Protein AF-0000000072578303 (afdb_homodimer)

Nearest PDB structures (foldseek):
  6okh-assembly1_B  TM=7.520E-01  e=2.527E-08  Leptospira borgpetersenii serovar Hardjo-bovis str. JB197
  3ot2-assembly1_B  TM=7.099E-01  e=1.008E-07  Trichormus variabilis ATCC 29413
  1wdj-assembly1_C  TM=6.802E-01  e=1.381E-07  Thermus thermophilus
  1wdj-assembly1_B  TM=6.979E-01  e=1.100E-06  Thermus thermophilus
  3ijm-assembly1_B  TM=6.338E-01  e=1.958E-03  Spirosoma linguale DSM 74

Organism: Streptomyces coelicolor (strain ATCC BAA-471 / A3(2) / M145) (NCBI:txid100226)

Solvent-accessible surface area (backbone atoms only — not comparable to full-atom values): 20144 Å² total; per-residue (Å²): 129,77,82,68,86,65,69,79,66,57,47,55,68,59,44,52,53,48,49,55,46,18,22,65,26,86,48,5,15,54,65,30,30,53,92,54,34,81,38,39,41,71,74,52,30,22,48,55,51,43,53,53,49,54,51,36,53,53,45,38,71,75,38,66,65,37,37,59,40,59,66,55,26,28,45,24,24,60,92,60,56,18,34,43,66,44,56,21,37,30,22,49,63,65,68,41,56,87,32,52,47,62,24,82,47,79,63,34,43,33,40,30,43,65,61,65,97,48,67,78,55,45,56,44,64,68,49,53,44,48,27,31,39,11,34,51,54,36,42,28,40,37,38,41,33,29,86,80,43,30,36,35,43,32,27,58,43,53,58,63,31,49,77,37,73,47,78,42,54,52,54,42,76,42,76,43,59,76,90,65,60,46,75,40,78,29,49,75,50,61,80,56,54,113,130,77,81,66,85,64,68,81,68,55,47,56,69,58,44,52,53,47,48,55,46,18,23,65,26,84,50,5,15,57,65,28,30,53,90,54,36,81,39,41,41,72,74,52,31,22,48,54,50,43,53,54,49,54,52,36,53,53,45,39,72,76,39,66,66,37,37,58,41,56,66,56,25,28,45,23,25,61,93,60,56,18,36,41,64,44,57,21,37,29,23,49,64,66,68,41,56,88,31,52,47,62,22,83,46,80,65,36,43,32,39,30,44,65,62,65,97,48,68,77,56,45,56,43,65,68,49,54,45,48,26,31,40,10,33,51,54,36,42,28,41,38,38,41,32,28,84,80,43,29,36,35,42,31,27,60,43,54,58,64,32,47,77,37,76,49,77,42,53,50,53,43,75,42,75,42,58,77,88,66,60,46,75,40,78,30,49,74,51,61,80,54,54,115

pLDDT: mean 85.41, std 16.75, range [23.83, 98.81]

Sequence (388 aa):
MSVTADGPQMLVTEFEERARHADRSTEGARLEFINGHLGGKAVPDGDHGRVIQWLTRICMQHRPDLWLDPTQGLVVEAYRGGRARPDGSLAPSEAFVGQGEWADPAPVLLVVEVTSYDSDTDRRERVDKPRAYAETGIPVYLLIDRDTCEVKVHSRPDGGRYETVQTLPFGKEVALPEPVGTALDTEPLTNRVRMSVTADGPQMLVTEFEERARHADRSTEGARLEFINGHLGGKAVPDGDHGRVIQWLTRICMQHRPDLWLDPTQGLVVEAYRGGRARPDGSLAPSEAFVGQGEWADPAPVLLVVEVTSYDSDTDRRERVDKPRAYAETGIPVYLLIDRDTCEVKVHSRPDGGRYETVQTLPFGKEVALPEPVGTALDTEPLTNRVR

Secondary structure (DSSP, 8-state):
------S----HHHHHHHHHHHHHSTTTSEEEEETTEEEEEPPP-HHHHHHHHHHHHHHHHH-TTEEEESS-EEEESGGG-EEE--SEEEEETTTTTT--SEE--TT--EEEEE--S-THHHHIIIIIHHHHHHHHT-SEEEEEETTTTEEEEEEEEETTEEEEEEEEETTSEEEEPTTT-EEEE-GGGGGS--/------S----HHHHHHHHHHHHHSTTTSEEEEETTEEEEEPPP-HHHHHHHHHHHHHHHHH-TTEEEESS-EEEESGGG-EEE--SEEEEETTTTTT--SEE--TT--EEEEE--S-THHHHIIIIIHHHHHHHHT-SEEEEEETTTTEEEEEEEEETTEEEEEEEEETTSEEEEPTTT-EEEE-GGGGGS--

Radius of gyration: 20.41 Å; Cα contacts (8 Å, |Δi|>4): 879; chains: 2; bounding box: 50×56×42 Å

Structure (mmCIF, N/CA/C/O backbone):
data_AF-0000000072578303-model_v1
#
loop_
_entity.id
_entity.type
_entity.pdbx_description
1 polymer 'Putative restriction endonuclease domain-containing protein'
#
loop_
_atom_site.group_PDB
_atom_site.id
_atom_site.type_symbol
_atom_site.label_atom_id
_atom_site.label_alt_id
_atom_site.label_comp_id
_atom_site.label_asym_id
_atom_site.label_entity_id
_atom_site.label_seq_id
_atom_site.pdbx_PDB_ins_code
_atom_site.Cartn_x
_atom_site.Cartn_y
_atom_site.Cartn_z
_atom_site.occupancy
_atom_site.B_iso_or_equiv
_atom_site.auth_seq_id
_atom_site.auth_comp_id
_atom_site.auth_asym_id
_atom_site.auth_atom_id
_atom_site.pdbx_PDB_model_num
ATOM 1 N N . MET A 1 1 ? -28.031 29.469 3.541 1 24.03 1 MET A N 1
ATOM 2 C CA . MET A 1 1 ? -28.344 28.531 4.609 1 24.03 1 MET A CA 1
ATOM 3 C C . MET A 1 1 ? -27.109 27.75 5.023 1 24.03 1 MET A C 1
ATOM 5 O O . MET A 1 1 ? -26.25 27.438 4.191 1 24.03 1 MET A O 1
ATOM 9 N N . SER A 1 2 ? -26.562 27.859 6.305 1 23.83 2 SER A N 1
ATOM 10 C CA . SER A 1 2 ? -25.344 27.312 6.879 1 23.83 2 SER A CA 1
ATOM 11 C C . SER A 1 2 ? -25.281 25.797 6.715 1 23.83 2 SER A C 1
ATOM 13 O O . SER A 1 2 ? -26.234 25.094 7.082 1 23.83 2 SER A O 1
ATOM 15 N N . VAL A 1 3 ? -24.875 25.297 5.609 1 34.72 3 VAL A N 1
ATOM 16 C CA . VAL A 1 3 ? -24.797 23.828 5.551 1 34.72 3 VAL A CA 1
ATOM 17 C C . VAL A 1 3 ? -24.328 23.281 6.891 1 34.72 3 VAL A C 1
ATOM 19 O O . VAL A 1 3 ? -23.188 23.531 7.301 1 34.72 3 VAL A O 1
ATOM 22 N N . THR A 1 4 ? -25.156 23.266 7.934 1 32.84 4 THR A N 1
ATOM 23 C CA . THR A 1 4 ? -24.922 22.797 9.297 1 32.84 4 THR A CA 1
ATOM 24 C C . THR A 1 4 ? -24.344 21.391 9.289 1 32.84 4 THR A C 1
ATOM 26 O O . THR A 1 4 ? -24.922 20.469 8.711 1 32.84 4 THR A O 1
ATOM 29 N N . ALA A 1 5 ? -23.078 21.25 9.039 1 39.19 5 ALA A N 1
ATOM 30 C CA . ALA A 1 5 ? -22.297 20.078 9.383 1 39.19 5 ALA A CA 1
ATOM 31 C C . ALA A 1 5 ? -22.859 19.375 10.609 1 39.19 5 ALA A C 1
ATOM 33 O O . ALA A 1 5 ? -22.188 19.25 11.633 1 39.19 5 ALA A O 1
ATOM 34 N N . ASP A 1 6 ? -24.125 19.438 10.938 1 38.34 6 ASP A N 1
ATOM 35 C CA . ASP A 1 6 ? -24.906 19.156 12.133 1 38.34 6 ASP A CA 1
ATOM 36 C C . ASP A 1 6 ? -24.953 17.656 12.422 1 38.34 6 ASP A C 1
ATOM 38 O O . ASP A 1 6 ? -25.719 17.219 13.289 1 38.34 6 ASP A O 1
ATOM 42 N N . GLY A 1 7 ? -24.625 16.781 11.422 1 43.03 7 GLY A N 1
ATOM 43 C CA . GLY A 1 7 ? -24.969 15.461 11.914 1 43.03 7 GLY A CA 1
ATOM 44 C C . GLY A 1 7 ? -24.109 15.023 13.086 1 43.03 7 GLY A C 1
ATOM 45 O O . GLY A 1 7 ? -23.078 15.648 13.383 1 43.03 7 GLY A O 1
ATOM 46 N N . PRO A 1 8 ? -24.594 14.195 14.055 1 45.28 8 PRO A N 1
ATOM 47 C CA . PRO A 1 8 ? -23.906 13.789 15.281 1 45.28 8 PRO A CA 1
ATOM 48 C C . PRO A 1 8 ? -22.469 13.312 15.023 1 45.28 8 PRO A C 1
ATOM 50 O O . PRO A 1 8 ? -22.172 12.797 13.945 1 45.28 8 PRO A O 1
ATOM 53 N N . GLN A 1 9 ? -21.484 14.133 15.508 1 57.03 9 GLN A N 1
ATOM 54 C CA . GLN A 1 9 ? -20.062 13.812 15.539 1 57.03 9 GLN A CA 1
ATOM 55 C C . GLN A 1 9 ? -19.844 12.344 15.898 1 57.03 9 GLN A C 1
ATOM 57 O O . GLN A 1 9 ? -20.312 11.875 16.938 1 57.03 9 GLN A O 1
ATOM 62 N N . MET A 1 10 ? -19.719 11.531 14.953 1 63.22 10 MET A N 1
ATOM 63 C CA . MET A 1 10 ? -19.422 10.117 15.195 1 63.22 10 MET A CA 1
ATOM 64 C C . MET A 1 10 ? -18.203 9.969 16.094 1 63.22 10 MET A C 1
ATOM 66 O O . MET A 1 10 ? -17.219 10.703 15.945 1 63.22 10 MET A O 1
ATOM 70 N N . LEU A 1 11 ? -18.422 9.258 17.203 1 70.06 11 LEU A N 1
ATOM 71 C CA . LEU A 1 11 ? -17.297 8.938 18.062 1 70.06 11 LEU A CA 1
ATOM 72 C C . LEU A 1 11 ? -16.281 8.062 17.344 1 70.06 11 LEU A C 1
ATOM 74 O O . LEU A 1 11 ? -16.641 7.281 16.469 1 70.06 11 LEU A O 1
ATOM 78 N N . VAL A 1 12 ? -15.109 8.227 17.641 1 69.88 12 VAL A N 1
ATOM 79 C CA . VAL A 1 12 ? -14.016 7.477 17.031 1 69.88 12 VAL A CA 1
ATOM 80 C C . VAL A 1 12 ? -14.258 5.98 17.188 1 69.88 12 VAL A C 1
ATOM 82 O O . VAL A 1 12 ? -13.93 5.191 16.297 1 69.88 12 VAL A O 1
ATOM 85 N N . THR A 1 13 ? -14.828 5.664 18.344 1 69.31 13 THR A N 1
ATOM 86 C CA . THR A 1 13 ? -15.102 4.254 18.578 1 69.31 13 THR A CA 1
ATOM 87 C C . THR A 1 13 ? -16.156 3.732 17.609 1 69.31 13 THR A C 1
ATOM 89 O O . THR A 1 13 ? -16.062 2.6 17.125 1 69.31 13 THR A O 1
ATOM 92 N N . GLU A 1 14 ? -17.125 4.582 17.391 1 68.5 14 GLU A N 1
ATOM 93 C CA . GLU A 1 14 ? -18.141 4.227 16.406 1 68.5 14 GLU A CA 1
ATOM 94 C C . GLU A 1 14 ? -17.531 4.109 15 1 68.5 14 GLU A C 1
ATOM 96 O O . GLU A 1 14 ? -17.875 3.201 14.242 1 68.5 14 GLU A O 1
ATOM 101 N N . PHE A 1 15 ? -16.578 4.891 14.82 1 71.62 15 PHE A N 1
ATOM 102 C CA . PHE A 1 15 ? -15.906 4.848 13.531 1 71.62 15 PHE A CA 1
ATOM 103 C C . PHE A 1 15 ? -15.141 3.543 13.359 1 71.62 15 PHE A C 1
ATOM 105 O O . PHE A 1 15 ? -15.242 2.887 12.32 1 71.62 15 PHE A O 1
ATOM 112 N N . GLU A 1 16 ? -14.43 3.252 14.32 1 69.88 16 GLU A N 1
ATOM 113 C CA . GLU A 1 16 ? -13.617 2.043 14.211 1 69.88 16 GLU A CA 1
ATOM 114 C C . GLU A 1 16 ? -14.492 0.816 13.961 1 69.88 16 GLU A C 1
ATOM 116 O O . GLU A 1 16 ? -14.102 -0.085 13.211 1 69.88 16 GLU A O 1
ATOM 121 N N . GLU A 1 17 ? -15.586 0.812 14.594 1 66.81 17 GLU A N 1
ATOM 122 C CA . GLU A 1 17 ? -16.516 -0.298 14.383 1 66.81 17 GLU A CA 1
ATOM 123 C C . GLU A 1 17 ? -17.031 -0.323 12.945 1 66.81 17 GLU A C 1
ATOM 125 O O . GLU A 1 17 ? -17.125 -1.388 12.336 1 66.81 17 GLU A O 1
ATOM 130 N N . ARG A 1 18 ? -17.281 0.824 12.477 1 66.31 18 ARG A N 1
ATOM 131 C CA . ARG A 1 18 ? -17.75 0.924 11.102 1 66.31 18 ARG A CA 1
ATOM 132 C C . ARG A 1 18 ? -16.656 0.531 10.117 1 66.31 18 ARG A C 1
ATOM 134 O O . ARG A 1 18 ? -16.938 -0.161 9.133 1 66.31 18 ARG A O 1
ATOM 141 N N . ALA A 1 19 ? -15.531 1.022 10.406 1 63.31 19 ALA A N 1
ATOM 142 C CA . ALA A 1 19 ? -14.406 0.707 9.531 1 63.31 19 ALA A CA 1
ATOM 143 C C . ALA A 1 19 ? -14.148 -0.797 9.492 1 63.31 19 ALA A C 1
ATOM 145 O O . ALA A 1 19 ? -13.898 -1.361 8.422 1 63.31 19 ALA A O 1
ATOM 146 N N . ARG A 1 20 ? -14.227 -1.388 10.578 1 64.56 20 ARG A N 1
ATOM 147 C CA . ARG A 1 20 ? -14.031 -2.832 10.656 1 64.56 20 ARG A CA 1
ATOM 148 C C . ARG A 1 20 ? -15.109 -3.574 9.875 1 64.56 20 ARG A C 1
ATOM 150 O O . ARG A 1 20 ? -14.82 -4.551 9.18 1 64.56 20 ARG A O 1
ATOM 157 N N . HIS A 1 21 ? -16.312 -3.07 10.016 1 62.09 21 HIS A N 1
ATOM 158 C CA . HIS A 1 21 ? -17.422 -3.703 9.32 1 62.09 21 HIS A CA 1
ATOM 159 C C . HIS A 1 21 ? -17.328 -3.482 7.809 1 62.09 21 HIS A C 1
ATOM 161 O O . HIS A 1 21 ? -17.609 -4.395 7.027 1 62.09 21 HIS A O 1
ATOM 167 N N . ALA A 1 22 ? -16.953 -2.293 7.496 1 60.91 22 ALA A N 1
ATOM 168 C CA . ALA A 1 22 ? -16.812 -1.946 6.082 1 60.91 22 ALA A CA 1
ATOM 169 C C . ALA A 1 22 ? -15.734 -2.783 5.414 1 60.91 22 ALA A C 1
ATOM 171 O O . ALA A 1 22 ? -15.891 -3.213 4.266 1 60.91 22 ALA A O 1
ATOM 172 N N . ASP A 1 23 ? -14.688 -2.951 6.172 1 57.38 23 ASP A N 1
ATOM 173 C CA . ASP A 1 23 ? -13.57 -3.734 5.652 1 57.38 23 ASP A CA 1
ATOM 174 C C . ASP A 1 23 ? -13.992 -5.168 5.352 1 57.38 23 ASP A C 1
ATOM 176 O O . ASP A 1 23 ? -13.43 -5.82 4.473 1 57.38 23 ASP A O 1
ATOM 180 N N . ARG A 1 24 ? -15.031 -5.465 6.152 1 52.84 24 ARG A N 1
ATOM 181 C CA . ARG A 1 24 ? -15.477 -6.848 6.031 1 52.84 24 ARG A CA 1
ATOM 182 C C . ARG A 1 24 ? -16.688 -6.953 5.109 1 52.84 24 ARG A C 1
ATOM 184 O O . ARG A 1 24 ? -17.062 -8.055 4.699 1 52.84 24 ARG A O 1
ATOM 191 N N . SER A 1 25 ? -17.188 -5.766 4.977 1 52.03 25 SER A N 1
ATOM 192 C CA . SER A 1 25 ? -18.453 -5.82 4.238 1 52.03 25 SER A CA 1
ATOM 193 C C . SER A 1 25 ? -18.25 -5.422 2.781 1 52.03 25 SER A C 1
ATOM 195 O O . SER A 1 25 ? -17.266 -4.758 2.441 1 52.03 25 SER A O 1
ATOM 197 N N . THR A 1 26 ? -19.047 -6.105 1.812 1 50.34 26 THR A N 1
ATOM 198 C CA . THR A 1 26 ? -19.156 -5.754 0.401 1 50.34 26 THR A CA 1
ATOM 199 C C . THR A 1 26 ? -19.375 -4.254 0.232 1 50.34 26 THR A C 1
ATOM 201 O O . THR A 1 26 ? -19.25 -3.723 -0.874 1 50.34 26 THR A O 1
ATOM 204 N N . GLU A 1 27 ? -19.703 -3.629 1.131 1 46.97 27 GLU A N 1
ATOM 205 C CA . GLU A 1 27 ? -20 -2.209 0.975 1 46.97 27 GLU A CA 1
ATOM 206 C C . GLU A 1 27 ? -18.75 -1.351 1.14 1 46.97 27 GLU A C 1
ATOM 208 O O . GLU A 1 27 ? -18.656 -0.263 0.566 1 46.97 27 GLU A O 1
ATOM 213 N N . GLY A 1 28 ? -18.016 -1.461 2.037 1 47.53 28 GLY A N 1
ATOM 214 C CA . GLY A 1 28 ? -17.078 -0.431 2.473 1 47.53 28 GLY A CA 1
ATOM 215 C C . GLY A 1 28 ? -15.648 -0.691 2.033 1 47.53 28 GLY A C 1
ATOM 216 O O . GLY A 1 28 ? -14.805 0.2 2.104 1 47.53 28 GLY A O 1
ATOM 217 N N . ALA A 1 29 ? -15.281 -2.068 1.506 1 54.09 29 ALA A N 1
ATOM 218 C CA . ALA A 1 29 ? -13.938 -2.625 1.622 1 54.09 29 ALA A CA 1
ATOM 219 C C . ALA A 1 29 ? -13.188 -2.533 0.296 1 54.09 29 ALA A C 1
ATOM 221 O O . ALA A 1 29 ? -13.789 -2.24 -0.743 1 54.09 29 ALA A O 1
ATOM 222 N N . ARG A 1 30 ? -11.906 -2.367 0.318 1 67.38 30 ARG A N 1
ATOM 223 C CA . ARG A 1 30 ? -11.102 -2.777 -0.828 1 67.38 30 ARG A CA 1
ATOM 224 C C . ARG A 1 30 ? -11.703 -3.996 -1.516 1 67.38 30 ARG A C 1
ATOM 226 O O . ARG A 1 30 ? -11.453 -5.133 -1.112 1 67.38 30 ARG A O 1
ATOM 233 N N . LEU A 1 31 ? -12.633 -3.711 -2.57 1 74 31 LEU A N 1
ATOM 234 C CA . LEU A 1 31 ? -13.445 -4.762 -3.166 1 74 31 LEU A CA 1
ATOM 235 C C . LEU A 1 31 ? -12.656 -5.539 -4.207 1 74 31 LEU A C 1
ATOM 237 O O . LEU A 1 31 ? -11.805 -4.973 -4.902 1 74 31 LEU A O 1
ATOM 241 N N . GLU A 1 32 ? -12.922 -6.836 -4.293 1 80.69 32 GLU A N 1
ATOM 242 C CA . GLU A 1 32 ? -12.453 -7.742 -5.336 1 80.69 32 GLU A CA 1
ATOM 243 C C . GLU A 1 32 ? -13.617 -8.484 -5.992 1 80.69 32 GLU A C 1
ATOM 245 O O . GLU A 1 32 ? -14.703 -8.586 -5.414 1 80.69 32 GLU A O 1
ATOM 250 N N . PHE A 1 33 ? -13.461 -8.812 -7.16 1 81.88 33 PHE A N 1
ATOM 251 C CA . PHE A 1 33 ? -14.438 -9.555 -7.941 1 81.88 33 PHE A CA 1
ATOM 252 C C . PHE A 1 33 ? -13.797 -10.789 -8.57 1 81.88 33 PHE A C 1
ATOM 254 O O . PHE A 1 33 ? -13.055 -10.68 -9.547 1 81.88 33 PHE A O 1
ATOM 261 N N . ILE A 1 34 ? -14.039 -11.906 -7.934 1 83.81 34 ILE A N 1
ATOM 262 C CA . ILE A 1 34 ? -13.445 -13.156 -8.398 1 83.81 34 ILE A CA 1
ATOM 263 C C . ILE A 1 34 ? -14.531 -14.211 -8.586 1 83.81 34 ILE A C 1
ATOM 265 O O . ILE A 1 34 ? -15.359 -14.422 -7.699 1 83.81 34 ILE A O 1
ATOM 269 N N . ASN A 1 35 ? -14.539 -14.844 -9.742 1 81.5 35 ASN A N 1
ATOM 270 C CA . ASN A 1 35 ? -15.508 -15.883 -10.086 1 81.5 35 ASN A CA 1
ATOM 271 C C . ASN A 1 35 ? -16.938 -15.398 -9.922 1 81.5 35 ASN A C 1
ATOM 273 O O . ASN A 1 35 ? -17.781 -16.109 -9.375 1 81.5 35 ASN A O 1
ATOM 277 N N . GLY A 1 36 ? -17.141 -14.18 -10.234 1 78.75 36 GLY A N 1
ATOM 278 C CA . GLY A 1 36 ? -18.484 -13.625 -10.211 1 78.75 36 GLY A CA 1
ATOM 279 C C . GLY A 1 36 ? -18.953 -13.242 -8.82 1 78.75 36 GLY A C 1
ATOM 280 O O . GLY A 1 36 ? -20.109 -12.898 -8.625 1 78.75 36 GLY A O 1
ATOM 281 N N . HIS A 1 37 ? -18 -13.352 -7.906 1 76.25 37 HIS A N 1
ATOM 282 C CA . HIS A 1 37 ? -18.375 -13.055 -6.527 1 76.25 37 HIS A CA 1
ATOM 283 C C . HIS A 1 37 ? -17.609 -11.844 -6 1 76.25 37 HIS A C 1
ATOM 285 O O . HIS A 1 37 ? -16.422 -11.688 -6.27 1 76.25 37 HIS A O 1
ATOM 291 N N . LEU A 1 38 ? -18.438 -11.047 -5.285 1 76.25 38 LEU A N 1
ATOM 292 C CA . LEU A 1 38 ? -17.859 -9.883 -4.605 1 76.25 38 LEU A CA 1
ATOM 293 C C . LEU A 1 38 ? -17.188 -10.297 -3.299 1 76.25 38 LEU A C 1
ATOM 295 O O . LEU A 1 38 ? -17.734 -11.117 -2.555 1 76.25 38 LEU A O 1
ATOM 299 N N . GLY A 1 39 ? -16.031 -9.836 -3.146 1 72.88 39 GLY A N 1
ATOM 300 C CA . GLY A 1 39 ? -15.344 -10 -1.872 1 72.88 39 GLY A CA 1
ATOM 301 C C . GLY A 1 39 ? -14.625 -8.75 -1.409 1 72.88 39 GLY A C 1
ATOM 302 O O . GLY A 1 39 ? -14.32 -7.867 -2.215 1 72.88 39 GLY A O 1
ATOM 303 N N . GLY A 1 40 ? -14.523 -8.633 -0.052 1 72.31 40 GLY A N 1
ATOM 304 C CA . GLY A 1 40 ? -13.742 -7.551 0.531 1 72.31 40 GLY A CA 1
ATOM 305 C C . GLY A 1 40 ? -12.383 -8 1.032 1 72.31 40 GLY A C 1
ATOM 306 O O . GLY A 1 40 ? -12.242 -9.117 1.53 1 72.31 40 GLY A O 1
ATOM 307 N N . LYS A 1 41 ? -11.445 -7.164 0.747 1 73.25 41 LYS A N 1
ATOM 308 C CA . LYS A 1 41 ? -10.109 -7.438 1.271 1 73.25 41 LYS A CA 1
ATOM 309 C C . LYS A 1 41 ? -9.867 -6.676 2.572 1 73.25 41 LYS A C 1
ATOM 311 O O . LYS A 1 41 ? -10.141 -5.477 2.656 1 73.25 41 LYS A O 1
ATOM 316 N N . ALA A 1 42 ? -9.391 -7.418 3.555 1 70 42 ALA A N 1
ATOM 317 C CA . ALA A 1 42 ? -9.086 -6.824 4.852 1 70 42 ALA A CA 1
ATOM 318 C C . ALA A 1 42 ? -7.977 -5.785 4.734 1 70 42 ALA A C 1
ATOM 320 O O . ALA A 1 42 ? -7.098 -5.898 3.875 1 70 42 ALA A O 1
ATOM 321 N N . VAL A 1 43 ? -8.164 -4.793 5.645 1 69.81 43 VAL A N 1
ATOM 322 C CA . VAL A 1 43 ? -7.102 -3.789 5.719 1 69.81 43 VAL A CA 1
ATOM 323 C C . VAL A 1 43 ? -5.895 -4.367 6.453 1 69.81 43 VAL A C 1
ATOM 325 O O . VAL A 1 43 ? -6.047 -5.043 7.473 1 69.81 43 VAL A O 1
ATOM 328 N N . PRO A 1 44 ? -4.781 -4.094 5.957 1 78.62 44 PRO A N 1
ATOM 329 C CA . PRO A 1 44 ? -3.562 -4.66 6.543 1 78.62 44 PRO A CA 1
ATOM 330 C C . PRO A 1 44 ? -3.248 -4.082 7.918 1 78.62 44 PRO A C 1
ATOM 332 O O . PRO A 1 44 ? -3.51 -2.902 8.172 1 78.62 44 PRO A O 1
ATOM 335 N N . ASP A 1 45 ? -2.738 -4.977 8.812 1 86.19 45 ASP A N 1
ATOM 336 C CA . ASP A 1 45 ? -2.17 -4.547 10.086 1 86.19 45 ASP A CA 1
ATOM 337 C C . ASP A 1 45 ? -0.663 -4.328 9.969 1 86.19 45 ASP A C 1
ATOM 339 O O . ASP A 1 45 ? -0.092 -4.473 8.883 1 86.19 45 ASP A O 1
ATOM 343 N N . GLY A 1 46 ? -0.109 -3.932 11.078 1 90.38 46 GLY A N 1
ATOM 344 C CA . GLY A 1 46 ? 1.312 -3.619 11.062 1 90.38 46 GLY A CA 1
ATOM 345 C C . GLY A 1 46 ? 2.18 -4.809 10.695 1 90.38 46 GLY A C 1
ATOM 346 O O . GLY A 1 46 ? 3.201 -4.652 10.023 1 90.38 46 GLY A O 1
ATOM 347 N N . ASP A 1 47 ? 1.812 -5.996 11.141 1 91.69 47 ASP A N 1
ATOM 348 C CA . ASP A 1 47 ? 2.586 -7.191 10.812 1 91.69 47 ASP A CA 1
ATOM 349 C C . ASP A 1 47 ? 2.498 -7.52 9.328 1 91.69 47 ASP A C 1
ATOM 351 O O . ASP A 1 47 ? 3.488 -7.93 8.719 1 91.69 47 ASP A O 1
ATOM 355 N N . HIS A 1 48 ? 1.33 -7.355 8.82 1 90.69 48 HIS A N 1
ATOM 356 C CA . HIS A 1 48 ? 1.146 -7.531 7.383 1 90.69 48 HIS A CA 1
ATOM 357 C C . HIS A 1 48 ? 2.057 -6.594 6.594 1 90.69 48 HIS A C 1
ATOM 359 O O . HIS A 1 48 ? 2.756 -7.031 5.676 1 90.69 48 HIS A O 1
ATOM 365 N N . GLY A 1 49 ? 2.061 -5.348 6.996 1 92.94 49 GLY A N 1
ATOM 366 C CA . GLY A 1 49 ? 2.936 -4.379 6.352 1 92.94 49 GLY A CA 1
ATOM 367 C C . GLY A 1 49 ? 4.402 -4.75 6.441 1 92.94 49 GLY A C 1
ATOM 368 O O . GLY A 1 49 ? 5.156 -4.551 5.488 1 92.94 49 GLY A O 1
ATOM 369 N N . ARG A 1 50 ? 4.77 -5.312 7.555 1 94.5 50 ARG A N 1
ATOM 370 C CA . ARG A 1 50 ? 6.16 -5.711 7.754 1 94.5 50 ARG A CA 1
ATOM 371 C C . ARG A 1 50 ? 6.547 -6.84 6.809 1 94.5 50 ARG A C 1
ATOM 373 O O . ARG A 1 50 ? 7.664 -6.863 6.285 1 94.5 50 ARG A O 1
ATOM 380 N N . VAL A 1 51 ? 5.688 -7.758 6.625 1 95.31 51 VAL A N 1
ATOM 381 C CA . VAL A 1 51 ? 5.941 -8.867 5.719 1 95.31 51 VAL A CA 1
ATOM 382 C C . VAL A 1 51 ? 6.133 -8.344 4.297 1 95.31 51 VAL A C 1
ATOM 384 O O . VAL A 1 51 ? 7.07 -8.742 3.602 1 95.31 51 VAL A O 1
ATOM 387 N N . ILE A 1 52 ? 5.309 -7.445 3.867 1 96.12 52 ILE A N 1
ATOM 388 C CA . ILE A 1 52 ? 5.391 -6.883 2.523 1 96.12 52 ILE A CA 1
ATOM 389 C C . ILE A 1 52 ? 6.68 -6.074 2.383 1 96.12 52 ILE A C 1
ATOM 391 O O . ILE A 1 52 ? 7.359 -6.152 1.356 1 96.12 52 ILE A O 1
ATOM 395 N N . GLN A 1 53 ? 6.996 -5.309 3.4 1 97.19 53 GLN A N 1
ATOM 396 C CA . GLN A 1 53 ? 8.266 -4.582 3.416 1 97.19 53 GLN A CA 1
ATOM 397 C C . GLN A 1 53 ? 9.445 -5.531 3.236 1 97.19 53 GLN A C 1
ATOM 399 O O . GLN A 1 53 ? 10.328 -5.281 2.416 1 97.19 53 GLN A O 1
ATOM 404 N N . TRP A 1 54 ? 9.445 -6.547 4.043 1 96.25 54 TRP A N 1
ATOM 405 C CA . TRP A 1 54 ? 10.5 -7.555 4 1 96.25 54 TRP A CA 1
ATOM 406 C C . TRP A 1 54 ? 10.656 -8.117 2.592 1 96.25 54 TRP A C 1
ATOM 408 O O . TRP A 1 54 ? 11.758 -8.133 2.041 1 96.25 54 TRP A O 1
ATOM 418 N N . LEU A 1 55 ? 9.633 -8.5 2.037 1 97.19 55 LEU A N 1
ATOM 419 C CA . LEU A 1 55 ? 9.664 -9.094 0.706 1 97.19 55 LEU A CA 1
ATOM 420 C C . LEU A 1 55 ? 10.086 -8.07 -0.34 1 97.19 55 LEU A C 1
ATOM 422 O O . LEU A 1 55 ? 10.859 -8.383 -1.25 1 97.19 55 LEU A O 1
ATOM 426 N N . THR A 1 56 ? 9.602 -6.859 -0.253 1 97.38 56 THR A N 1
ATOM 427 C CA . THR A 1 56 ? 9.953 -5.801 -1.193 1 97.38 56 THR A CA 1
ATOM 428 C C . THR A 1 56 ? 11.453 -5.543 -1.182 1 97.38 56 THR A C 1
ATOM 430 O O . THR A 1 56 ? 12.078 -5.41 -2.238 1 97.38 56 THR A O 1
ATOM 433 N N . ARG A 1 57 ? 12.008 -5.48 -0.03 1 96.69 57 ARG A N 1
ATOM 434 C CA . ARG A 1 57 ? 13.438 -5.25 0.102 1 96.69 57 ARG A CA 1
ATOM 435 C C . ARG A 1 57 ? 14.234 -6.371 -0.553 1 96.69 57 ARG A C 1
ATOM 437 O O . ARG A 1 57 ? 15.227 -6.113 -1.24 1 96.69 57 ARG A O 1
ATOM 444 N N . ILE A 1 58 ? 13.836 -7.598 -0.393 1 96.25 58 ILE A N 1
ATOM 445 C CA . ILE A 1 58 ? 14.523 -8.734 -0.994 1 96.25 58 ILE A CA 1
ATOM 446 C C . ILE A 1 58 ? 14.438 -8.641 -2.516 1 96.25 58 ILE A C 1
ATOM 448 O O . ILE A 1 58 ? 15.453 -8.789 -3.207 1 96.25 58 ILE A O 1
ATOM 452 N N . CYS A 1 59 ? 13.242 -8.359 -3.025 1 95 59 CYS A N 1
ATOM 453 C CA . CYS A 1 59 ? 13.055 -8.25 -4.469 1 95 59 CYS A CA 1
ATOM 454 C C . CYS A 1 59 ? 13.906 -7.133 -5.051 1 95 59 CYS A C 1
ATOM 456 O O . CYS A 1 59 ? 14.523 -7.301 -6.105 1 95 59 CYS A O 1
ATOM 458 N N . MET A 1 60 ? 13.93 -6.059 -4.379 1 94.62 60 MET A N 1
ATOM 459 C CA . MET A 1 60 ? 14.695 -4.91 -4.855 1 94.62 60 MET A CA 1
ATOM 460 C C . MET A 1 60 ? 16.188 -5.219 -4.879 1 94.62 60 MET A C 1
ATOM 462 O O . MET A 1 60 ? 16.906 -4.773 -5.777 1 94.62 60 MET A O 1
ATOM 466 N N . GLN A 1 61 ? 16.641 -5.906 -3.912 1 93.94 61 GLN A N 1
ATOM 467 C CA . GLN A 1 61 ? 18.047 -6.27 -3.83 1 93.94 61 GLN A CA 1
ATOM 468 C C . GLN A 1 61 ? 18.453 -7.215 -4.961 1 93.94 61 GLN A C 1
ATOM 470 O O . GLN A 1 61 ? 19.531 -7.094 -5.535 1 93.94 61 GLN A O 1
ATOM 475 N N . HIS A 1 62 ? 17.609 -8.086 -5.344 1 94.62 62 HIS A N 1
ATOM 476 C CA . HIS A 1 62 ? 17.938 -9.133 -6.309 1 94.62 62 HIS A CA 1
ATOM 477 C C . HIS A 1 62 ? 17.625 -8.68 -7.734 1 94.62 62 HIS A C 1
ATOM 479 O O . HIS A 1 62 ? 18.375 -9.008 -8.664 1 94.62 62 HIS A O 1
ATOM 485 N N . ARG A 1 63 ? 16.531 -8 -7.875 1 96.06 63 ARG A N 1
ATOM 486 C CA . ARG A 1 63 ? 16.078 -7.496 -9.172 1 96.06 63 ARG A CA 1
ATOM 487 C C . ARG A 1 63 ? 15.641 -6.039 -9.062 1 96.06 63 ARG A C 1
ATOM 489 O O . ARG A 1 63 ? 14.445 -5.742 -9.047 1 96.06 63 ARG A O 1
ATOM 496 N N . PRO A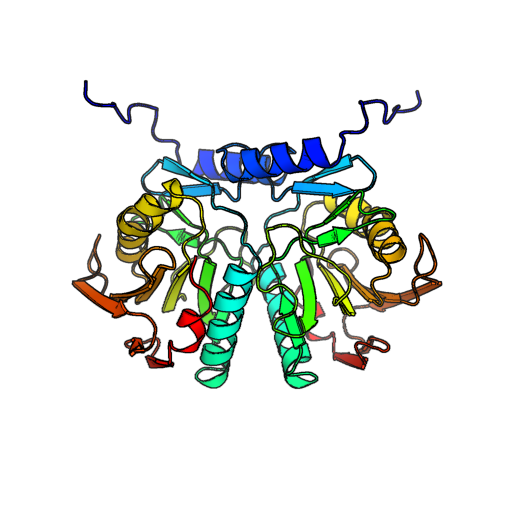 1 64 ? 16.562 -5.137 -9.141 1 95.5 64 PRO A N 1
ATOM 497 C CA . PRO A 1 64 ? 16.25 -3.727 -8.922 1 95.5 64 PRO A CA 1
ATOM 498 C C . PRO A 1 64 ? 15.391 -3.135 -10.039 1 95.5 64 PRO A C 1
ATOM 500 O O . PRO A 1 64 ? 14.852 -2.035 -9.898 1 95.5 64 PRO A O 1
ATOM 503 N N . ASP A 1 65 ? 15.281 -3.859 -11.148 1 97.12 65 ASP A N 1
ATOM 504 C CA . ASP A 1 65 ? 14.445 -3.398 -12.258 1 97.12 65 ASP A CA 1
ATOM 505 C C . ASP A 1 65 ? 12.969 -3.646 -11.977 1 97.12 65 ASP A C 1
ATOM 507 O O . ASP A 1 65 ? 12.102 -3.088 -12.656 1 97.12 65 ASP A O 1
ATOM 511 N N . LEU A 1 66 ? 12.703 -4.43 -10.938 1 97.94 66 LEU A N 1
ATOM 512 C CA . LEU A 1 66 ? 11.336 -4.789 -10.594 1 97.94 66 LEU A CA 1
ATOM 513 C C . LEU A 1 66 ? 10.875 -4.047 -9.344 1 97.94 66 LEU A C 1
ATOM 515 O O . LEU A 1 66 ? 11.688 -3.434 -8.648 1 97.94 66 LEU A O 1
ATOM 519 N N . TRP A 1 67 ? 9.609 -4.023 -9.133 1 98.12 67 TRP A N 1
ATOM 520 C CA . TRP A 1 67 ? 8.977 -3.441 -7.957 1 98.12 67 TRP A CA 1
ATOM 521 C C . TRP A 1 67 ? 7.789 -4.289 -7.5 1 98.12 67 TRP A C 1
ATOM 523 O O . TRP A 1 67 ? 6.973 -4.715 -8.32 1 98.12 67 TRP A O 1
ATOM 533 N N . LEU A 1 68 ? 7.82 -4.562 -6.215 1 98.12 68 LEU A N 1
ATOM 534 C CA . LEU A 1 68 ? 6.648 -5.195 -5.621 1 98.12 68 LEU A CA 1
ATOM 535 C C . LEU A 1 68 ? 5.594 -4.152 -5.262 1 98.12 68 LEU A C 1
ATOM 537 O O . LEU A 1 68 ? 5.637 -3.572 -4.176 1 98.12 68 LEU A O 1
ATOM 541 N N . ASP A 1 69 ? 4.621 -3.979 -6.09 1 97.25 69 ASP A N 1
ATOM 542 C CA . ASP A 1 69 ? 3.586 -2.969 -5.895 1 97.25 69 ASP A CA 1
ATOM 543 C C . ASP A 1 69 ? 2.516 -3.459 -4.926 1 97.25 69 ASP A C 1
ATOM 545 O O . ASP A 1 69 ? 1.846 -4.461 -5.184 1 97.25 69 ASP A O 1
ATOM 549 N N . PRO A 1 70 ? 2.291 -2.756 -3.877 1 94.5 70 PRO A N 1
ATOM 550 C CA . PRO A 1 70 ? 1.354 -3.248 -2.863 1 94.5 70 PRO A CA 1
ATOM 551 C C . PRO A 1 70 ? -0.05 -2.67 -3.027 1 94.5 70 PRO A C 1
ATOM 553 O O . PRO A 1 70 ? -0.903 -2.854 -2.156 1 94.5 70 PRO A O 1
ATOM 556 N N . THR A 1 71 ? -0.392 -2.02 -4.117 1 89.69 71 THR A N 1
ATOM 557 C CA . THR A 1 71 ? -1.642 -1.267 -4.113 1 89.69 71 THR A CA 1
ATOM 558 C C . THR A 1 71 ? -2.422 -1.501 -5.402 1 89.69 71 THR A C 1
ATOM 560 O O . THR A 1 71 ? -3.637 -1.297 -5.445 1 89.69 71 THR A O 1
ATOM 563 N N . GLN A 1 72 ? -1.789 -1.893 -6.438 1 92.62 72 GLN A N 1
ATOM 564 C CA . GLN A 1 72 ? -2.408 -1.927 -7.758 1 92.62 72 GLN A CA 1
ATOM 565 C C . GLN A 1 72 ? -3.418 -3.066 -7.863 1 92.62 72 GLN A C 1
ATOM 567 O O . GLN A 1 72 ? -3.107 -4.211 -7.523 1 92.62 72 GLN A O 1
ATOM 572 N N . GLY A 1 73 ? -4.605 -2.713 -8.352 1 91.56 73 GLY A N 1
ATOM 573 C CA . GLY A 1 73 ? -5.543 -3.746 -8.758 1 91.56 73 GLY A CA 1
ATOM 574 C C . GLY A 1 73 ? -5.199 -4.359 -10.109 1 91.56 73 GLY A C 1
ATOM 575 O O . GLY A 1 73 ? -4.59 -3.705 -10.953 1 91.56 73 GLY A O 1
ATOM 576 N N . LEU A 1 74 ? -5.664 -5.605 -10.297 1 95.31 74 LEU A N 1
ATOM 577 C CA . LEU A 1 74 ? -5.355 -6.328 -11.523 1 95.31 74 LEU A CA 1
ATOM 578 C C . LEU A 1 74 ? -6.625 -6.863 -12.18 1 95.31 74 LEU A C 1
ATOM 580 O O . LEU A 1 74 ? -7.531 -7.34 -11.492 1 95.31 74 LEU A O 1
ATOM 584 N N . VAL A 1 75 ? -6.672 -6.762 -13.477 1 93 75 VAL A N 1
ATOM 585 C CA . VAL A 1 75 ? -7.637 -7.52 -14.266 1 93 75 VAL A CA 1
ATOM 586 C C . VAL A 1 75 ? -7.223 -8.992 -14.328 1 93 75 VAL A C 1
ATOM 588 O O . VAL A 1 75 ? -6.148 -9.312 -14.836 1 93 75 VAL A O 1
ATOM 591 N N . VAL A 1 76 ? -8.117 -9.906 -13.844 1 94.62 76 VAL A N 1
ATOM 592 C CA . VAL A 1 76 ? -7.695 -11.297 -13.742 1 94.62 76 VAL A CA 1
ATOM 593 C C . VAL A 1 76 ? -8.758 -12.211 -14.352 1 94.62 76 VAL A C 1
ATOM 595 O O . VAL A 1 76 ? -9.75 -11.727 -14.914 1 94.62 76 VAL A O 1
ATOM 598 N N . GLU A 1 77 ? -8.469 -13.531 -14.25 1 91 77 GLU A N 1
ATOM 599 C CA . GLU A 1 77 ? -9.297 -14.625 -14.75 1 91 77 GLU A CA 1
ATOM 600 C C . GLU A 1 77 ? -9.258 -14.688 -16.266 1 91 77 GLU A C 1
ATOM 602 O O . GLU A 1 77 ? -8.727 -13.789 -16.922 1 91 77 GLU A O 1
ATOM 607 N N . ALA A 1 78 ? -9.828 -15.742 -16.688 1 84.62 78 ALA A N 1
ATOM 608 C CA . ALA A 1 78 ? -9.992 -15.906 -18.141 1 84.62 78 ALA A CA 1
ATOM 609 C C . ALA A 1 78 ? -10.93 -14.844 -18.703 1 84.62 78 ALA A C 1
ATOM 611 O O . ALA A 1 78 ? -11.914 -14.461 -18.062 1 84.62 78 ALA A O 1
ATOM 612 N N . TYR A 1 79 ? -10.648 -14.352 -19.812 1 80.75 79 TYR A N 1
ATOM 613 C CA . TYR A 1 79 ? -11.469 -13.398 -20.547 1 80.75 79 TYR A CA 1
ATOM 614 C C . TYR A 1 79 ? -11.633 -12.102 -19.781 1 80.75 79 TYR A C 1
ATOM 616 O O . TYR A 1 79 ? -12.625 -11.391 -19.938 1 80.75 79 TYR A O 1
ATOM 624 N N . ARG A 1 80 ? -10.867 -11.914 -18.734 1 84.38 80 ARG A N 1
ATOM 625 C CA . ARG A 1 80 ? -10.781 -10.633 -18.031 1 84.38 80 ARG A CA 1
ATOM 626 C C . ARG A 1 80 ? -12.023 -10.391 -17.188 1 84.38 80 ARG A C 1
ATOM 628 O O . ARG A 1 80 ? -12.492 -9.258 -17.062 1 84.38 80 ARG A O 1
ATOM 635 N N . GLY A 1 81 ? -12.523 -11.5 -16.609 1 84.38 81 GLY A N 1
ATOM 636 C CA . GLY A 1 81 ? -13.789 -11.414 -15.906 1 84.38 81 GLY A CA 1
ATOM 637 C C . GLY A 1 81 ? -13.633 -11.109 -14.43 1 84.38 81 GLY A C 1
ATOM 638 O O . GLY A 1 81 ? -14.617 -10.922 -13.711 1 84.38 81 GLY A O 1
ATOM 639 N N . GLY A 1 82 ? -12.406 -11.016 -13.992 1 88.81 82 GLY A N 1
ATOM 640 C CA . GLY A 1 82 ? -12.18 -10.812 -12.57 1 88.81 82 GLY A CA 1
ATOM 641 C C . GLY A 1 82 ? -11.359 -9.57 -12.266 1 88.81 82 GLY A C 1
ATOM 642 O O . GLY A 1 82 ? -10.727 -9.008 -13.156 1 88.81 82 GLY A O 1
ATOM 643 N N . ARG A 1 83 ? -11.438 -9.078 -11.039 1 90.19 83 ARG A N 1
ATOM 644 C CA . ARG A 1 83 ? -10.656 -7.996 -10.461 1 90.19 83 ARG A CA 1
ATOM 645 C C . ARG A 1 83 ? -10.102 -8.383 -9.094 1 90.19 83 ARG A C 1
ATOM 647 O O . ARG A 1 83 ? -10.867 -8.711 -8.18 1 90.19 83 ARG A O 1
ATOM 654 N N . ALA A 1 84 ? -8.836 -8.383 -9.023 1 91.81 84 ALA A N 1
ATOM 655 C CA . ALA A 1 84 ? -8.18 -8.773 -7.777 1 91.81 84 ALA A CA 1
ATOM 656 C C . ALA A 1 84 ? -7.285 -7.652 -7.25 1 91.81 84 ALA A C 1
ATOM 658 O O . ALA A 1 84 ? -6.727 -6.879 -8.031 1 91.81 84 ALA A O 1
ATOM 659 N N . ARG A 1 85 ? -7.156 -7.594 -5.934 1 90.44 85 ARG A N 1
ATOM 660 C CA . ARG A 1 85 ? -6.23 -6.688 -5.262 1 90.44 85 ARG A CA 1
ATOM 661 C C . ARG A 1 85 ? -5.203 -7.465 -4.445 1 90.44 85 ARG A C 1
ATOM 663 O O . ARG A 1 85 ? -5.367 -7.637 -3.234 1 90.44 85 ARG A O 1
ATOM 670 N N . PRO A 1 86 ? -4.129 -7.867 -5.148 1 94.25 86 PRO A N 1
ATOM 671 C CA . PRO A 1 86 ? -3.094 -8.578 -4.395 1 94.25 86 PRO A CA 1
ATOM 672 C C . PRO A 1 86 ? -2.42 -7.699 -3.346 1 94.25 86 PRO A C 1
ATOM 674 O O . PRO A 1 86 ? -2.398 -6.473 -3.482 1 94.25 86 PRO A O 1
ATOM 677 N N . ASP A 1 87 ? -1.839 -8.344 -2.338 1 93.62 87 ASP A N 1
ATOM 678 C CA . ASP A 1 87 ? -1.04 -7.613 -1.359 1 93.62 87 ASP A CA 1
ATOM 679 C C . ASP A 1 87 ? 0.263 -7.113 -1.979 1 93.62 87 ASP A C 1
ATOM 681 O O . ASP A 1 87 ? 0.862 -6.156 -1.487 1 93.62 87 ASP A O 1
ATOM 685 N N . GLY A 1 88 ? 0.679 -7.754 -3.004 1 96.88 88 GLY A N 1
ATOM 686 C CA . GLY A 1 88 ? 1.849 -7.348 -3.768 1 96.88 88 GLY A CA 1
ATOM 687 C C . GLY A 1 88 ? 1.877 -7.926 -5.168 1 96.88 88 GLY A C 1
ATOM 688 O O . GLY A 1 88 ? 1.521 -9.086 -5.375 1 96.88 88 GLY A O 1
ATOM 689 N N . SER A 1 89 ? 2.24 -7.141 -6.129 1 98.31 89 SER A N 1
ATOM 690 C CA . SER A 1 89 ? 2.48 -7.566 -7.504 1 98.31 89 SER A CA 1
ATOM 691 C C . SER A 1 89 ? 3.889 -7.195 -7.961 1 98.31 89 SER A C 1
ATOM 693 O O . SER A 1 89 ? 4.23 -6.012 -8.039 1 98.31 89 SER A O 1
ATOM 695 N N . LEU A 1 90 ? 4.68 -8.211 -8.203 1 98.75 90 LEU A N 1
ATOM 696 C CA . LEU A 1 90 ? 6.031 -7.969 -8.703 1 98.75 90 LEU A CA 1
ATOM 697 C C . LEU A 1 90 ? 6.035 -7.801 -10.219 1 98.75 90 LEU A C 1
ATOM 699 O O . LEU A 1 90 ? 5.59 -8.688 -10.945 1 98.75 90 LEU A O 1
ATOM 703 N N . ALA A 1 91 ? 6.5 -6.676 -10.703 1 98.69 91 ALA A N 1
ATOM 704 C CA . ALA A 1 91 ? 6.523 -6.324 -12.125 1 98.69 91 ALA A CA 1
ATOM 705 C C . ALA A 1 91 ? 7.605 -5.293 -12.414 1 98.69 91 ALA A C 1
ATOM 707 O O . ALA A 1 91 ? 8.172 -4.699 -11.492 1 98.69 91 ALA A O 1
ATOM 708 N N . PRO A 1 92 ? 7.953 -5.176 -13.703 1 98.5 92 PRO A N 1
ATOM 709 C CA . PRO A 1 92 ? 8.836 -4.047 -14.023 1 98.5 92 PRO A CA 1
ATOM 710 C C . PRO A 1 92 ? 8.336 -2.73 -13.43 1 98.5 92 PRO A C 1
ATOM 712 O O . PRO A 1 92 ? 7.129 -2.48 -13.398 1 98.5 92 PRO A O 1
ATOM 715 N N . SER A 1 93 ? 9.203 -1.888 -13.016 1 96.5 93 SER A N 1
ATOM 716 C CA . SER A 1 93 ? 8.93 -0.71 -12.203 1 96.5 93 SER A CA 1
ATOM 717 C C . SER A 1 93 ? 7.883 0.187 -12.859 1 96.5 93 SER A C 1
ATOM 719 O O . SER A 1 93 ? 7.105 0.85 -12.18 1 96.5 93 SER A O 1
ATOM 721 N N . GLU A 1 94 ? 7.758 0.231 -14.164 1 96.31 94 GLU A N 1
ATOM 722 C CA . GLU A 1 94 ? 6.855 1.15 -14.844 1 96.31 94 GLU A CA 1
ATOM 723 C C . GLU A 1 94 ? 5.656 0.411 -15.438 1 96.31 94 GLU A C 1
ATOM 725 O O . GLU A 1 94 ? 4.93 0.959 -16.266 1 96.31 94 GLU A O 1
ATOM 730 N N . ALA A 1 95 ? 5.438 -0.768 -15.008 1 97.56 95 ALA A N 1
ATOM 731 C CA . ALA A 1 95 ? 4.48 -1.662 -15.648 1 97.56 95 ALA A CA 1
ATOM 732 C C . ALA A 1 95 ? 3.072 -1.075 -15.617 1 97.56 95 ALA A C 1
ATOM 734 O O . ALA A 1 95 ? 2.27 -1.311 -16.516 1 97.56 95 ALA A O 1
ATOM 735 N N . PHE A 1 96 ? 2.777 -0.311 -14.594 1 96.44 96 PHE A N 1
ATOM 736 C CA . PHE A 1 96 ? 1.383 0.076 -14.406 1 96.44 96 PHE A CA 1
ATOM 737 C C . PHE A 1 96 ? 1.185 1.554 -14.727 1 96.44 96 PHE A C 1
ATOM 739 O O . PHE A 1 96 ? 0.075 2.076 -14.609 1 96.44 96 PHE A O 1
ATOM 746 N N . VAL A 1 97 ? 2.219 2.238 -15.094 1 94.62 97 VAL A N 1
ATOM 747 C CA . VAL A 1 97 ? 2.145 3.66 -15.414 1 94.62 97 VAL A CA 1
ATOM 748 C C . VAL A 1 97 ? 1.1 3.895 -16.5 1 94.62 97 VAL A C 1
ATOM 750 O O . VAL A 1 97 ? 1.048 3.158 -17.484 1 94.62 97 VAL A O 1
ATOM 753 N N . GLY A 1 98 ? 0.237 4.891 -16.266 1 91.94 98 GLY A N 1
ATOM 754 C CA . GLY A 1 98 ? -0.769 5.277 -17.234 1 91.94 98 GLY A CA 1
ATOM 755 C C . GLY A 1 98 ? -2.041 4.453 -17.141 1 91.94 98 GLY A C 1
ATOM 756 O O . GLY A 1 98 ? -3.023 4.738 -17.828 1 91.94 98 GLY A O 1
ATOM 757 N N . GLN A 1 99 ? -2.021 3.486 -16.266 1 92 99 GLN A N 1
ATOM 758 C CA . GLN A 1 99 ? -3.195 2.627 -16.156 1 92 99 GLN A CA 1
ATOM 759 C C . GLN A 1 99 ? -4.059 3.035 -14.961 1 92 99 GLN A C 1
ATOM 761 O O . GLN A 1 99 ? -3.576 3.678 -14.031 1 92 99 GLN A O 1
ATOM 766 N N . GLY A 1 100 ? -5.297 2.723 -15.016 1 88.25 100 GLY A N 1
ATOM 767 C CA . GLY A 1 100 ? -6.234 3.029 -13.945 1 88.25 100 GLY A CA 1
ATOM 768 C C . GLY A 1 100 ? -6.137 2.072 -12.773 1 88.25 100 GLY A C 1
ATOM 769 O O . GLY A 1 100 ? -5.07 1.518 -12.5 1 88.25 100 GLY A O 1
ATOM 770 N N . GLU A 1 101 ? -7.148 1.979 -12.039 1 84.12 101 GLU A N 1
ATOM 771 C CA . GLU A 1 101 ? -7.23 1.156 -10.836 1 84.12 101 GLU A CA 1
ATOM 772 C C . GLU A 1 101 ? -6.984 -0.315 -11.156 1 84.12 101 GLU A C 1
ATOM 774 O O . GLU A 1 101 ? -6.375 -1.034 -10.359 1 84.12 101 GLU A O 1
ATOM 779 N N . TRP A 1 102 ? -7.539 -0.709 -12.312 1 90.5 102 TRP A N 1
ATOM 780 C CA . TRP A 1 102 ? -7.41 -2.094 -12.75 1 90.5 102 TRP A CA 1
ATOM 781 C C . TRP A 1 102 ? -6.449 -2.203 -13.93 1 90.5 102 TRP A C 1
ATOM 783 O O . TRP A 1 102 ? -6.754 -1.736 -15.031 1 90.5 102 TRP A O 1
ATOM 793 N N . ALA A 1 103 ? -5.348 -2.85 -13.664 1 95.31 103 ALA A N 1
ATOM 794 C CA . ALA A 1 103 ? -4.27 -2.844 -14.648 1 95.31 103 ALA A CA 1
ATOM 795 C C . ALA A 1 103 ? -4.184 -4.184 -15.375 1 95.31 103 ALA A C 1
ATOM 797 O O . ALA A 1 103 ? -4.668 -5.199 -14.883 1 95.31 103 ALA A O 1
ATOM 798 N N . ASP A 1 104 ? -3.582 -4.117 -16.547 1 96.75 104 ASP A N 1
ATOM 799 C CA . ASP A 1 104 ? -3.219 -5.312 -17.312 1 96.75 104 ASP A CA 1
ATOM 800 C C . ASP A 1 104 ? -2.234 -6.176 -16.531 1 96.75 104 ASP A C 1
ATOM 802 O O . ASP A 1 104 ? -1.169 -5.707 -16.125 1 96.75 104 ASP A O 1
ATOM 806 N N . PRO A 1 105 ? -2.541 -7.453 -16.312 1 97.12 105 PRO A N 1
ATOM 807 C CA . PRO A 1 105 ? -1.706 -8.32 -15.484 1 97.12 105 PRO A CA 1
ATOM 808 C C . PRO A 1 105 ? -0.515 -8.898 -16.25 1 97.12 105 PRO A C 1
ATOM 810 O O . PRO A 1 105 ? 0.361 -9.531 -15.648 1 97.12 105 PRO A O 1
ATOM 813 N N . ALA A 1 106 ? -0.372 -8.641 -17.469 1 97.81 106 ALA A N 1
ATOM 814 C CA . ALA A 1 106 ? 0.579 -9.328 -18.344 1 97.81 106 ALA A CA 1
ATOM 815 C C . ALA A 1 106 ? 2.01 -9.148 -17.844 1 97.81 106 ALA A C 1
ATOM 817 O O . ALA A 1 106 ? 2.797 -10.094 -17.844 1 97.81 106 ALA A O 1
ATOM 818 N N . PRO A 1 107 ? 2.363 -8.008 -17.359 1 98.38 107 PRO A N 1
ATOM 819 C CA . PRO A 1 107 ? 3.762 -7.84 -16.953 1 98.38 107 PRO A CA 1
ATOM 820 C C . PRO A 1 107 ? 4.059 -8.445 -15.586 1 98.38 107 PRO A C 1
ATOM 822 O O . PRO A 1 107 ? 5.211 -8.461 -15.148 1 98.38 107 PRO A O 1
ATOM 825 N N . VAL A 1 108 ? 3.104 -8.906 -14.891 1 98.62 108 VAL A N 1
ATOM 826 C CA . VAL A 1 108 ? 3.264 -9.359 -13.508 1 98.62 108 VAL A CA 1
ATOM 827 C C . VAL A 1 108 ? 3.951 -10.719 -13.492 1 98.62 108 VAL A C 1
ATOM 829 O O . VAL A 1 108 ? 3.512 -11.656 -14.156 1 98.62 108 VAL A O 1
ATOM 832 N N . LEU A 1 109 ? 5 -10.812 -12.68 1 98.81 109 LEU A N 1
ATOM 833 C CA . LEU A 1 109 ? 5.781 -12.047 -12.586 1 98.81 109 LEU A CA 1
ATOM 834 C C . LEU A 1 109 ? 5.387 -12.852 -11.359 1 98.81 109 LEU A C 1
ATOM 836 O O . LEU A 1 109 ? 5.531 -14.078 -11.336 1 98.81 109 LEU A O 1
ATOM 840 N N . LEU A 1 110 ? 4.926 -12.164 -10.336 1 98.62 110 LEU A N 1
ATOM 841 C CA . LEU A 1 110 ? 4.586 -12.734 -9.039 1 98.62 110 LEU A CA 1
ATOM 842 C C . LEU A 1 110 ? 3.467 -11.938 -8.367 1 98.62 110 LEU A C 1
ATOM 844 O O . LEU A 1 110 ? 3.479 -10.711 -8.383 1 98.62 110 LEU A O 1
ATOM 848 N N . VAL A 1 111 ? 2.441 -12.641 -7.887 1 98.56 111 VAL A N 1
ATOM 849 C CA . VAL A 1 111 ? 1.492 -12.047 -6.957 1 98.56 111 VAL A CA 1
ATOM 850 C C . VAL A 1 111 ? 1.659 -12.672 -5.574 1 98.56 111 VAL A C 1
ATOM 852 O O . VAL A 1 111 ? 1.943 -13.867 -5.457 1 98.56 111 VAL A O 1
ATOM 855 N N . VAL A 1 112 ? 1.478 -11.805 -4.555 1 97.88 112 VAL A N 1
ATOM 856 C CA . VAL A 1 112 ? 1.66 -12.219 -3.168 1 97.88 112 VAL A CA 1
ATOM 857 C C . VAL A 1 112 ? 0.388 -11.938 -2.371 1 97.88 112 VAL A C 1
ATOM 859 O O . VAL A 1 112 ? -0.223 -10.875 -2.523 1 97.88 112 VAL A O 1
ATOM 862 N N . GLU A 1 113 ? -0.015 -12.891 -1.609 1 95.19 113 GLU A N 1
ATOM 863 C CA . GLU A 1 113 ? -1.032 -12.703 -0.58 1 95.19 113 GLU A CA 1
ATOM 864 C C . GLU A 1 113 ? -0.49 -13.055 0.802 1 95.19 113 GLU A C 1
ATOM 866 O O . GLU A 1 113 ? 0.256 -14.023 0.953 1 95.19 113 GLU A O 1
ATOM 871 N N . VAL A 1 114 ? -0.842 -12.266 1.735 1 93.38 114 VAL A N 1
ATOM 872 C CA . VAL A 1 114 ? -0.54 -12.508 3.143 1 93.38 114 VAL A CA 1
ATOM 873 C C . VAL A 1 114 ? -1.838 -12.633 3.936 1 93.38 114 VAL A C 1
ATOM 875 O O . VAL A 1 114 ? -2.682 -11.734 3.906 1 93.38 114 VAL A O 1
ATOM 878 N N . THR A 1 115 ? -2.016 -13.742 4.543 1 87.56 115 THR A N 1
ATOM 879 C CA . THR A 1 115 ? -3.273 -13.961 5.25 1 87.56 115 THR A CA 1
ATOM 880 C C . THR A 1 115 ? -3.402 -12.992 6.426 1 87.56 115 THR A C 1
ATOM 882 O O . THR A 1 115 ? -2.41 -12.672 7.078 1 87.56 115 THR A O 1
ATOM 885 N N . SER A 1 116 ? -4.715 -12.508 6.508 1 76.19 116 SER A N 1
ATOM 886 C CA . SER A 1 116 ? -5.055 -11.633 7.625 1 76.19 116 SER A CA 1
ATOM 887 C C . SER A 1 116 ? -5.844 -12.383 8.695 1 76.19 116 SER A C 1
ATOM 889 O O . SER A 1 116 ? -6.121 -13.578 8.547 1 76.19 116 SER A O 1
ATOM 891 N N . TYR A 1 117 ? -6.074 -11.844 9.82 1 64.25 117 TYR A N 1
ATOM 892 C CA . TYR A 1 117 ? -6.781 -12.477 10.93 1 64.25 117 TYR A CA 1
ATOM 893 C C . TYR A 1 117 ? -8.234 -12.75 10.562 1 64.25 117 TYR A C 1
ATOM 895 O O . TYR A 1 117 ? -8.992 -13.305 11.367 1 64.25 117 TYR A O 1
ATOM 903 N N . ASP A 1 118 ? -8.562 -12.492 9.344 1 58.81 118 ASP A N 1
ATOM 904 C CA . ASP A 1 118 ? -9.961 -12.734 9 1 58.81 118 ASP A CA 1
ATOM 905 C C . ASP A 1 118 ? -10.117 -14.055 8.25 1 58.81 118 ASP A C 1
ATOM 907 O O . ASP A 1 118 ? -9.508 -14.25 7.191 1 58.81 118 ASP A O 1
ATOM 911 N N . SER A 1 119 ? -10.82 -14.992 8.789 1 55.94 119 SER A N 1
ATOM 912 C CA . SER A 1 119 ? -11.031 -16.359 8.328 1 55.94 119 SER A CA 1
ATOM 913 C C . SER A 1 119 ? -11.602 -16.391 6.918 1 55.94 119 SER A C 1
ATOM 915 O O . SER A 1 119 ? -11.289 -17.281 6.133 1 55.94 119 SER A O 1
ATOM 917 N N . ASP A 1 120 ? -12.641 -15.555 6.629 1 56.66 120 ASP A N 1
ATOM 918 C CA . ASP A 1 120 ? -13.258 -15.586 5.305 1 56.66 120 ASP A CA 1
ATOM 919 C C . ASP A 1 120 ? -12.219 -15.336 4.211 1 56.66 120 ASP A C 1
ATOM 921 O O . ASP A 1 120 ? -12.344 -15.859 3.104 1 56.66 120 ASP A O 1
ATOM 925 N N . THR A 1 121 ? -11.25 -14.68 4.566 1 59.81 121 THR A N 1
ATOM 926 C CA . THR A 1 121 ? -10.148 -14.375 3.66 1 59.81 121 THR A CA 1
ATOM 927 C C . THR A 1 121 ? -9.352 -15.633 3.336 1 59.81 121 THR A C 1
ATOM 929 O O . THR A 1 121 ? -8.773 -15.75 2.252 1 59.81 121 THR A O 1
ATOM 932 N N . ASP A 1 122 ? -9.727 -16.672 4.074 1 65.81 122 ASP A N 1
ATOM 933 C CA . ASP A 1 122 ? -8.914 -17.875 3.945 1 65.81 122 ASP A CA 1
ATOM 934 C C . ASP A 1 122 ? -9.297 -18.656 2.695 1 65.81 122 ASP A C 1
ATOM 936 O O . ASP A 1 122 ? -8.422 -19.062 1.917 1 65.81 122 ASP A O 1
ATOM 940 N N . ARG A 1 123 ? -10.562 -18.828 2.498 1 73.06 123 ARG A N 1
ATOM 941 C CA . ARG A 1 123 ? -10.953 -19.609 1.323 1 73.06 123 ARG A CA 1
ATOM 942 C C . ARG A 1 123 ? -10.578 -18.875 0.039 1 73.06 123 ARG A C 1
ATOM 944 O O . ARG A 1 123 ? -10.109 -19.484 -0.921 1 73.06 123 ARG A O 1
ATOM 951 N N . ARG A 1 124 ? -10.719 -17.688 -0.009 1 79.88 124 ARG A N 1
ATOM 952 C CA . ARG A 1 124 ? -10.43 -16.891 -1.191 1 79.88 124 ARG A CA 1
ATOM 953 C C . ARG A 1 124 ? -8.953 -16.953 -1.559 1 79.88 124 ARG A C 1
ATOM 955 O O . ARG A 1 124 ? -8.602 -17.188 -2.719 1 79.88 124 ARG A O 1
ATOM 962 N N . GLU A 1 125 ? -8.117 -16.875 -0.571 1 82.81 125 GLU A N 1
ATOM 963 C CA . GLU A 1 125 ? -6.68 -16.844 -0.825 1 82.81 125 GLU A CA 1
ATOM 964 C C . GLU A 1 125 ? -6.148 -18.234 -1.139 1 82.81 125 GLU A C 1
ATOM 966 O O . GLU A 1 125 ? -5.176 -18.375 -1.881 1 82.81 125 GLU A O 1
ATOM 971 N N . ARG A 1 126 ? -6.949 -19.234 -0.65 1 83.81 126 ARG A N 1
ATOM 972 C CA . ARG A 1 126 ? -6.406 -20.578 -0.75 1 83.81 126 ARG A CA 1
ATOM 973 C C . ARG A 1 126 ? -6.973 -21.312 -1.965 1 83.81 126 ARG A C 1
ATOM 975 O O . ARG A 1 126 ? -6.336 -22.219 -2.498 1 83.81 126 ARG A O 1
ATOM 982 N N . VAL A 1 127 ? -8.102 -20.875 -2.385 1 84.62 127 VAL A N 1
ATOM 983 C CA . VAL A 1 127 ? -8.742 -21.656 -3.438 1 84.62 127 VAL A CA 1
ATOM 984 C C . VAL A 1 127 ? -9.102 -20.75 -4.609 1 84.62 127 VAL A C 1
ATOM 986 O O . VAL A 1 127 ? -8.609 -20.938 -5.727 1 84.62 127 VAL A O 1
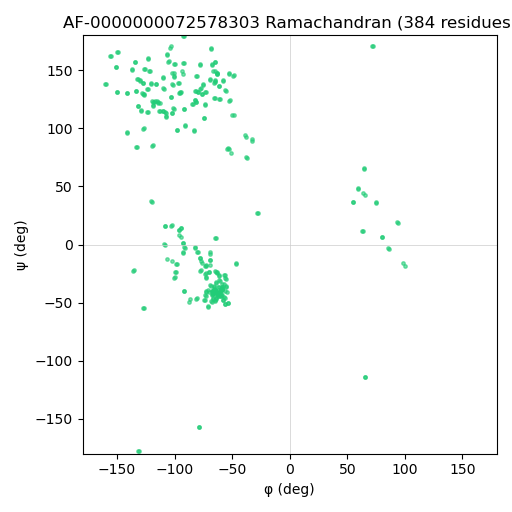ATOM 989 N N . ASP A 1 128 ? -9.789 -19.734 -4.418 1 88.12 128 ASP A N 1
ATOM 990 C CA . ASP A 1 128 ? -10.344 -18.938 -5.508 1 88.12 128 ASP A CA 1
ATOM 991 C C . ASP A 1 128 ? -9.258 -18.125 -6.203 1 88.12 128 ASP A C 1
ATOM 993 O O . ASP A 1 128 ? -9.195 -18.078 -7.434 1 88.12 128 ASP A O 1
ATOM 997 N N . LYS A 1 129 ? -8.391 -17.531 -5.434 1 92.31 129 LYS A N 1
ATOM 998 C CA . LYS A 1 129 ? -7.402 -16.625 -6.016 1 92.31 129 LYS A CA 1
ATOM 999 C C . LYS A 1 129 ? -6.328 -17.391 -6.777 1 92.31 129 LYS A C 1
ATOM 1001 O O . LYS A 1 129 ? -5.945 -17 -7.883 1 92.31 129 LYS A O 1
ATOM 1006 N N . PRO A 1 130 ? -5.902 -18.531 -6.203 1 94.81 130 PRO A N 1
ATOM 1007 C CA . PRO A 1 130 ? -4.945 -19.281 -7.02 1 94.81 130 PRO A CA 1
ATOM 1008 C C . PRO A 1 130 ? -5.512 -19.688 -8.383 1 94.81 130 PRO A C 1
ATOM 1010 O O . PRO A 1 130 ? -4.801 -19.641 -9.383 1 94.81 130 PRO A O 1
ATOM 1013 N N . ARG A 1 131 ? -6.719 -20.031 -8.383 1 93.81 131 ARG A N 1
ATOM 1014 C CA . ARG A 1 131 ? -7.352 -20.391 -9.648 1 93.81 131 ARG A CA 1
ATOM 1015 C C . ARG A 1 131 ? -7.418 -19.188 -10.586 1 93.81 131 ARG A C 1
ATOM 1017 O O . ARG A 1 131 ? -7.059 -19.281 -11.758 1 93.81 131 ARG A O 1
ATOM 1024 N N . ALA A 1 132 ? -7.863 -18.078 -10.125 1 94.25 132 ALA A N 1
ATOM 1025 C CA . ALA A 1 132 ? -7.984 -16.859 -10.914 1 94.25 132 ALA A CA 1
ATOM 1026 C C . ALA A 1 132 ? -6.629 -16.422 -11.461 1 94.25 132 ALA A C 1
ATOM 1028 O O . ALA A 1 132 ? -6.523 -16.031 -12.625 1 94.25 132 ALA A O 1
ATOM 1029 N N . TYR A 1 133 ? -5.57 -16.484 -10.641 1 97.75 133 TYR A N 1
ATOM 1030 C CA . TYR A 1 133 ? -4.238 -16.062 -11.062 1 97.75 133 TYR A CA 1
ATOM 1031 C C . TYR A 1 133 ? -3.67 -17.031 -12.102 1 97.75 133 TYR A C 1
ATOM 1033 O O . TYR A 1 133 ? -3.004 -16.594 -13.047 1 97.75 133 TYR A O 1
ATOM 1041 N N . ALA A 1 134 ? -3.998 -18.312 -11.938 1 97.62 134 ALA A N 1
ATOM 1042 C CA . ALA A 1 134 ? -3.568 -19.297 -12.93 1 97.62 134 ALA A CA 1
ATOM 1043 C C . ALA A 1 134 ? -4.25 -19.062 -14.273 1 97.62 134 ALA A C 1
ATOM 1045 O O . ALA A 1 134 ? -3.6 -19.078 -15.32 1 97.62 134 ALA A O 1
ATOM 1046 N N . GLU A 1 135 ? -5.551 -18.844 -14.219 1 96 135 GLU A N 1
ATOM 1047 C CA . GLU A 1 135 ? -6.305 -18.562 -15.438 1 96 135 GLU A CA 1
ATOM 1048 C C . GLU A 1 135 ? -5.754 -17.312 -16.141 1 96 135 GLU A C 1
ATOM 1050 O O . GLU A 1 135 ? -5.785 -17.234 -17.375 1 96 135 GLU A O 1
ATOM 1055 N N . THR A 1 136 ? -5.297 -16.391 -15.367 1 96.75 136 THR A N 1
ATOM 1056 C CA . THR A 1 136 ? -4.734 -15.141 -15.875 1 96.75 136 THR A CA 1
ATOM 1057 C C . THR A 1 136 ? -3.365 -15.383 -16.5 1 96.75 136 THR A C 1
ATOM 1059 O O . THR A 1 136 ? -2.936 -14.625 -17.375 1 96.75 136 THR A O 1
ATOM 1062 N N . GLY A 1 137 ? -2.676 -16.406 -16.016 1 97.56 137 GLY A N 1
ATOM 1063 C CA . GLY A 1 137 ? -1.354 -16.734 -16.516 1 97.56 137 GLY A CA 1
ATOM 1064 C C . GLY A 1 137 ? -0.233 -16.094 -15.727 1 97.56 137 GLY A C 1
ATOM 1065 O O . GLY A 1 137 ? 0.875 -15.922 -16.234 1 97.56 137 GLY A O 1
ATOM 1066 N N . ILE A 1 138 ? -0.463 -15.664 -14.516 1 98.31 138 ILE A N 1
ATOM 1067 C CA . ILE A 1 138 ? 0.599 -15.141 -13.664 1 98.31 138 ILE A CA 1
ATOM 1068 C C . ILE A 1 138 ? 1.589 -16.25 -13.328 1 98.31 138 ILE A C 1
ATOM 1070 O O . ILE A 1 138 ? 1.204 -17.281 -12.781 1 98.31 138 ILE A O 1
ATOM 1074 N N . PRO A 1 139 ? 2.824 -16.094 -13.555 1 98.69 139 PRO A N 1
ATOM 1075 C CA . PRO A 1 139 ? 3.783 -17.203 -13.484 1 98.69 139 PRO A CA 1
ATOM 1076 C C . PRO A 1 139 ? 3.893 -17.797 -12.086 1 98.69 139 PRO A C 1
ATOM 1078 O O . PRO A 1 139 ? 3.977 -19.031 -11.938 1 98.69 139 PRO A O 1
ATOM 1081 N N . VAL A 1 140 ? 3.918 -16.922 -11.055 1 98.69 140 VAL A N 1
ATOM 1082 C CA . VAL A 1 140 ? 4.102 -17.406 -9.688 1 98.69 140 VAL A CA 1
ATOM 1083 C C . VAL A 1 140 ? 3.09 -16.734 -8.758 1 98.69 140 VAL A C 1
ATOM 1085 O O . VAL A 1 140 ? 2.855 -15.531 -8.859 1 98.69 140 VAL A O 1
ATOM 1088 N N . TYR A 1 141 ? 2.43 -17.469 -7.949 1 98.56 141 TYR A N 1
ATOM 1089 C CA . TYR A 1 141 ? 1.623 -16.984 -6.832 1 98.56 141 TYR A CA 1
ATOM 1090 C C . TYR A 1 141 ? 2.209 -17.453 -5.504 1 98.56 141 TYR A C 1
ATOM 1092 O O . TYR A 1 141 ? 2.398 -18.656 -5.285 1 98.56 141 TYR A O 1
ATOM 1100 N N . LEU A 1 142 ? 2.521 -16.5 -4.613 1 98.44 142 LEU A N 1
ATOM 1101 C CA . LEU A 1 142 ? 3.088 -16.75 -3.295 1 98.44 142 LEU A CA 1
ATOM 1102 C C . LEU A 1 142 ? 2.074 -16.438 -2.199 1 98.44 142 LEU A C 1
ATOM 1104 O O . LEU A 1 142 ? 1.646 -15.289 -2.057 1 98.44 142 LEU A O 1
ATOM 1108 N N . LEU A 1 143 ? 1.672 -17.453 -1.488 1 96.81 143 LEU A N 1
ATOM 1109 C CA . LEU A 1 143 ? 0.831 -17.266 -0.312 1 96.81 143 LEU A CA 1
ATOM 1110 C C . LEU A 1 143 ? 1.649 -17.391 0.968 1 96.81 143 LEU A C 1
ATOM 1112 O O . LEU A 1 143 ? 2.238 -18.438 1.234 1 96.81 143 LEU A O 1
ATOM 1116 N N . ILE A 1 144 ? 1.771 -16.328 1.658 1 95.81 144 ILE A N 1
ATOM 1117 C CA . ILE A 1 144 ? 2.324 -16.328 3.008 1 95.81 144 ILE A CA 1
ATOM 1118 C C . ILE A 1 144 ? 1.198 -16.5 4.027 1 95.81 144 ILE A C 1
ATOM 1120 O O . ILE A 1 144 ? 0.469 -15.555 4.32 1 95.81 144 ILE A O 1
ATOM 1124 N N . ASP A 1 145 ? 1.079 -17.688 4.531 1 92.75 145 ASP A N 1
ATOM 1125 C CA . ASP A 1 145 ? -0.029 -18.078 5.398 1 92.75 145 ASP A CA 1
ATOM 1126 C C . ASP A 1 145 ? 0.37 -18 6.871 1 92.75 145 ASP A C 1
ATOM 1128 O O . ASP A 1 145 ? 0.973 -18.938 7.406 1 92.75 145 ASP A O 1
ATOM 1132 N N . ARG A 1 146 ? 0.015 -16.953 7.473 1 90.69 146 ARG A N 1
ATOM 1133 C CA . ARG A 1 146 ? 0.402 -16.719 8.859 1 90.69 146 ARG A CA 1
ATOM 1134 C C . ARG A 1 146 ? -0.442 -17.547 9.812 1 90.69 146 ARG A C 1
ATOM 1136 O O . ARG A 1 146 ? -0.101 -17.688 10.992 1 90.69 146 ARG A O 1
ATOM 1143 N N . ASP A 1 147 ? -1.554 -18.109 9.32 1 87.25 147 ASP A N 1
ATOM 1144 C CA . ASP A 1 147 ? -2.389 -18.984 10.133 1 87.25 147 ASP A CA 1
ATOM 1145 C C . ASP A 1 147 ? -1.73 -20.344 10.32 1 87.25 147 ASP A C 1
ATOM 1147 O O . ASP A 1 147 ? -1.669 -20.875 11.43 1 87.25 147 ASP A O 1
ATOM 1151 N N . THR A 1 148 ? -1.272 -20.891 9.234 1 90.38 148 THR A N 1
ATOM 1152 C CA . THR A 1 148 ? -0.664 -22.219 9.273 1 90.38 148 THR A CA 1
ATOM 1153 C C . THR A 1 148 ? 0.849 -22.109 9.453 1 90.38 148 THR A C 1
ATOM 1155 O O . THR A 1 148 ? 1.531 -23.125 9.617 1 90.38 148 THR A O 1
ATOM 1158 N N . CYS A 1 149 ? 1.373 -20.906 9.398 1 93.81 149 CYS A N 1
ATOM 1159 C CA . CYS A 1 149 ? 2.803 -20.625 9.492 1 93.81 149 CYS A CA 1
ATOM 1160 C C . CYS A 1 149 ? 3.564 -21.328 8.375 1 93.81 149 CYS A C 1
ATOM 1162 O O . CYS A 1 149 ? 4.559 -22.016 8.625 1 93.81 149 CYS A O 1
ATOM 1164 N N . GLU A 1 150 ? 3.031 -21.156 7.18 1 95.69 150 GLU A N 1
ATOM 1165 C CA . GLU A 1 150 ? 3.609 -21.75 5.984 1 95.69 150 GLU A CA 1
ATOM 1166 C C . GLU A 1 150 ? 3.68 -20.75 4.836 1 95.69 150 GLU A C 1
ATOM 1168 O O . GLU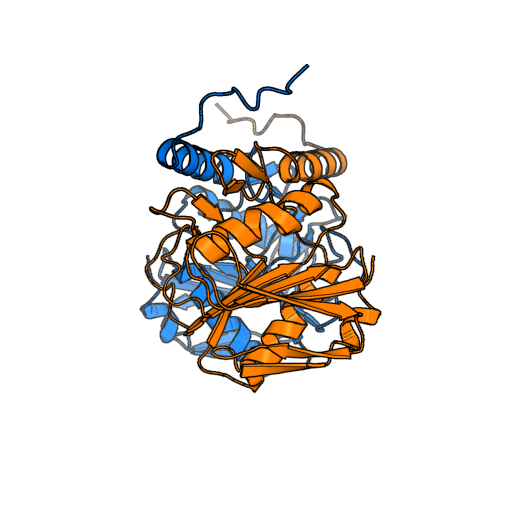 A 1 150 ? 2.949 -19.766 4.824 1 95.69 150 GLU A O 1
ATOM 1173 N N . VAL A 1 151 ? 4.582 -21.062 3.939 1 97.06 151 VAL A N 1
ATOM 1174 C CA . VAL A 1 151 ? 4.613 -20.422 2.629 1 97.06 151 VAL A CA 1
ATOM 1175 C C . VAL A 1 151 ? 4.195 -21.422 1.553 1 97.06 151 VAL A C 1
ATOM 1177 O O . VAL A 1 151 ? 4.613 -22.578 1.576 1 97.06 151 VAL A O 1
ATOM 1180 N N . LYS A 1 152 ? 3.367 -21.016 0.684 1 97.69 152 LYS A N 1
ATOM 1181 C CA . LYS A 1 152 ? 2.971 -21.812 -0.471 1 97.69 152 LYS A CA 1
ATOM 1182 C C . LYS A 1 152 ? 3.357 -21.125 -1.776 1 97.69 152 LYS A C 1
ATOM 1184 O O . LYS A 1 152 ? 2.984 -19.984 -2.012 1 97.69 152 LYS A O 1
ATOM 1189 N N . VAL A 1 153 ? 4.125 -21.828 -2.562 1 98.5 153 VAL A N 1
ATOM 1190 C CA . VAL A 1 153 ? 4.57 -21.312 -3.854 1 98.5 153 VAL A CA 1
ATOM 1191 C C . VAL A 1 153 ? 3.834 -22.031 -4.98 1 98.5 153 VAL A C 1
ATOM 1193 O O . VAL A 1 153 ? 4.039 -23.234 -5.199 1 98.5 153 VAL A O 1
ATOM 1196 N N . HIS A 1 154 ? 2.955 -21.344 -5.664 1 98.44 154 HIS A N 1
ATOM 1197 C CA . HIS A 1 154 ? 2.254 -21.844 -6.84 1 98.44 154 HIS A CA 1
ATOM 1198 C C . HIS A 1 154 ? 2.973 -21.438 -8.125 1 98.44 154 HIS A C 1
ATOM 1200 O O . HIS A 1 154 ? 3.326 -20.281 -8.305 1 98.44 154 HIS A O 1
ATOM 1206 N N . SER A 1 155 ? 3.207 -22.375 -9.039 1 98.44 155 SER A N 1
ATOM 1207 C CA . SER A 1 155 ? 3.916 -22.062 -10.273 1 98.44 155 SER A CA 1
ATOM 1208 C C . SER A 1 155 ? 3.457 -22.953 -11.422 1 98.44 155 SER A C 1
ATOM 1210 O O . SER A 1 155 ? 2.73 -23.922 -11.211 1 98.44 155 SER A O 1
ATOM 1212 N N . ARG A 1 156 ? 3.836 -22.516 -12.633 1 98.12 156 ARG A N 1
ATOM 1213 C CA . ARG A 1 156 ? 3.506 -23.219 -13.867 1 98.12 156 ARG A CA 1
ATOM 1214 C C . ARG A 1 156 ? 1.999 -23.234 -14.109 1 98.12 156 ARG A C 1
ATOM 1216 O O . ARG A 1 156 ? 1.384 -24.297 -14.172 1 98.12 156 ARG A O 1
ATOM 1223 N N . PRO A 1 157 ? 1.503 -22 -14.312 1 97.75 157 PRO A N 1
ATOM 1224 C CA . PRO A 1 157 ? 0.065 -21.938 -14.586 1 97.75 157 PRO A CA 1
ATOM 1225 C C . PRO A 1 157 ? -0.33 -22.688 -15.852 1 97.75 157 PRO A C 1
ATOM 1227 O O . PRO A 1 157 ? 0.37 -22.609 -16.875 1 97.75 157 PRO A O 1
ATOM 1230 N N . ASP A 1 158 ? -1.361 -23.391 -15.773 1 95.88 158 ASP A N 1
ATOM 1231 C CA . ASP A 1 158 ? -1.956 -24.141 -16.875 1 95.88 158 ASP A CA 1
ATOM 1232 C C . ASP A 1 158 ? -3.48 -24.078 -16.812 1 95.88 158 ASP A C 1
ATOM 1234 O O . ASP A 1 158 ? -4.113 -24.859 -16.094 1 95.88 158 ASP A O 1
ATOM 1238 N N . GLY A 1 159 ? -3.979 -23.188 -17.547 1 89.44 159 GLY A N 1
ATOM 1239 C CA . GLY A 1 159 ? -5.418 -22.984 -17.5 1 89.44 159 GLY A CA 1
ATOM 1240 C C . GLY A 1 159 ? -5.902 -22.484 -16.156 1 89.44 159 GLY A C 1
ATOM 1241 O O . GLY A 1 159 ? -5.406 -21.484 -15.633 1 89.44 159 GLY A O 1
ATOM 1242 N N . GLY A 1 160 ? -6.664 -23.25 -15.43 1 90.19 160 GLY A N 1
ATOM 1243 C CA . GLY A 1 160 ? -7.309 -22.797 -14.211 1 90.19 160 GLY A CA 1
ATOM 1244 C C . GLY A 1 160 ? -6.613 -23.297 -12.953 1 90.19 160 GLY A C 1
ATOM 1245 O O . GLY A 1 160 ? -7.188 -23.266 -11.867 1 90.19 160 GLY A O 1
ATOM 1246 N N . ARG A 1 161 ? -5.332 -23.766 -13.203 1 94.94 161 ARG A N 1
ATOM 1247 C CA . ARG A 1 161 ? -4.613 -24.234 -12.023 1 94.94 161 ARG A CA 1
ATOM 1248 C C . ARG A 1 161 ? -3.109 -24.047 -12.188 1 94.94 161 ARG A C 1
ATOM 1250 O O . ARG A 1 161 ? -2.6 -24 -13.312 1 94.94 161 ARG A O 1
ATOM 1257 N N . TYR A 1 162 ? -2.438 -23.891 -11.062 1 98 162 TYR A N 1
ATOM 1258 C CA . TYR A 1 162 ? -0.985 -24.031 -11.062 1 98 162 TYR A CA 1
ATOM 1259 C C . TYR A 1 162 ? -0.572 -25.5 -10.992 1 98 162 TYR A C 1
ATOM 1261 O O . TYR A 1 162 ? -1.06 -26.234 -10.133 1 98 162 TYR A O 1
ATOM 1269 N N . GLU A 1 163 ? 0.29 -25.938 -11.781 1 97.88 163 GLU A N 1
ATOM 1270 C CA . GLU A 1 163 ? 0.704 -27.328 -11.859 1 97.88 163 GLU A CA 1
ATOM 1271 C C . GLU A 1 163 ? 1.571 -27.719 -10.664 1 97.88 163 GLU A C 1
ATOM 1273 O O . GLU A 1 163 ? 1.689 -28.891 -10.328 1 97.88 163 GLU A O 1
ATOM 1278 N N . THR A 1 164 ? 2.199 -26.75 -10.094 1 97.81 164 THR A N 1
ATOM 1279 C CA . THR A 1 164 ? 3.084 -27 -8.961 1 97.81 164 THR A CA 1
ATOM 1280 C C . THR A 1 164 ? 2.721 -26.125 -7.773 1 97.81 164 THR A C 1
ATOM 1282 O O . THR A 1 164 ? 2.516 -24.922 -7.93 1 97.81 164 THR A O 1
ATOM 1285 N N . VAL A 1 165 ? 2.564 -26.75 -6.641 1 97.56 165 VAL A N 1
ATOM 1286 C CA . VAL A 1 165 ? 2.416 -26.047 -5.371 1 97.56 165 VAL A CA 1
ATOM 1287 C C . VAL A 1 165 ? 3.398 -26.609 -4.348 1 97.56 165 VAL A C 1
ATOM 1289 O O . VAL A 1 165 ? 3.357 -27.812 -4.035 1 97.56 165 VAL A O 1
ATOM 1292 N N . GLN A 1 166 ? 4.312 -25.844 -3.908 1 98.12 166 GLN A N 1
ATOM 1293 C CA . GLN A 1 166 ? 5.238 -26.203 -2.84 1 98.12 166 GLN A CA 1
ATOM 1294 C C . GLN A 1 166 ? 4.852 -25.531 -1.523 1 98.12 166 GLN A C 1
ATOM 1296 O O . GLN A 1 166 ? 4.613 -24.328 -1.48 1 98.12 166 GLN A O 1
ATOM 1301 N N . THR A 1 167 ? 4.707 -26.297 -0.482 1 97.69 167 THR A N 1
ATOM 1302 C CA . THR A 1 167 ? 4.383 -25.797 0.849 1 97.69 167 THR A CA 1
ATOM 1303 C C . THR A 1 167 ? 5.551 -26.016 1.809 1 97.69 167 THR A C 1
ATOM 1305 O O . THR A 1 167 ? 6.031 -27.141 1.958 1 97.69 167 THR A O 1
ATOM 1308 N N . LEU A 1 168 ? 6.047 -24.969 2.395 1 98.06 168 LEU A N 1
ATOM 1309 C CA . LEU A 1 168 ? 7.148 -25.031 3.35 1 98.06 168 LEU A CA 1
ATOM 1310 C C . LEU A 1 168 ? 6.809 -24.266 4.621 1 98.06 168 LEU A C 1
ATOM 1312 O O . LEU A 1 168 ? 6.176 -23.219 4.566 1 98.06 168 LEU A O 1
ATOM 1316 N N . PRO A 1 169 ? 7.223 -24.828 5.773 1 97.25 169 PRO A N 1
ATOM 1317 C CA . PRO A 1 169 ? 7.027 -24.047 6.992 1 97.25 169 PRO A CA 1
ATOM 1318 C C . PRO A 1 169 ? 7.895 -22.797 7.031 1 97.25 169 PRO A C 1
ATOM 1320 O O . PRO A 1 169 ? 8.938 -22.734 6.379 1 97.25 169 PRO A O 1
ATOM 1323 N N . PHE A 1 170 ? 7.438 -21.844 7.766 1 96.81 170 PHE A N 1
ATOM 1324 C CA . PHE A 1 170 ? 8.305 -20.703 8.031 1 96.81 170 PHE A CA 1
ATOM 1325 C C . PHE A 1 170 ? 9.656 -21.156 8.57 1 96.81 170 PHE A C 1
ATOM 1327 O O . PHE A 1 170 ? 9.734 -22.141 9.305 1 96.81 170 PHE A O 1
ATOM 1334 N N . GLY A 1 171 ? 10.711 -20.469 8.281 1 96.75 171 GLY A N 1
ATOM 1335 C CA . GLY A 1 171 ? 12.047 -20.812 8.75 1 96.75 171 GLY A CA 1
ATOM 1336 C C . GLY A 1 171 ? 12.867 -21.562 7.707 1 96.75 171 GLY A C 1
ATOM 1337 O O . GLY A 1 171 ? 14.094 -21.609 7.805 1 96.75 171 GLY A O 1
ATOM 1338 N N . LYS A 1 172 ? 12.227 -22.062 6.738 1 97.19 172 LYS A N 1
ATOM 1339 C CA . LYS A 1 172 ? 12.93 -22.734 5.656 1 97.19 172 LYS A CA 1
ATOM 1340 C C . LYS A 1 172 ? 13.234 -21.781 4.508 1 97.19 172 LYS A C 1
ATOM 1342 O O . LYS A 1 172 ? 12.516 -20.797 4.305 1 97.19 172 LYS A O 1
ATOM 1347 N N . GLU A 1 173 ? 14.203 -22.141 3.801 1 97.56 173 GLU A N 1
ATOM 1348 C CA . GLU A 1 173 ? 14.484 -21.406 2.578 1 97.56 173 GLU A CA 1
ATOM 1349 C C . GLU A 1 173 ? 13.516 -21.781 1.462 1 97.56 173 GLU A C 1
ATOM 1351 O O . GLU A 1 173 ? 13.273 -22.969 1.23 1 97.56 173 GLU A O 1
ATOM 1356 N N . VAL A 1 174 ? 13.031 -20.781 0.812 1 97.31 174 VAL A N 1
ATOM 1357 C CA . VAL A 1 174 ? 12.062 -21 -0.256 1 97.31 174 VAL A CA 1
ATOM 1358 C C . VAL A 1 174 ? 12.617 -20.469 -1.575 1 97.31 174 VAL A C 1
ATOM 1360 O O . VAL A 1 174 ? 12.969 -19.297 -1.679 1 97.31 174 VAL A O 1
ATOM 1363 N N . ALA A 1 175 ? 12.688 -21.312 -2.537 1 96.81 175 ALA A N 1
ATOM 1364 C CA . ALA A 1 175 ? 13.117 -20.891 -3.869 1 96.81 175 ALA A CA 1
ATOM 1365 C C . ALA A 1 175 ? 11.914 -20.5 -4.727 1 96.81 175 ALA A C 1
ATOM 1367 O O . ALA A 1 175 ? 11.023 -21.312 -4.977 1 96.81 175 ALA A O 1
ATOM 1368 N N . LEU A 1 176 ? 11.859 -19.234 -5.121 1 97.88 176 LEU A N 1
ATOM 1369 C CA . LEU A 1 176 ? 10.867 -18.828 -6.109 1 97.88 176 LEU A CA 1
ATOM 1370 C C . LEU A 1 176 ? 11.344 -19.141 -7.523 1 97.88 176 LEU A C 1
ATOM 1372 O O . LEU A 1 176 ? 12.438 -18.75 -7.922 1 97.88 176 LEU A O 1
ATOM 1376 N N . PRO A 1 177 ? 10.609 -19.844 -8.219 1 97.75 177 PRO A N 1
ATOM 1377 C CA . PRO A 1 177 ? 11.055 -20.281 -9.539 1 97.75 177 PRO A CA 1
ATOM 1378 C C . PRO A 1 177 ? 11.164 -19.125 -10.531 1 97.75 177 PRO A C 1
ATOM 1380 O O . PRO A 1 177 ? 10.766 -18 -10.219 1 97.75 177 PRO A O 1
ATOM 1383 N N . GLU A 1 178 ? 11.773 -19.438 -11.648 1 96.62 178 GLU A N 1
ATOM 1384 C CA . GLU A 1 178 ? 11.758 -18.5 -12.758 1 96.62 178 GLU A CA 1
ATOM 1385 C C . GLU A 1 178 ? 10.328 -18.172 -13.18 1 96.62 178 GLU A C 1
ATOM 1387 O O . GLU A 1 178 ? 9.445 -19.031 -13.125 1 96.62 178 GLU A O 1
ATOM 1392 N N . PRO A 1 179 ? 10.016 -16.938 -13.531 1 97.31 179 PRO A N 1
ATOM 1393 C CA . PRO A 1 179 ? 10.961 -15.859 -13.867 1 97.31 179 PRO A CA 1
ATO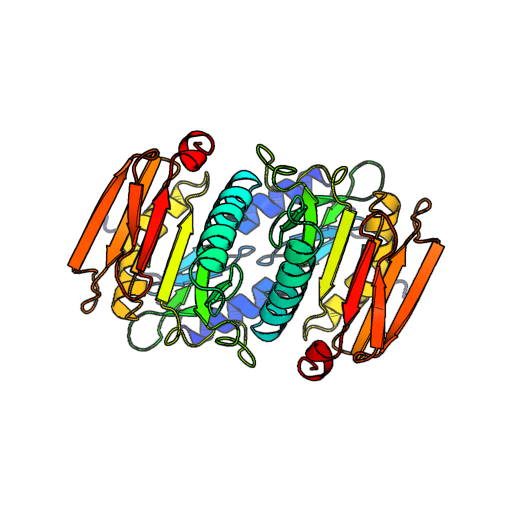M 1394 C C . PRO A 1 179 ? 11.328 -14.992 -12.664 1 97.31 179 PRO A C 1
ATOM 1396 O O . PRO A 1 179 ? 12.047 -14 -12.812 1 97.31 179 PRO A O 1
ATOM 1399 N N . VAL A 1 180 ? 10.836 -15.273 -11.516 1 96.62 180 VAL A N 1
ATOM 1400 C CA . VAL A 1 180 ? 11.219 -14.508 -10.336 1 96.62 180 VAL A CA 1
ATOM 1401 C C . VAL A 1 180 ? 12.656 -14.828 -9.953 1 96.62 180 VAL A C 1
ATOM 1403 O O . VAL A 1 180 ? 13.516 -13.938 -9.922 1 96.62 180 VAL A O 1
ATOM 1406 N N . GLY A 1 1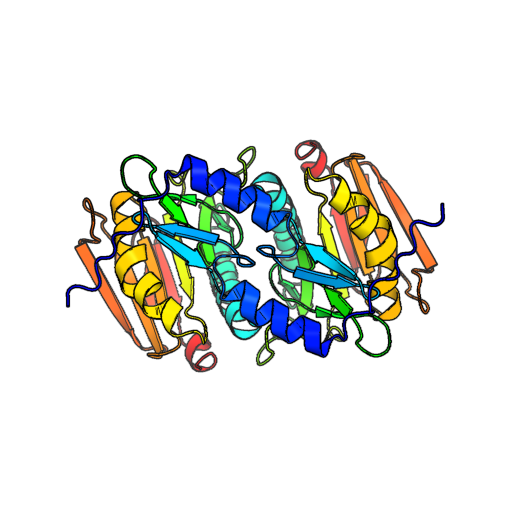81 ? 12.953 -16.078 -9.797 1 95.88 181 GLY A N 1
ATOM 1407 C CA . GLY A 1 181 ? 14.32 -16.547 -9.648 1 95.88 181 GLY A CA 1
ATOM 1408 C C . GLY A 1 181 ? 14.992 -16.031 -8.391 1 95.88 181 GLY A C 1
ATOM 1409 O O . GLY A 1 181 ? 16.141 -15.594 -8.422 1 95.88 181 GLY A O 1
ATOM 1410 N N . THR A 1 182 ? 14.367 -16.031 -7.242 1 95.06 182 THR A N 1
ATOM 1411 C CA . THR A 1 182 ? 14.914 -15.523 -5.984 1 95.06 182 THR A CA 1
ATOM 1412 C C . THR A 1 182 ? 14.68 -16.516 -4.855 1 95.06 182 THR A C 1
ATOM 1414 O O . THR A 1 182 ? 13.656 -17.203 -4.824 1 95.06 182 THR A O 1
ATOM 1417 N N . ALA A 1 183 ? 15.672 -16.594 -3.998 1 95.62 183 ALA A N 1
ATOM 1418 C CA . ALA A 1 183 ? 15.5 -17.391 -2.785 1 95.62 183 ALA A CA 1
ATOM 1419 C C . ALA A 1 183 ? 15.094 -16.516 -1.606 1 95.62 183 ALA A C 1
ATOM 1421 O O . ALA A 1 183 ? 15.617 -15.414 -1.435 1 95.62 183 ALA A O 1
ATOM 1422 N N . LEU A 1 184 ? 14.164 -17.047 -0.816 1 96.81 184 LEU A N 1
ATOM 1423 C CA . LEU A 1 184 ? 13.68 -16.344 0.363 1 96.81 184 LEU A CA 1
ATOM 1424 C C . LEU A 1 184 ? 14.086 -17.062 1.64 1 96.81 184 LEU A C 1
ATOM 1426 O O . LEU A 1 184 ? 13.734 -18.234 1.837 1 96.81 184 LEU A O 1
ATOM 1430 N N . ASP A 1 185 ? 14.906 -16.453 2.439 1 96.44 185 ASP A N 1
ATOM 1431 C CA . ASP A 1 185 ? 15.047 -16.891 3.822 1 96.44 185 ASP A CA 1
ATOM 1432 C C . ASP A 1 185 ? 13.844 -16.484 4.66 1 96.44 185 ASP A C 1
ATOM 1434 O O . ASP A 1 185 ? 13.703 -15.305 5.004 1 96.44 185 ASP A O 1
ATOM 1438 N N . THR A 1 186 ? 12.984 -17.453 5.062 1 97.06 186 THR A N 1
ATOM 1439 C CA . THR A 1 186 ? 11.711 -17.094 5.688 1 97.06 186 THR A CA 1
ATOM 1440 C C . THR A 1 186 ? 11.836 -17.094 7.207 1 97.06 186 THR A C 1
ATOM 1442 O O . THR A 1 186 ? 10.836 -17.062 7.918 1 97.06 186 THR A O 1
ATOM 1445 N N . GLU A 1 187 ? 13.008 -17.109 7.781 1 95.62 187 GLU A N 1
ATOM 1446 C CA . GLU A 1 187 ? 13.227 -17.047 9.227 1 95.62 187 GLU A CA 1
ATOM 1447 C C . GLU A 1 187 ? 12.555 -15.805 9.82 1 95.62 187 GLU A C 1
ATOM 1449 O O . GLU A 1 187 ? 11.922 -15.883 10.875 1 95.62 187 GLU A O 1
ATOM 1454 N N . PRO A 1 188 ? 12.594 -14.703 9.211 1 93.62 188 PRO A N 1
ATOM 1455 C CA . PRO A 1 188 ? 11.961 -13.516 9.773 1 93.62 188 PRO A CA 1
ATOM 1456 C C . PRO A 1 188 ? 10.445 -13.664 9.914 1 93.62 188 PRO A C 1
ATOM 1458 O O . PRO A 1 188 ? 9.82 -12.93 10.688 1 93.62 188 PRO A O 1
ATOM 1461 N N . LEU A 1 189 ? 9.828 -14.531 9.133 1 94.62 189 LEU A N 1
ATOM 1462 C CA . LEU A 1 189 ? 8.383 -14.711 9.172 1 94.62 189 LEU A CA 1
ATOM 1463 C C . LEU A 1 189 ? 7.961 -15.461 10.43 1 94.62 189 LEU A C 1
ATOM 1465 O O . LEU A 1 189 ? 6.785 -15.438 10.805 1 94.62 189 LEU A O 1
ATOM 1469 N N . THR A 1 190 ? 8.914 -16.156 11.07 1 91.19 190 THR A N 1
ATOM 1470 C CA . THR A 1 190 ? 8.578 -16.953 12.25 1 91.19 190 THR A CA 1
ATOM 1471 C C . THR A 1 190 ? 8.109 -16.062 13.391 1 91.19 190 THR A C 1
ATOM 1473 O O . THR A 1 190 ? 7.355 -16.5 14.258 1 91.19 190 THR A O 1
ATOM 1476 N N . ASN A 1 191 ? 8.477 -14.852 13.367 1 83.06 191 ASN A N 1
ATOM 1477 C CA . ASN A 1 191 ? 8.062 -13.891 14.391 1 83.06 191 ASN A CA 1
ATOM 1478 C C . ASN A 1 191 ? 6.844 -13.086 13.945 1 83.06 191 ASN A C 1
ATOM 1480 O O . ASN A 1 191 ? 6.445 -12.141 14.617 1 83.06 191 ASN A O 1
ATOM 1484 N N . ARG A 1 192 ? 6.309 -13.453 12.891 1 78.12 192 ARG A N 1
ATOM 1485 C CA . ARG A 1 192 ? 5.184 -12.719 12.312 1 78.12 192 ARG A CA 1
ATOM 1486 C C . ARG A 1 192 ? 3.951 -13.602 12.195 1 78.12 192 ARG A C 1
ATOM 1488 O O . ARG A 1 192 ? 3.275 -13.609 11.164 1 78.12 192 ARG A O 1
ATOM 1495 N N . VAL A 1 193 ? 3.834 -14.391 13.195 1 72.38 193 VAL A N 1
ATOM 1496 C CA . VAL A 1 193 ? 2.758 -15.375 13.211 1 72.38 193 VAL A CA 1
ATOM 1497 C C . VAL A 1 193 ? 1.55 -14.805 13.953 1 72.38 193 VAL A C 1
ATOM 1499 O O . VAL A 1 193 ? 1.679 -13.852 14.727 1 72.38 193 VAL A O 1
ATOM 1502 N N . ARG A 1 194 ? 0.496 -15.203 13.57 1 67.25 194 ARG A N 1
ATOM 1503 C CA . ARG A 1 194 ? -0.719 -14.828 14.281 1 67.25 194 ARG A CA 1
ATOM 1504 C C . ARG A 1 194 ? -0.958 -15.75 15.477 1 67.25 194 ARG A C 1
ATOM 1506 O O . ARG A 1 194 ? -0.633 -16.938 15.422 1 67.25 194 ARG A O 1
ATOM 1513 N N . MET B 1 1 ? -29.906 -28.5 1.716 1 24.64 1 MET B N 1
ATOM 1514 C CA . MET B 1 1 ? -30.359 -27.484 0.771 1 24.64 1 MET B CA 1
ATOM 1515 C C . MET B 1 1 ? -29.172 -26.75 0.148 1 24.64 1 MET B C 1
ATOM 1517 O O . MET B 1 1 ? -28.172 -26.5 0.823 1 24.64 1 MET B O 1
ATOM 1521 N N . SER B 1 2 ? -28.875 -26.891 -1.201 1 24.58 2 SER B N 1
ATOM 1522 C CA . SER B 1 2 ? -27.75 -26.391 -1.971 1 24.58 2 SER B CA 1
ATOM 1523 C C . SER B 1 2 ? -27.578 -24.891 -1.812 1 24.58 2 SER B C 1
ATOM 1525 O O . SER B 1 2 ? -28.531 -24.125 -2.014 1 24.58 2 SER B O 1
ATOM 1527 N N . VAL B 1 3 ? -26.953 -24.422 -0.807 1 34.53 3 VAL B N 1
ATOM 1528 C CA . VAL B 1 3 ? -26.766 -22.984 -0.757 1 34.53 3 VAL B CA 1
ATOM 1529 C C . VAL B 1 3 ? -26.484 -22.453 -2.162 1 34.53 3 VAL B C 1
ATOM 1531 O O . VAL B 1 3 ? -25.453 -22.75 -2.764 1 34.53 3 VAL B O 1
ATOM 1534 N N . THR B 1 4 ? -27.5 -22.359 -3.027 1 33.38 4 THR B N 1
ATOM 1535 C CA . THR B 1 4 ? -27.469 -21.891 -4.406 1 33.38 4 THR B CA 1
ATOM 1536 C C . THR B 1 4 ? -26.812 -20.516 -4.496 1 33.38 4 THR B C 1
ATOM 1538 O O . THR B 1 4 ? -27.219 -19.578 -3.811 1 33.38 4 THR B O 1
ATOM 1541 N N . ALA B 1 5 ? -25.516 -20.484 -4.52 1 39.25 5 ALA B N 1
ATOM 1542 C CA . ALA B 1 5 ? -24.734 -19.359 -5 1 39.25 5 ALA B CA 1
ATOM 1543 C C . ALA B 1 5 ? -25.5 -18.562 -6.047 1 39.25 5 ALA B C 1
ATOM 1545 O O . ALA B 1 5 ? -25.047 -18.422 -7.188 1 39.25 5 ALA B O 1
ATOM 1546 N N . ASP B 1 6 ? -26.797 -18.516 -6.102 1 38.5 6 ASP B N 1
ATOM 1547 C CA . ASP B 1 6 ? -27.812 -18.188 -7.098 1 38.5 6 ASP B CA 1
ATOM 1548 C C . ASP B 1 6 ? -27.859 -16.688 -7.359 1 38.5 6 ASP B C 1
ATOM 1550 O O . ASP B 1 6 ? -28.766 -16.188 -8.039 1 38.5 6 ASP B O 1
ATOM 1554 N N . GLY B 1 7 ? -27.281 -15.859 -6.438 1 43.19 7 GLY B N 1
ATOM 1555 C CA . GLY B 1 7 ? -27.641 -14.508 -6.84 1 43.19 7 GLY B CA 1
ATOM 1556 C C . GLY B 1 7 ? -27.047 -14.102 -8.172 1 43.19 7 GLY B C 1
ATOM 1557 O O . GLY B 1 7 ? -26.141 -14.766 -8.68 1 43.19 7 GLY B O 1
ATOM 1558 N N . PRO B 1 8 ? -27.672 -13.227 -9 1 45.69 8 PRO B N 1
ATOM 1559 C CA . PRO B 1 8 ? -27.25 -12.859 -10.359 1 45.69 8 PRO B CA 1
ATOM 1560 C C . PRO B 1 8 ? -25.766 -12.461 -10.43 1 45.69 8 PRO B C 1
ATOM 1562 O O . PRO B 1 8 ? -25.219 -11.961 -9.453 1 45.69 8 PRO B O 1
ATOM 1565 N N . GLN B 1 9 ? -24.969 -13.32 -11.109 1 57.84 9 GLN B N 1
ATOM 1566 C CA . GLN B 1 9 ? -23.578 -13.078 -11.477 1 57.84 9 GLN B CA 1
ATOM 1567 C C . GLN B 1 9 ? -23.359 -11.625 -11.891 1 57.84 9 GLN B C 1
ATOM 1569 O O . GLN B 1 9 ? -24.031 -11.125 -12.797 1 57.84 9 GLN B O 1
ATOM 1574 N N . MET B 1 10 ? -23 -10.812 -10.992 1 63.72 10 MET B N 1
ATOM 1575 C CA . MET B 1 10 ? -22.688 -9.422 -11.297 1 63.72 10 MET B CA 1
ATOM 1576 C C . MET B 1 10 ? -21.672 -9.32 -12.438 1 63.72 10 MET B C 1
ATOM 1578 O O . MET B 1 10 ? -20.719 -10.102 -12.492 1 63.72 10 MET B O 1
ATOM 1582 N N . LEU B 1 11 ? -22.094 -8.586 -13.453 1 70.12 11 LEU B N 1
ATOM 1583 C CA . LEU B 1 11 ? -21.156 -8.32 -14.547 1 70.12 11 LEU B CA 1
ATOM 1584 C C . LEU B 1 11 ? -19.969 -7.504 -14.047 1 70.12 11 LEU B C 1
ATOM 1586 O O . LEU B 1 11 ? -20.094 -6.711 -13.117 1 70.12 11 LEU B O 1
ATOM 1590 N N . VAL B 1 12 ? -18.906 -7.742 -14.586 1 70.5 12 VAL B N 1
ATOM 1591 C CA . VAL B 1 12 ? -17.656 -7.062 -14.211 1 70.5 12 VAL B CA 1
ATOM 1592 C C . VAL B 1 12 ? -17.844 -5.551 -14.328 1 70.5 12 VAL B C 1
ATOM 1594 O O . VAL B 1 12 ? -17.297 -4.789 -13.531 1 70.5 12 VAL B O 1
ATOM 1597 N N . THR B 1 13 ? -18.625 -5.18 -15.336 1 69.88 13 THR B N 1
ATOM 1598 C CA . THR B 1 13 ? -18.859 -3.754 -15.516 1 69.88 13 THR B CA 1
ATOM 1599 C C . THR B 1 13 ? -19.656 -3.188 -14.344 1 69.88 13 THR B C 1
ATOM 1601 O O . THR B 1 13 ? -19.406 -2.062 -13.906 1 69.88 13 THR B O 1
ATOM 1604 N N . GLU B 1 14 ? -20.594 -3.996 -13.93 1 68.75 14 GLU B N 1
ATOM 1605 C CA . GLU B 1 14 ? -21.359 -3.598 -12.75 1 68.75 14 GLU B CA 1
ATOM 1606 C C . GLU B 1 14 ? -20.484 -3.521 -11.516 1 68.75 14 GLU B C 1
ATOM 1608 O O . GLU B 1 14 ? -20.609 -2.6 -10.703 1 68.75 14 GLU B O 1
ATOM 1613 N N . PHE B 1 15 ? -19.578 -4.355 -11.516 1 71.81 15 PHE B N 1
ATOM 1614 C CA . PHE B 1 15 ? -18.641 -4.363 -10.398 1 71.81 15 PHE B CA 1
ATOM 1615 C C . PHE B 1 15 ? -17.781 -3.1 -10.391 1 71.81 15 PHE B C 1
ATOM 1617 O O . PHE B 1 15 ? -17.641 -2.447 -9.359 1 71.81 15 PHE B O 1
ATOM 1624 N N . GLU B 1 16 ? -17.266 -2.844 -11.492 1 70.25 16 GLU B N 1
ATOM 1625 C CA . GLU B 1 16 ? -16.375 -1.679 -11.562 1 70.25 16 GLU B CA 1
ATOM 1626 C C . GLU B 1 16 ? -17.109 -0.408 -11.148 1 70.25 16 GLU B C 1
ATOM 1628 O O . GLU B 1 16 ? -16.531 0.469 -10.508 1 70.25 16 GLU B O 1
ATOM 1633 N N . GLU B 1 17 ? -18.312 -0.336 -11.531 1 67.12 17 GLU B N 1
ATOM 1634 C CA . GLU B 1 17 ? -19.109 0.82 -11.141 1 67.12 17 GLU B CA 1
ATOM 1635 C C . GLU B 1 17 ? -19.328 0.861 -9.625 1 67.12 17 GLU B C 1
ATOM 1637 O O . GLU B 1 17 ? -19.234 1.924 -9.016 1 67.12 17 GLU B O 1
ATOM 1642 N N . ARG B 1 18 ? -19.547 -0.288 -9.102 1 66.56 18 ARG B N 1
ATOM 1643 C CA . ARG B 1 18 ? -19.734 -0.374 -7.652 1 66.56 18 ARG B CA 1
ATOM 1644 C C . ARG B 1 18 ? -18.453 -0.047 -6.906 1 66.56 18 ARG B C 1
ATOM 1646 O O . ARG B 1 18 ? -18.469 0.64 -5.887 1 66.56 18 ARG B O 1
ATOM 1653 N N . ALA B 1 19 ? -17.422 -0.586 -7.457 1 63.28 19 ALA B N 1
ATOM 1654 C CA . ALA B 1 19 ? -16.141 -0.332 -6.832 1 63.28 19 ALA B CA 1
ATOM 1655 C C . ALA B 1 19 ? -15.797 1.156 -6.855 1 63.28 19 ALA B C 1
ATOM 1657 O O . ALA B 1 19 ? -15.312 1.703 -5.863 1 63.28 19 ALA B O 1
ATOM 1658 N N . ARG B 1 20 ? -16.031 1.749 -7.895 1 64.69 20 ARG B N 1
ATOM 1659 C CA . ARG B 1 20 ? -15.773 3.18 -8.023 1 64.69 20 ARG B CA 1
ATOM 1660 C C . ARG B 1 20 ? -16.625 3.98 -7.043 1 64.69 20 ARG B C 1
ATOM 1662 O O . ARG B 1 20 ? -16.141 4.934 -6.426 1 64.69 20 ARG B O 1
ATOM 1669 N N . HIS B 1 21 ? -17.875 3.551 -6.906 1 62.88 21 HIS B N 1
ATOM 1670 C CA . HIS B 1 21 ? -18.781 4.242 -6 1 62.88 21 HIS B CA 1
ATOM 1671 C C . HIS B 1 21 ? -18.406 4 -4.543 1 62.88 21 HIS B C 1
ATOM 1673 O O . HIS B 1 21 ? -18.469 4.918 -3.723 1 62.88 21 HIS B O 1
ATOM 1679 N N . ALA B 1 22 ? -18.031 2.809 -4.297 1 60.97 22 ALA B N 1
ATOM 1680 C CA . ALA B 1 22 ? -17.641 2.447 -2.939 1 60.97 22 ALA B CA 1
ATOM 1681 C C . ALA B 1 22 ? -16.391 3.215 -2.512 1 60.97 22 ALA B C 1
ATOM 1683 O O . ALA B 1 22 ? -16.281 3.641 -1.358 1 60.97 22 ALA B O 1
ATOM 1684 N N . ASP B 1 23 ? -15.516 3.33 -3.49 1 57.75 23 ASP B N 1
ATOM 1685 C CA . ASP B 1 23 ? -14.273 4.055 -3.209 1 57.75 23 ASP B CA 1
ATOM 1686 C C . ASP B 1 23 ? -14.562 5.5 -2.822 1 57.75 23 ASP B C 1
ATOM 1688 O O . ASP B 1 23 ? -13.797 6.109 -2.068 1 57.75 23 ASP B O 1
ATOM 1692 N N . ARG B 1 24 ? -15.719 5.871 -3.395 1 53.28 24 ARG B N 1
ATOM 1693 C CA . ARG B 1 24 ? -16.062 7.27 -3.18 1 53.28 24 ARG B CA 1
ATOM 1694 C C . ARG B 1 24 ? -17.047 7.418 -2.027 1 53.28 24 ARG B C 1
ATOM 1696 O O . ARG B 1 24 ? -17.266 8.523 -1.526 1 53.28 24 ARG B O 1
ATOM 1703 N N . SER B 1 25 ? -17.562 6.234 -1.805 1 52.31 25 SER B N 1
ATOM 1704 C CA . SER B 1 25 ? -18.641 6.34 -0.822 1 52.31 25 SER B CA 1
ATOM 1705 C C . SER B 1 25 ? -18.172 5.914 0.563 1 52.31 25 SER B C 1
ATOM 1707 O O . SER B 1 25 ? -17.172 5.203 0.692 1 52.31 25 SER B O 1
ATOM 1709 N N . THR B 1 26 ? -18.703 6.633 1.666 1 50.94 26 THR B N 1
ATOM 1710 C CA . THR B 1 26 ? -18.531 6.273 3.07 1 50.94 26 THR B CA 1
ATOM 1711 C C . THR B 1 26 ? -18.797 4.789 3.287 1 50.94 26 THR B C 1
ATOM 1713 O O . THR B 1 26 ? -18.453 4.238 4.336 1 50.94 26 THR B O 1
ATOM 1716 N N . GLU B 1 27 ? -19.359 4.191 2.479 1 47.19 27 GLU B N 1
ATOM 1717 C CA . GLU B 1 27 ? -19.703 2.793 2.711 1 47.19 27 GLU B CA 1
ATOM 1718 C C . GLU B 1 27 ? -18.562 1.861 2.309 1 47.19 27 GLU B C 1
ATOM 1720 O O . GLU B 1 27 ? -18.438 0.764 2.854 1 47.19 27 GLU B O 1
ATOM 1725 N N . GLY B 1 28 ? -18 1.972 1.303 1 47.59 28 GLY B N 1
ATOM 1726 C CA . GLY B 1 28 ? -17.219 0.891 0.718 1 47.59 28 GLY B CA 1
ATOM 1727 C C . GLY B 1 28 ? -15.719 1.104 0.828 1 47.59 28 GLY B C 1
ATOM 1728 O O . GLY B 1 28 ? -14.938 0.181 0.595 1 47.59 28 GLY B O 1
ATOM 1729 N N . ALA B 1 29 ? -15.211 2.438 1.223 1 54.31 29 ALA B N 1
ATOM 1730 C CA . ALA B 1 29 ? -13.898 2.941 0.827 1 54.31 29 ALA B CA 1
ATOM 1731 C C . ALA B 1 29 ? -12.891 2.795 1.962 1 54.31 29 ALA B C 1
ATOM 1733 O O . ALA B 1 29 ? -13.258 2.502 3.1 1 54.31 29 ALA B O 1
ATOM 1734 N N . ARG B 1 30 ? -11.648 2.574 1.673 1 67.06 30 ARG B N 1
ATOM 1735 C CA . ARG B 1 30 ? -10.602 2.939 2.619 1 67.06 30 ARG B CA 1
ATOM 1736 C C . ARG B 1 30 ? -10.977 4.188 3.406 1 67.06 30 ARG B C 1
ATOM 1738 O O . ARG B 1 30 ? -10.734 5.309 2.961 1 67.06 30 ARG B O 1
ATOM 1745 N N . LEU B 1 31 ? -11.703 3.947 4.621 1 74 31 LEU B N 1
ATOM 1746 C CA . LEU B 1 31 ? -12.32 5.043 5.363 1 74 31 LEU B CA 1
ATOM 1747 C C . LEU B 1 31 ? -11.281 5.77 6.219 1 74 31 LEU B C 1
ATOM 1749 O O . LEU B 1 31 ? -10.344 5.148 6.723 1 74 31 LEU B O 1
ATOM 1753 N N . GLU B 1 32 ? -11.461 7.074 6.348 1 81 32 GLU B N 1
ATOM 1754 C CA . GLU B 1 32 ? -10.734 7.945 7.266 1 81 32 GLU B CA 1
ATOM 1755 C C . GLU B 1 32 ? -11.695 8.75 8.141 1 81 32 GLU B C 1
ATOM 1757 O O . GLU B 1 32 ? -12.867 8.914 7.793 1 81 32 GLU B O 1
ATOM 1762 N N . PHE B 1 33 ? -11.281 9.07 9.25 1 81.88 33 PHE B N 1
ATOM 1763 C CA . PHE B 1 33 ? -12.031 9.867 10.219 1 81.88 33 PHE B CA 1
ATOM 1764 C C . PHE B 1 33 ? -11.211 11.062 10.695 1 81.88 33 PHE B C 1
ATOM 1766 O O . PHE B 1 33 ? -10.289 10.906 11.5 1 81.88 33 PHE B O 1
ATOM 1773 N N . ILE B 1 34 ? -11.523 12.18 10.102 1 83.69 34 ILE B N 1
ATOM 1774 C CA . ILE B 1 34 ? -10.773 13.391 10.422 1 83.69 34 ILE B CA 1
ATOM 1775 C C . ILE B 1 34 ? -11.734 14.5 10.82 1 83.69 34 ILE B C 1
ATOM 1777 O O . ILE B 1 34 ? -12.719 14.766 10.117 1 83.69 34 ILE B O 1
ATOM 1781 N N . ASN B 1 35 ? -11.469 15.133 11.953 1 81.5 35 ASN B N 1
ATOM 1782 C CA . ASN B 1 35 ? -12.281 16.234 12.477 1 81.5 35 ASN B CA 1
ATOM 1783 C C . ASN B 1 35 ? -13.75 15.82 12.617 1 81.5 35 ASN B C 1
ATOM 1785 O O . ASN B 1 35 ? -14.641 16.578 12.242 1 81.5 35 ASN B O 1
ATOM 1789 N N . GLY B 1 36 ? -13.953 14.617 12.977 1 78.75 36 GLY B N 1
ATOM 1790 C CA . GLY B 1 36 ? -15.297 14.141 13.234 1 78.75 36 GLY B CA 1
ATOM 1791 C C . GLY B 1 36 ? -16.062 13.789 11.969 1 78.75 36 GLY B C 1
ATOM 1792 O O . GLY B 1 36 ? -17.266 13.516 12.016 1 78.75 36 GLY B O 1
ATOM 1793 N N . HIS B 1 37 ? -15.32 13.844 10.875 1 76.44 37 HIS B N 1
ATOM 1794 C CA . HIS B 1 37 ? -15.977 13.578 9.602 1 76.44 37 HIS B CA 1
ATOM 1795 C C . HIS B 1 37 ? -15.414 12.32 8.945 1 76.44 37 HIS B C 1
ATOM 1797 O O . HIS B 1 37 ? -14.203 12.102 8.961 1 76.44 37 HIS B O 1
ATOM 1803 N N . LEU B 1 38 ? -16.406 11.562 8.406 1 76.5 38 LEU B N 1
ATOM 1804 C CA . LEU B 1 38 ? -16.047 10.375 7.633 1 76.5 38 LEU B CA 1
ATOM 1805 C C . LEU B 1 38 ? -15.633 10.758 6.215 1 76.5 38 LEU B C 1
ATOM 1807 O O . LEU B 1 38 ? -16.266 11.609 5.59 1 76.5 38 LEU B O 1
ATOM 1811 N N . GLY B 1 39 ? -14.555 10.242 5.836 1 73 39 GLY B N 1
ATOM 1812 C CA . GLY B 1 39 ? -14.141 10.383 4.445 1 73 39 GLY B CA 1
ATOM 1813 C C . GLY B 1 39 ? -13.594 9.094 3.857 1 73 39 GLY B C 1
ATOM 1814 O O . GLY B 1 39 ? -13.18 8.195 4.594 1 73 39 GLY B O 1
ATOM 1815 N N . GLY B 1 40 ? -13.789 8.969 2.518 1 72.25 40 GLY B N 1
ATOM 1816 C CA . GLY B 1 40 ? -13.203 7.848 1.797 1 72.25 40 GLY B CA 1
ATOM 1817 C C . GLY B 1 40 ? -11.945 8.227 1.029 1 72.25 40 GLY B C 1
ATOM 1818 O O . GLY B 1 40 ? -11.844 9.336 0.506 1 72.25 40 GLY B O 1
ATOM 1819 N N . LYS B 1 41 ? -11 7.34 1.13 1 73.31 41 LYS B N 1
ATOM 1820 C CA . LYS B 1 41 ? -9.781 7.539 0.346 1 73.31 41 LYS B CA 1
ATOM 1821 C C . LYS B 1 41 ? -9.852 6.777 -0.975 1 73.31 41 LYS B C 1
ATOM 1823 O O . LYS B 1 41 ? -10.203 5.598 -1 1 73.31 41 LYS B O 1
ATOM 1828 N N . ALA B 1 42 ? -9.555 7.5 -2.039 1 69.88 42 ALA B N 1
ATOM 1829 C CA . ALA B 1 42 ? -9.562 6.902 -3.371 1 69.88 42 ALA B CA 1
ATOM 1830 C C . ALA B 1 42 ? -8.508 5.805 -3.484 1 69.88 42 ALA B C 1
ATOM 1832 O O . ALA B 1 42 ? -7.465 5.867 -2.83 1 69.88 42 ALA B O 1
ATOM 1833 N N . VAL B 1 43 ? -8.93 4.828 -4.336 1 70.5 43 VAL B N 1
ATOM 1834 C CA . VAL B 1 43 ? -7.969 3.773 -4.629 1 70.5 43 VAL B CA 1
ATOM 1835 C C . VAL B 1 43 ? -6.91 4.293 -5.602 1 70.5 43 VAL B C 1
ATOM 1837 O O . VAL B 1 43 ? -7.238 4.98 -6.57 1 70.5 43 VAL B O 1
ATOM 1840 N N . PRO B 1 44 ? -5.727 3.965 -5.344 1 79 44 PRO B N 1
ATOM 1841 C CA . PRO B 1 44 ? -4.629 4.469 -6.168 1 79 44 PRO B CA 1
ATOM 1842 C C . PRO B 1 44 ? -4.629 3.883 -7.578 1 79 44 PRO B C 1
ATOM 1844 O O . PRO B 1 44 ? -4.988 2.717 -7.766 1 79 44 PRO B O 1
ATOM 1847 N N . ASP B 1 45 ? -4.281 4.762 -8.562 1 86.25 45 ASP B N 1
ATOM 1848 C CA . ASP B 1 45 ? -4.008 4.312 -9.922 1 86.25 45 ASP B CA 1
ATOM 1849 C C . ASP B 1 45 ? -2.521 4.012 -10.109 1 86.25 45 ASP B C 1
ATOM 1851 O O . ASP B 1 45 ? -1.735 4.121 -9.172 1 86.25 45 ASP B O 1
ATOM 1855 N N . GLY B 1 46 ? -2.229 3.6 -11.305 1 90.56 46 GLY B N 1
ATOM 1856 C CA . GLY B 1 46 ? -0.854 3.209 -11.578 1 90.56 46 GLY B CA 1
ATOM 1857 C C . GLY B 1 46 ? 0.134 4.348 -11.406 1 90.56 46 GLY B C 1
ATOM 1858 O O . GLY B 1 46 ? 1.263 4.133 -10.961 1 90.56 46 GLY B O 1
ATOM 1859 N N . ASP B 1 47 ? -0.247 5.555 -11.773 1 91.88 47 ASP B N 1
ATOM 1860 C CA . ASP B 1 47 ? 0.641 6.703 -11.625 1 91.88 47 ASP B CA 1
ATOM 1861 C C . ASP B 1 47 ? 0.878 7.027 -10.148 1 91.88 47 ASP B C 1
ATOM 1863 O O . ASP B 1 47 ? 1.992 7.383 -9.758 1 91.88 47 ASP B O 1
ATOM 1867 N N . HIS B 1 48 ? -0.157 6.91 -9.414 1 90.81 48 HIS B N 1
ATOM 1868 C CA . HIS B 1 48 ? -0.034 7.082 -7.969 1 90.81 48 HIS B CA 1
ATOM 1869 C C . HIS B 1 48 ? 0.968 6.098 -7.379 1 90.81 48 HIS B C 1
ATOM 1871 O O . HIS B 1 48 ? 1.862 6.488 -6.625 1 90.81 48 HIS B O 1
ATOM 1877 N N . GLY B 1 49 ? 0.817 4.855 -7.77 1 93.06 49 GLY B N 1
ATOM 1878 C CA . GLY B 1 49 ? 1.752 3.84 -7.312 1 93.06 49 GLY B CA 1
ATOM 1879 C C . GLY B 1 49 ? 3.189 4.133 -7.699 1 93.06 49 GLY B C 1
ATOM 1880 O O . GLY B 1 49 ? 4.113 3.885 -6.922 1 93.06 49 GLY B O 1
ATOM 1881 N N . ARG B 1 50 ? 3.348 4.688 -8.867 1 94.56 50 ARG B N 1
ATOM 1882 C CA . ARG B 1 50 ? 4.688 5.016 -9.352 1 94.56 50 ARG B CA 1
ATOM 1883 C C . ARG B 1 50 ? 5.32 6.117 -8.508 1 94.56 50 ARG B C 1
ATOM 1885 O O . ARG B 1 50 ? 6.52 6.078 -8.227 1 94.56 50 ARG B O 1
ATOM 1892 N N . VAL B 1 51 ? 4.562 7.078 -8.156 1 95.38 51 VAL B N 1
ATOM 1893 C CA . VAL B 1 51 ? 5.055 8.172 -7.32 1 95.38 51 VAL B CA 1
ATOM 1894 C C . VAL B 1 51 ? 5.508 7.625 -5.969 1 95.38 51 VAL B C 1
ATOM 1896 O O . VAL B 1 51 ? 6.586 7.969 -5.48 1 95.38 51 VAL B O 1
ATOM 1899 N N . ILE B 1 52 ? 4.742 6.758 -5.383 1 96.12 52 ILE B N 1
ATOM 1900 C CA . ILE B 1 52 ? 5.07 6.184 -4.082 1 96.12 52 ILE B CA 1
ATOM 1901 C C . ILE B 1 52 ? 6.316 5.309 -4.203 1 96.12 52 ILE B C 1
ATOM 1903 O O . ILE B 1 52 ? 7.195 5.344 -3.34 1 96.12 52 ILE B O 1
ATOM 1907 N N . GLN B 1 53 ? 6.379 4.543 -5.262 1 97.19 53 GLN B N 1
ATOM 1908 C CA . GLN B 1 53 ? 7.574 3.752 -5.531 1 97.19 53 GLN B CA 1
ATOM 1909 C C . GLN B 1 53 ? 8.812 4.637 -5.605 1 97.19 53 GLN B C 1
ATOM 1911 O O . GLN B 1 53 ? 9.836 4.336 -4.984 1 97.19 53 GLN B O 1
ATOM 1916 N N . TRP B 1 54 ? 8.703 5.652 -6.398 1 96.31 54 TRP B N 1
ATOM 1917 C CA . TRP B 1 54 ? 9.797 6.602 -6.578 1 96.31 54 TRP B CA 1
ATOM 1918 C C . TRP B 1 54 ? 10.266 7.148 -5.234 1 96.31 54 TRP B C 1
ATOM 1920 O O . TRP B 1 54 ? 11.461 7.102 -4.922 1 96.31 54 TRP B O 1
ATOM 1930 N N . LEU B 1 55 ? 9.398 7.582 -4.477 1 97.25 55 LEU B N 1
ATOM 1931 C CA . LEU B 1 55 ? 9.742 8.164 -3.182 1 97.25 55 LEU B CA 1
ATOM 1932 C C . LEU B 1 55 ? 10.305 7.109 -2.24 1 97.25 55 LEU B C 1
ATOM 1934 O O . LEU B 1 55 ? 11.266 7.375 -1.509 1 97.25 55 LEU B O 1
ATOM 1938 N N . THR B 1 56 ? 9.758 5.922 -2.227 1 97.31 56 THR B N 1
ATOM 1939 C CA . THR B 1 56 ? 10.234 4.84 -1.375 1 97.31 56 THR B CA 1
ATOM 1940 C C . THR B 1 56 ? 11.688 4.504 -1.695 1 97.31 56 THR B C 1
ATOM 1942 O O . THR B 1 56 ? 12.508 4.332 -0.789 1 97.31 56 THR B O 1
ATOM 1945 N N . ARG B 1 57 ? 11.977 4.426 -2.934 1 96.69 57 ARG B N 1
ATOM 1946 C CA . ARG B 1 57 ? 13.344 4.121 -3.357 1 96.69 57 ARG B CA 1
ATOM 1947 C C . ARG B 1 57 ? 14.32 5.191 -2.883 1 96.69 57 ARG B C 1
ATOM 1949 O O . ARG B 1 57 ? 15.414 4.879 -2.412 1 96.69 57 ARG B O 1
ATOM 1956 N N . ILE B 1 58 ? 13.961 6.441 -2.965 1 96.25 58 ILE B N 1
ATOM 1957 C CA . ILE B 1 58 ? 14.812 7.539 -2.523 1 96.25 58 ILE B CA 1
ATOM 1958 C C . ILE B 1 58 ? 15.039 7.438 -1.017 1 96.25 58 ILE B C 1
ATOM 1960 O O . ILE B 1 58 ? 16.172 7.527 -0.547 1 96.25 58 ILE B O 1
ATOM 1964 N N . CYS B 1 59 ? 13.953 7.211 -0.266 1 94.94 59 CYS B N 1
ATOM 1965 C CA . CYS B 1 59 ? 14.062 7.109 1.185 1 94.94 59 CYS B CA 1
ATOM 1966 C C . CYS B 1 59 ? 14.953 5.941 1.588 1 94.94 59 CYS B C 1
ATOM 1968 O O . CYS B 1 59 ? 15.781 6.066 2.494 1 94.94 59 CYS B O 1
ATOM 1970 N N . MET B 1 60 ? 14.781 4.875 0.928 1 94.56 60 MET B N 1
ATOM 1971 C CA . MET B 1 60 ? 15.562 3.682 1.243 1 94.56 60 MET B CA 1
ATOM 1972 C C . MET B 1 60 ? 17.047 3.91 0.964 1 94.56 60 MET B C 1
ATOM 1974 O O . MET B 1 60 ? 17.906 3.416 1.698 1 94.56 60 MET B O 1
ATOM 1978 N N . GLN B 1 61 ? 17.328 4.586 -0.083 1 93.81 61 GLN B N 1
ATOM 1979 C CA . GLN B 1 61 ? 18.703 4.871 -0.453 1 93.81 61 GLN B CA 1
ATOM 1980 C C . GLN B 1 61 ? 19.375 5.793 0.568 1 93.81 61 GLN B C 1
ATOM 1982 O O . GLN B 1 61 ? 20.547 5.609 0.909 1 93.81 61 GLN B O 1
ATOM 1987 N N . HIS B 1 62 ? 18.672 6.707 1.113 1 94.5 62 HIS B N 1
ATOM 1988 C CA . HIS B 1 62 ? 19.25 7.727 1.984 1 94.5 62 HIS B CA 1
ATOM 1989 C C . HIS B 1 62 ? 19.219 7.289 3.443 1 94.5 62 HIS B C 1
ATOM 1991 O O . HIS B 1 62 ? 20.141 7.57 4.203 1 94.5 62 HIS B O 1
ATOM 1997 N N . ARG B 1 63 ? 18.125 6.672 3.812 1 96 63 ARG B N 1
ATOM 1998 C CA . ARG B 1 63 ? 17.922 6.184 5.172 1 96 63 ARG B CA 1
ATOM 1999 C C . ARG B 1 63 ? 17.406 4.754 5.168 1 96 63 ARG B C 1
ATOM 2001 O O . ARG B 1 63 ? 16.203 4.52 5.395 1 96 63 ARG B O 1
ATOM 2008 N N . PRO B 1 64 ? 18.281 3.811 5.07 1 95.5 64 PRO B N 1
ATOM 2009 C CA . PRO B 1 64 ? 17.844 2.42 4.93 1 95.5 64 PRO B CA 1
ATOM 2010 C C . PRO B 1 64 ? 17.203 1.87 6.207 1 95.5 64 PRO B C 1
ATOM 2012 O O . PRO B 1 64 ? 16.594 0.802 6.184 1 95.5 64 PRO B O 1
ATOM 2015 N N . ASP B 1 65 ? 17.359 2.582 7.305 1 97.12 65 ASP B N 1
ATOM 2016 C CA . ASP B 1 65 ? 16.75 2.16 8.562 1 97.12 65 ASP B CA 1
ATOM 2017 C C . ASP B 1 65 ? 15.266 2.492 8.586 1 97.12 65 ASP B C 1
ATOM 2019 O O . ASP B 1 65 ? 14.523 1.976 9.43 1 97.12 65 ASP B O 1
ATOM 2023 N N . LEU B 1 66 ? 14.828 3.291 7.633 1 97.94 66 LEU B N 1
ATOM 2024 C CA . LEU B 1 66 ? 13.438 3.725 7.566 1 97.94 66 LEU B CA 1
ATOM 2025 C C . LEU B 1 66 ? 12.703 3.016 6.441 1 97.94 66 LEU B C 1
ATOM 2027 O O . LEU B 1 66 ? 13.32 2.357 5.602 1 97.94 66 LEU B O 1
ATOM 2031 N N . TRP B 1 67 ? 11.414 3.062 6.484 1 98.12 67 TRP B N 1
ATOM 2032 C CA . TRP B 1 67 ? 10.523 2.523 5.465 1 98.12 67 TRP B CA 1
ATOM 2033 C C . TRP B 1 67 ? 9.32 3.436 5.254 1 98.12 67 TRP B C 1
ATOM 2035 O O . TRP B 1 67 ? 8.711 3.9 6.219 1 98.12 67 TRP B O 1
ATOM 2045 N N . LEU B 1 68 ? 9.102 3.713 3.988 1 98.12 68 LEU B N 1
ATOM 2046 C CA . LEU B 1 68 ? 7.867 4.406 3.641 1 98.12 68 LEU B CA 1
ATOM 2047 C C . LEU B 1 68 ? 6.711 3.426 3.508 1 98.12 68 LEU B C 1
ATOM 2049 O O . LEU B 1 68 ? 6.5 2.85 2.438 1 98.12 68 LEU B O 1
ATOM 2053 N N . ASP B 1 69 ? 5.922 3.291 4.52 1 97.25 69 ASP B N 1
ATOM 2054 C CA . ASP B 1 69 ? 4.816 2.336 4.543 1 97.25 69 ASP B CA 1
ATOM 2055 C C . ASP B 1 69 ? 3.596 2.893 3.814 1 97.25 69 ASP B C 1
ATOM 2057 O O . ASP B 1 69 ? 3.045 3.922 4.211 1 97.25 69 ASP B O 1
ATOM 2061 N N . PRO B 1 70 ? 3.125 2.209 2.832 1 94.5 70 PRO B N 1
ATOM 2062 C CA . PRO B 1 70 ? 2.025 2.758 2.033 1 94.5 70 PRO B CA 1
ATOM 2063 C C . PRO B 1 70 ? 0.658 2.252 2.484 1 94.5 70 PRO B C 1
ATOM 2065 O O . PRO B 1 70 ? -0.346 2.488 1.807 1 94.5 70 PRO B O 1
ATOM 2068 N N . THR B 1 71 ? 0.518 1.614 3.627 1 89.75 71 THR B N 1
ATOM 2069 C CA . THR B 1 71 ? -0.743 0.926 3.879 1 89.75 71 THR B CA 1
ATOM 2070 C C . THR B 1 71 ? -1.23 1.195 5.301 1 89.75 71 THR B C 1
ATOM 2072 O O . THR B 1 71 ? -2.42 1.052 5.59 1 89.75 71 THR B O 1
ATOM 2075 N N . GLN B 1 72 ? -0.388 1.557 6.184 1 92.69 72 GLN B N 1
ATOM 2076 C CA . GLN B 1 72 ? -0.719 1.616 7.602 1 92.69 72 GLN B CA 1
ATOM 2077 C C . GLN B 1 72 ? -1.625 2.807 7.906 1 92.69 72 GLN B C 1
ATOM 2079 O O . GLN B 1 72 ? -1.332 3.936 7.504 1 92.69 72 GLN B O 1
ATOM 2084 N N . GLY B 1 73 ? -2.701 2.512 8.633 1 91.5 73 GLY B N 1
ATOM 2085 C CA . GLY B 1 73 ? -3.48 3.588 9.219 1 91.5 73 GLY B CA 1
ATOM 2086 C C . GLY B 1 73 ? -2.84 4.176 10.469 1 91.5 73 GLY B C 1
ATOM 2087 O O . GLY B 1 73 ? -2.113 3.484 11.18 1 91.5 73 GLY B O 1
ATOM 2088 N N . LEU B 1 74 ? -3.189 5.449 10.734 1 95.25 74 LEU B N 1
ATOM 2089 C CA . LEU B 1 74 ? -2.598 6.148 11.875 1 95.25 74 LEU B CA 1
ATOM 2090 C C . LEU B 1 74 ? -3.678 6.746 12.766 1 95.25 74 LEU B C 1
ATOM 2092 O O . LEU B 1 74 ? -4.676 7.273 12.273 1 95.25 74 LEU B O 1
ATOM 2096 N N . VAL B 1 75 ? -3.469 6.641 14.055 1 93 75 VAL B N 1
ATOM 2097 C CA . VAL B 1 75 ? -4.211 7.438 15.023 1 93 75 VAL B CA 1
ATOM 2098 C C . VAL B 1 75 ? -3.715 8.883 14.984 1 93 75 VAL B C 1
ATOM 2100 O O . VAL B 1 75 ? -2.551 9.148 15.289 1 93 75 VAL B O 1
ATOM 2103 N N . VAL B 1 76 ? -4.637 9.844 14.672 1 94.62 76 VAL B N 1
ATOM 2104 C CA . VAL B 1 76 ? -4.164 11.211 14.484 1 94.62 76 VAL B CA 1
ATOM 2105 C C . VAL B 1 76 ? -5.035 12.172 15.289 1 94.62 76 VAL B C 1
ATOM 2107 O O . VAL B 1 76 ? -5.906 11.742 16.047 1 94.62 76 VAL B O 1
ATOM 2110 N N . GLU B 1 77 ? -4.699 13.477 15.133 1 90.94 77 GLU B N 1
ATOM 2111 C CA . GLU B 1 77 ? -5.344 14.609 15.789 1 90.94 77 GLU B CA 1
ATOM 2112 C C . GLU B 1 77 ? -4.988 14.656 17.266 1 90.94 77 GLU B C 1
ATOM 2114 O O . GLU B 1 77 ? -4.383 13.727 17.797 1 90.94 77 GLU B O 1
ATOM 2119 N N . ALA B 1 78 ? -5.402 15.75 17.781 1 84.19 78 ALA B N 1
ATOM 2120 C CA . ALA B 1 78 ? -5.254 15.914 19.234 1 84.19 78 ALA B CA 1
ATOM 2121 C C . ALA B 1 78 ? -6.113 14.898 19.984 1 84.19 78 ALA B C 1
ATOM 2123 O O . ALA B 1 78 ? -7.223 14.578 19.562 1 84.19 78 ALA B O 1
ATOM 2124 N N . TYR B 1 79 ? -5.633 14.383 21.016 1 80.69 79 TYR B N 1
ATOM 2125 C CA . TYR B 1 79 ? -6.34 13.477 21.922 1 80.69 79 TYR B CA 1
ATOM 2126 C C . TYR B 1 79 ? -6.723 12.188 21.203 1 80.69 79 TYR B C 1
ATOM 2128 O O . TYR B 1 79 ? -7.711 11.539 21.562 1 80.69 79 TYR B O 1
ATOM 2136 N N . ARG B 1 80 ? -6.207 11.961 20.031 1 84.38 80 ARG B N 1
ATOM 2137 C CA . ARG B 1 80 ? -6.336 10.68 19.328 1 84.38 80 ARG B CA 1
ATOM 2138 C C . ARG B 1 80 ? -7.734 10.508 18.75 1 84.38 80 ARG B C 1
ATOM 2140 O O . ARG B 1 80 ? -8.273 9.398 18.734 1 84.38 80 ARG B O 1
ATOM 2147 N N . GLY B 1 81 ? -8.289 11.641 18.297 1 84.25 81 GLY B N 1
ATOM 2148 C CA . GLY B 1 81 ? -9.68 11.625 17.859 1 84.25 81 GLY B CA 1
ATOM 2149 C C . GLY B 1 81 ? -9.836 11.32 16.375 1 84.25 81 GLY B C 1
ATOM 2150 O O . GLY B 1 81 ? -10.953 11.188 15.875 1 84.25 81 GLY B O 1
ATOM 2151 N N . GLY B 1 82 ? -8.727 11.172 15.703 1 88.75 82 GLY B N 1
ATOM 2152 C CA . GLY B 1 82 ? -8.805 10.969 14.266 1 88.75 82 GLY B CA 1
ATOM 2153 C C . GLY B 1 82 ? -8.141 9.688 13.805 1 88.75 82 GLY B C 1
ATOM 2154 O O . GLY B 1 82 ? -7.371 9.078 14.547 1 88.75 82 GLY B O 1
ATOM 2155 N N . ARG B 1 83 ? -8.5 9.211 12.625 1 90 83 ARG B N 1
ATOM 2156 C CA . ARG B 1 83 ? -7.91 8.086 11.906 1 90 83 ARG B CA 1
ATOM 2157 C C . ARG B 1 83 ? -7.633 8.453 10.453 1 90 83 ARG B C 1
ATOM 2159 O O . ARG B 1 83 ? -8.547 8.82 9.711 1 90 83 ARG B O 1
ATOM 2166 N N . ALA B 1 84 ? -6.402 8.383 10.117 1 91.69 84 ALA B N 1
ATOM 2167 C CA . ALA B 1 84 ? -6 8.742 8.766 1 91.69 84 ALA B CA 1
ATOM 2168 C C . ALA B 1 84 ? -5.289 7.582 8.07 1 91.69 84 ALA B C 1
ATOM 2170 O O . ALA B 1 84 ? -4.629 6.773 8.727 1 91.69 84 ALA B O 1
ATOM 2171 N N . ARG B 1 85 ? -5.426 7.52 6.758 1 90.44 85 ARG B N 1
ATOM 2172 C CA . ARG B 1 85 ? -4.707 6.57 5.914 1 90.44 85 ARG B CA 1
ATOM 2173 C C . ARG B 1 85 ? -3.828 7.293 4.898 1 90.44 85 ARG B C 1
ATOM 2175 O O . ARG B 1 85 ? -4.23 7.488 3.75 1 90.44 85 ARG B O 1
ATOM 2182 N N . PRO B 1 86 ? -2.619 7.637 5.367 1 94.31 86 PRO B N 1
ATOM 2183 C CA . PRO B 1 86 ? -1.724 8.297 4.414 1 94.31 86 PRO B CA 1
ATOM 2184 C C . PRO B 1 86 ? -1.328 7.391 3.252 1 94.31 86 PRO B C 1
ATOM 2186 O O . PRO B 1 86 ? -1.345 6.164 3.387 1 94.31 86 PRO B O 1
ATOM 2189 N N . ASP B 1 87 ? -0.932 8.016 2.148 1 93.62 87 ASP B N 1
ATOM 2190 C CA . ASP B 1 87 ? -0.39 7.254 1.029 1 93.62 87 ASP B CA 1
ATOM 2191 C C . ASP B 1 87 ? 0.983 6.68 1.37 1 93.62 87 ASP B C 1
ATOM 2193 O O . ASP B 1 87 ? 1.418 5.699 0.766 1 93.62 87 ASP B O 1
ATOM 2197 N N . GLY B 1 88 ? 1.625 7.289 2.289 1 96.88 88 GLY B N 1
ATOM 2198 C CA . GLY B 1 88 ? 2.902 6.816 2.799 1 96.88 88 GLY B CA 1
ATOM 2199 C C . GLY B 1 88 ? 3.248 7.383 4.16 1 96.88 88 GLY B C 1
ATOM 2200 O O . GLY B 1 88 ? 3.006 8.562 4.43 1 96.88 88 GLY B O 1
ATOM 2201 N N . SER B 1 89 ? 3.771 6.574 5.027 1 98.31 89 SER B N 1
ATOM 2202 C CA . SER B 1 89 ? 4.309 6.977 6.324 1 98.31 89 SER B CA 1
ATOM 2203 C C . SER B 1 89 ? 5.758 6.527 6.484 1 98.31 89 SER B C 1
ATOM 2205 O O . SER B 1 89 ? 6.047 5.328 6.496 1 98.31 89 SER B O 1
ATOM 2207 N N . LEU B 1 90 ? 6.629 7.5 6.559 1 98.75 90 LEU B N 1
ATOM 2208 C CA . LEU B 1 90 ? 8.039 7.188 6.77 1 98.75 90 LEU B CA 1
ATOM 2209 C C . LEU B 1 90 ? 8.344 7.008 8.25 1 98.75 90 LEU B C 1
ATOM 2211 O O . LEU B 1 90 ? 8.109 7.918 9.055 1 98.75 90 LEU B O 1
ATOM 2215 N N . ALA B 1 91 ? 8.836 5.852 8.641 1 98.69 91 ALA B N 1
ATOM 2216 C CA . ALA B 1 91 ? 9.133 5.492 10.023 1 98.69 91 ALA B CA 1
ATOM 2217 C C . ALA B 1 91 ? 10.195 4.402 10.094 1 98.69 91 ALA B C 1
ATOM 2219 O O . ALA B 1 91 ? 10.523 3.781 9.086 1 98.69 91 ALA B O 1
ATOM 2220 N N . PRO B 1 92 ? 10.797 4.27 11.289 1 98.5 92 PRO B N 1
ATOM 2221 C CA . PRO B 1 92 ? 11.664 3.094 11.422 1 98.5 92 PRO B CA 1
ATOM 2222 C C . PRO B 1 92 ? 10.984 1.808 10.953 1 98.5 92 PRO B C 1
ATOM 2224 O O . PRO B 1 92 ? 9.789 1.625 11.164 1 98.5 92 PRO B O 1
ATOM 2227 N N . SER B 1 93 ? 11.711 0.913 10.383 1 96.44 93 SER B N 1
ATOM 2228 C CA . SER B 1 93 ? 11.203 -0.244 9.648 1 96.44 93 SER B CA 1
ATOM 2229 C C . SER B 1 93 ? 10.273 -1.085 10.508 1 96.44 93 SER B C 1
ATOM 2231 O O . SER B 1 93 ? 9.336 -1.7 10 1 96.44 93 SER B O 1
ATOM 2233 N N . GLU B 1 94 ? 10.422 -1.121 11.812 1 96.31 94 GLU B N 1
ATOM 2234 C CA . GLU B 1 94 ? 9.625 -1.996 12.672 1 96.31 94 GLU B CA 1
ATOM 2235 C C . GLU B 1 94 ? 8.617 -1.196 13.484 1 96.31 94 GLU B C 1
ATOM 2237 O O . GLU B 1 94 ? 8.055 -1.708 14.453 1 96.31 94 GLU B O 1
ATOM 2242 N N . ALA B 1 95 ? 8.375 -0.011 13.109 1 97.56 95 ALA B N 1
ATOM 2243 C CA . ALA B 1 95 ? 7.621 0.93 13.93 1 97.56 95 ALA B CA 1
ATOM 2244 C C . ALA B 1 95 ? 6.203 0.421 14.18 1 97.56 95 ALA B C 1
ATOM 2246 O O . ALA B 1 95 ? 5.617 0.696 15.227 1 97.56 95 ALA B O 1
ATOM 2247 N N . PHE B 1 96 ? 5.668 -0.328 13.242 1 96.44 96 PHE B N 1
ATOM 2248 C CA . PHE B 1 96 ? 4.246 -0.639 13.352 1 96.44 96 PHE B CA 1
ATOM 2249 C C . PHE B 1 96 ? 4.039 -2.105 13.711 1 96.44 96 PHE B C 1
ATOM 2251 O O . PHE B 1 96 ? 2.902 -2.568 13.82 1 96.44 96 PHE B O 1
ATOM 2258 N N . VAL B 1 97 ? 5.086 -2.832 13.867 1 94.62 97 VAL B N 1
ATOM 2259 C CA . VAL B 1 97 ? 5 -4.25 14.203 1 94.62 97 VAL B CA 1
ATOM 2260 C C . VAL B 1 97 ? 4.188 -4.434 15.484 1 94.62 97 VAL B C 1
ATOM 2262 O O . VAL B 1 97 ? 4.379 -3.701 16.453 1 94.62 97 VAL B O 1
ATOM 2265 N N . GLY B 1 98 ? 3.24 -5.391 15.422 1 91.88 98 GLY B N 1
ATOM 2266 C CA . GLY B 1 98 ? 2.436 -5.727 16.594 1 91.88 98 GLY B CA 1
ATOM 2267 C C . GLY B 1 98 ? 1.217 -4.836 16.75 1 91.88 98 GLY B C 1
ATOM 2268 O O . GLY B 1 98 ? 0.379 -5.07 17.625 1 91.88 98 GLY B O 1
ATOM 2269 N N . GLN B 1 99 ? 1.11 -3.867 15.883 1 91.88 99 GLN B N 1
ATOM 2270 C CA . GLN B 1 99 ? -0.015 -2.947 16 1 91.88 99 GLN B CA 1
ATOM 2271 C C . GLN B 1 99 ? -1.125 -3.305 15.023 1 91.88 99 GLN B C 1
ATOM 2273 O O . GLN B 1 99 ? -0.876 -3.965 14.008 1 91.88 99 GLN B O 1
ATOM 2278 N N . GLY B 1 100 ? -2.301 -2.93 15.312 1 88.25 100 GLY B N 1
ATOM 2279 C CA . GLY B 1 100 ? -3.455 -3.184 14.469 1 88.25 100 GLY B CA 1
ATOM 2280 C C . GLY B 1 100 ? -3.551 -2.23 13.289 1 88.25 100 GLY B C 1
ATOM 2281 O O . GLY B 1 100 ? -2.535 -1.738 12.797 1 88.25 100 GLY B O 1
ATOM 2282 N N . GLU B 1 101 ? -4.691 -2.07 12.781 1 84.12 101 GLU B N 1
ATOM 2283 C CA . GLU B 1 101 ? -4.977 -1.239 11.617 1 84.12 101 GLU B CA 1
ATOM 2284 C C . GLU B 1 101 ? -4.59 0.215 11.867 1 84.12 101 GLU B C 1
ATOM 2286 O O . GLU B 1 101 ? -4.121 0.904 10.961 1 84.12 101 GLU B O 1
ATOM 2291 N N . TRP B 1 102 ? -4.867 0.637 13.117 1 90.44 102 TRP B N 1
ATOM 2292 C CA . TRP B 1 102 ? -4.57 2.01 13.516 1 90.44 102 TRP B CA 1
ATOM 2293 C C . TRP B 1 102 ? -3.387 2.057 14.469 1 90.44 102 TRP B C 1
ATOM 2295 O O . TRP B 1 102 ? -3.48 1.589 15.609 1 90.44 102 TRP B O 1
ATOM 2305 N N . ALA B 1 103 ? -2.334 2.65 14 1 95.25 103 ALA B N 1
ATOM 2306 C CA . ALA B 1 103 ? -1.077 2.58 14.742 1 95.25 103 ALA B CA 1
ATOM 2307 C C . ALA B 1 103 ? -0.771 3.908 15.422 1 95.25 103 ALA B C 1
ATOM 2309 O O . ALA B 1 103 ? -1.292 4.953 15.031 1 95.25 103 ALA B O 1
ATOM 2310 N N . ASP B 1 104 ? 0.041 3.811 16.453 1 96.81 104 ASP B N 1
ATOM 2311 C CA . ASP B 1 104 ? 0.617 4.98 17.109 1 96.81 104 ASP B CA 1
ATOM 2312 C C . ASP B 1 104 ? 1.471 5.789 16.141 1 96.81 104 ASP B C 1
ATOM 2314 O O . ASP B 1 104 ? 2.404 5.258 15.531 1 96.81 104 ASP B O 1
ATOM 2318 N N . PRO B 1 105 ? 1.191 7.074 15.984 1 97.12 105 PRO B N 1
ATOM 2319 C CA . PRO B 1 105 ? 1.887 7.898 14.992 1 97.12 105 PRO B CA 1
ATOM 2320 C C . PRO B 1 105 ? 3.238 8.406 15.492 1 97.12 105 PRO B C 1
ATOM 2322 O O . PRO B 1 105 ? 4.004 8.984 14.719 1 97.12 105 PRO B O 1
ATOM 2325 N N . ALA B 1 106 ? 3.613 8.156 16.656 1 97.81 106 ALA B N 1
ATOM 2326 C CA . ALA B 1 106 ? 4.758 8.781 17.312 1 97.81 106 ALA B CA 1
ATOM 2327 C C . ALA B 1 106 ? 6.043 8.523 16.531 1 97.81 106 ALA B C 1
ATOM 2329 O O . ALA B 1 106 ? 6.863 9.43 16.375 1 97.81 106 ALA B O 1
ATOM 2330 N N . PRO B 1 107 ? 6.234 7.371 15.984 1 98.38 107 PRO B N 1
ATOM 2331 C CA . PRO B 1 107 ? 7.512 7.133 15.305 1 98.38 107 PRO B CA 1
ATOM 2332 C C . PRO B 1 107 ? 7.555 7.73 13.906 1 98.38 107 PRO B C 1
ATOM 2334 O O . PRO B 1 107 ? 8.594 7.688 13.242 1 98.38 107 PRO B O 1
ATOM 2337 N N . VAL B 1 108 ? 6.5 8.25 13.414 1 98.62 108 VAL B N 1
ATOM 2338 C CA . VAL B 1 108 ? 6.398 8.695 12.023 1 98.62 108 VAL B CA 1
ATOM 2339 C C . VAL B 1 108 ? 7.141 10.023 11.859 1 98.62 108 VAL B C 1
ATOM 2341 O O . VAL B 1 108 ? 6.895 10.977 12.602 1 98.62 108 VAL B O 1
ATOM 2344 N N . LEU B 1 109 ? 7.996 10.062 10.852 1 98.81 109 LEU B N 1
ATOM 2345 C CA . LEU B 1 109 ? 8.812 11.25 10.594 1 98.81 109 LEU B CA 1
ATOM 2346 C C . LEU B 1 109 ? 8.211 12.078 9.469 1 98.81 109 LEU B C 1
ATOM 2348 O O . LEU B 1 109 ? 8.422 13.297 9.406 1 98.81 109 LEU B O 1
ATOM 2352 N N . LEU B 1 110 ? 7.52 11.422 8.562 1 98.62 110 LEU B N 1
ATOM 2353 C CA . LEU B 1 110 ? 6.953 12.016 7.359 1 98.62 110 LEU B CA 1
ATOM 2354 C C . LEU B 1 110 ? 5.684 11.289 6.938 1 98.62 110 LEU B C 1
ATOM 2356 O O . LEU B 1 110 ? 5.633 10.055 6.957 1 98.62 110 LEU B O 1
ATOM 2360 N N . VAL B 1 111 ? 4.617 12.039 6.672 1 98.56 111 VAL B N 1
ATOM 2361 C CA . VAL B 1 111 ? 3.467 11.5 5.957 1 98.56 111 VAL B CA 1
ATOM 2362 C C . VAL B 1 111 ? 3.379 12.125 4.566 1 98.56 111 VAL B C 1
ATOM 2364 O O . VAL B 1 111 ? 3.699 13.297 4.391 1 98.56 111 VAL B O 1
ATOM 2367 N N . VAL B 1 112 ? 2.955 11.273 3.615 1 97.81 112 VAL B N 1
ATOM 2368 C CA . VAL B 1 112 ? 2.869 11.688 2.221 1 97.81 112 VAL B CA 1
ATOM 2369 C C . VAL B 1 112 ? 1.446 11.477 1.705 1 97.81 112 VAL B C 1
ATOM 2371 O O . VAL B 1 112 ? 0.821 10.453 1.986 1 97.81 112 VAL B O 1
ATOM 2374 N N . GLU B 1 113 ? 0.943 12.453 1.036 1 95.19 113 GLU B N 1
ATOM 2375 C CA . GLU B 1 113 ? -0.273 12.336 0.239 1 95.19 113 GLU B CA 1
ATOM 2376 C C . GLU B 1 113 ? -0.008 12.664 -1.228 1 95.19 113 GLU B C 1
ATOM 2378 O O . GLU B 1 113 ? 0.743 13.594 -1.533 1 95.19 113 GLU B O 1
ATOM 2383 N N . VAL B 1 114 ? -0.58 11.891 -2.064 1 93.38 114 VAL B N 1
ATOM 2384 C CA . VAL B 1 114 ? -0.558 12.125 -3.504 1 93.38 114 VAL B CA 1
ATOM 2385 C C . VAL B 1 114 ? -1.982 12.32 -4.016 1 93.38 114 VAL B C 1
ATOM 2387 O O . VAL B 1 114 ? -2.848 11.469 -3.814 1 93.38 114 VAL B O 1
ATOM 2390 N N . THR B 1 115 ? -2.223 13.453 -4.566 1 87.56 115 THR B N 1
ATOM 2391 C CA . THR B 1 115 ? -3.586 13.734 -5.004 1 87.56 115 THR B CA 1
ATOM 2392 C C . THR B 1 115 ? -3.996 12.789 -6.133 1 87.56 115 THR B C 1
ATOM 2394 O O . THR B 1 115 ? -3.17 12.414 -6.965 1 87.56 115 THR B O 1
ATOM 2397 N N . SER B 1 116 ? -5.32 12.391 -5.965 1 76.19 116 SER B N 1
ATOM 2398 C CA . SER B 1 116 ? -5.926 11.539 -6.984 1 76.19 116 SER B CA 1
ATOM 2399 C C . SER B 1 116 ? -6.875 12.336 -7.875 1 76.19 116 SER B C 1
ATOM 2401 O O . SER B 1 116 ? -7.059 13.539 -7.676 1 76.19 116 SER B O 1
ATOM 2403 N N . TYR B 1 117 ? -7.336 11.812 -8.938 1 64.25 117 TYR B N 1
ATOM 2404 C CA . TYR B 1 117 ? -8.219 12.484 -9.883 1 64.25 117 TYR B CA 1
ATOM 2405 C C . TYR B 1 117 ? -9.562 12.82 -9.242 1 64.25 117 TYR B C 1
ATOM 2407 O O . TYR B 1 117 ? -10.438 13.398 -9.883 1 64.25 117 TYR B O 1
ATOM 2415 N N . ASP B 1 118 ? -9.648 12.57 -7.977 1 58.66 118 ASP B N 1
ATOM 2416 C CA . ASP B 1 118 ? -10.93 12.883 -7.359 1 58.66 118 ASP B CA 1
ATOM 2417 C C . ASP B 1 118 ? -10.867 14.211 -6.602 1 58.66 118 ASP B C 1
ATOM 2419 O O . ASP B 1 118 ? -10.055 14.367 -5.691 1 58.66 118 ASP B O 1
ATOM 2423 N N . SER B 1 119 ? -11.609 15.172 -7.004 1 55.78 119 SER B N 1
ATOM 2424 C CA . SER B 1 119 ? -11.656 16.547 -6.523 1 55.78 119 SER B CA 1
ATOM 2425 C C . SER B 1 119 ? -11.945 16.609 -5.027 1 55.78 119 SER B C 1
ATOM 2427 O O . SER B 1 119 ? -11.445 17.484 -4.328 1 55.78 119 SER B O 1
ATOM 2429 N N . ASP B 1 120 ? -12.945 15.812 -4.539 1 56.34 120 ASP B N 1
ATOM 2430 C CA . ASP B 1 120 ? -13.297 15.883 -3.121 1 56.34 120 ASP B CA 1
ATOM 2431 C C . ASP B 1 120 ? -12.078 15.594 -2.244 1 56.34 120 ASP B C 1
ATOM 2433 O O . ASP B 1 120 ? -11.961 16.125 -1.138 1 56.34 120 ASP B O 1
ATOM 2437 N N . THR B 1 121 ? -11.227 14.891 -2.779 1 59.62 121 THR B N 1
ATOM 2438 C CA . THR B 1 121 ? -9.984 14.531 -2.104 1 59.62 121 THR B CA 1
ATOM 2439 C C . THR B 1 121 ? -9.07 15.742 -1.952 1 59.62 121 THR B C 1
ATOM 2441 O O . THR B 1 121 ? -8.289 15.828 -1.004 1 59.62 121 THR B O 1
ATOM 2444 N N . ASP B 1 122 ? -9.539 16.812 -2.582 1 65.19 122 ASP B N 1
ATOM 2445 C CA . ASP B 1 122 ? -8.656 17.969 -2.625 1 65.19 122 ASP B CA 1
ATOM 2446 C C . ASP B 1 122 ? -8.727 18.766 -1.319 1 65.19 122 ASP B C 1
ATOM 2448 O O . ASP B 1 122 ? -7.691 19.094 -0.738 1 65.19 122 ASP B O 1
ATOM 2452 N N . ARG B 1 123 ? -9.922 19.016 -0.856 1 72.56 123 ARG B N 1
ATOM 2453 C CA . ARG B 1 123 ? -10.008 19.781 0.375 1 72.56 123 ARG B CA 1
ATOM 2454 C C . ARG B 1 123 ? -9.422 19.016 1.553 1 72.56 123 ARG B C 1
ATOM 2456 O O . ARG B 1 123 ? -8.727 19.609 2.391 1 72.56 123 ARG B O 1
ATOM 2463 N N . ARG B 1 124 ? -9.594 17.844 1.629 1 79.75 124 ARG B N 1
ATOM 2464 C CA . ARG B 1 124 ? -9.117 17.016 2.729 1 79.75 124 ARG B CA 1
ATOM 2465 C C . ARG B 1 124 ? -7.594 17 2.779 1 79.75 124 ARG B C 1
ATOM 2467 O O . ARG B 1 124 ? -7 17.203 3.844 1 79.75 124 ARG B O 1
ATOM 2474 N N . GLU B 1 125 ? -6.996 16.875 1.637 1 82.62 125 GLU B N 1
ATOM 2475 C CA . GLU B 1 125 ? -5.543 16.766 1.589 1 82.62 125 GLU B CA 1
ATOM 2476 C C . GLU B 1 125 ? -4.879 18.125 1.783 1 82.62 125 GLU B C 1
ATOM 2478 O O . GLU B 1 125 ? -3.766 18.203 2.307 1 82.62 125 GLU B O 1
ATOM 2483 N N . ARG B 1 126 ? -5.711 19.156 1.479 1 83.38 126 ARG B N 1
ATOM 2484 C CA . ARG B 1 126 ? -5.086 20.469 1.461 1 83.38 126 ARG B CA 1
ATOM 2485 C C . ARG B 1 126 ? -5.352 21.219 2.76 1 83.38 126 ARG B C 1
ATOM 2487 O O . ARG B 1 126 ? -4.574 22.094 3.148 1 83.38 126 ARG B O 1
ATOM 2494 N N . VAL B 1 127 ? -6.387 20.859 3.408 1 84.31 127 VAL B N 1
ATOM 2495 C CA . VAL B 1 127 ? -6.758 21.656 4.566 1 84.31 127 VAL B CA 1
ATOM 2496 C C . VAL B 1 127 ? -6.914 20.766 5.793 1 84.31 127 VAL B C 1
ATOM 2498 O O . VAL B 1 127 ? -6.199 20.938 6.781 1 84.31 127 VAL B O 1
ATOM 2501 N N . ASP B 1 128 ? -7.68 19.797 5.746 1 87.88 128 ASP B N 1
ATOM 2502 C CA . ASP B 1 128 ? -8.039 19.016 6.93 1 87.88 128 ASP B CA 1
ATOM 2503 C C . ASP B 1 128 ? -6.875 18.156 7.391 1 87.88 128 ASP B C 1
ATOM 2505 O O . ASP B 1 128 ? -6.566 18.094 8.586 1 87.88 128 ASP B O 1
ATOM 2509 N N . LYS B 1 129 ? -6.215 17.516 6.465 1 92.31 129 LYS B N 1
ATOM 2510 C CA . LYS B 1 129 ? -5.176 16.547 6.836 1 92.31 129 LYS B CA 1
ATOM 2511 C C . LYS B 1 129 ? -3.934 17.266 7.359 1 92.31 129 LYS B C 1
ATOM 2513 O O . LYS B 1 129 ? -3.352 16.844 8.367 1 92.31 129 LYS B O 1
ATOM 2518 N N . PRO B 1 130 ? -3.57 18.375 6.711 1 94.75 130 PRO B N 1
ATOM 2519 C CA . PRO B 1 130 ? -2.43 19.078 7.309 1 94.75 130 PRO B CA 1
ATOM 2520 C C . PRO B 1 130 ? -2.684 19.5 8.758 1 94.75 130 PRO B C 1
ATOM 2522 O O . PRO B 1 130 ? -1.785 19.406 9.594 1 94.75 130 PRO B O 1
ATOM 2525 N N . ARG B 1 131 ? -3.855 19.906 9.008 1 93.75 131 ARG B N 1
ATOM 2526 C CA . ARG B 1 131 ? -4.195 20.297 10.375 1 93.75 131 ARG B CA 1
ATOM 2527 C C . ARG B 1 131 ? -4.129 19.094 11.312 1 93.75 131 ARG B C 1
ATOM 2529 O O . ARG B 1 131 ? -3.535 19.156 12.383 1 93.75 131 ARG B O 1
ATOM 2536 N N . ALA B 1 132 ? -4.707 18.016 10.953 1 94.31 132 ALA B N 1
ATOM 2537 C CA . ALA B 1 132 ? -4.727 16.781 11.75 1 94.31 132 ALA B CA 1
ATOM 2538 C C . ALA B 1 132 ? -3.312 16.281 12.016 1 94.31 132 ALA B C 1
ATOM 2540 O O . ALA B 1 132 ? -2.992 15.875 13.133 1 94.31 132 ALA B O 1
ATOM 2541 N N . TYR B 1 133 ? -2.451 16.297 10.992 1 97.75 133 TYR B N 1
ATOM 2542 C CA . TYR B 1 133 ? -1.083 15.805 11.133 1 97.75 133 TYR B CA 1
ATOM 2543 C C . TYR B 1 133 ? -0.265 16.719 12.031 1 97.75 133 TYR B C 1
ATOM 2545 O O . TYR B 1 133 ? 0.555 16.25 12.82 1 97.75 133 TYR B O 1
ATOM 2553 N N . ALA B 1 134 ? -0.554 18.031 11.93 1 97.62 134 ALA B N 1
ATOM 2554 C CA . ALA B 1 134 ? 0.121 18.984 12.805 1 97.62 134 ALA B CA 1
ATOM 2555 C C . ALA B 1 134 ? -0.286 18.766 14.258 1 97.62 134 ALA B C 1
ATOM 2557 O O . ALA B 1 134 ? 0.565 18.75 15.156 1 97.62 134 ALA B O 1
ATOM 2558 N N . GLU B 1 135 ? -1.574 18.625 14.477 1 96.06 135 GLU B N 1
ATOM 2559 C CA . GLU B 1 135 ? -2.078 18.359 15.82 1 96.06 135 GLU B CA 1
ATOM 2560 C C . GLU B 1 135 ? -1.462 17.094 16.406 1 96.06 135 GLU B C 1
ATOM 2562 O O . GLU B 1 135 ? -1.245 17 17.609 1 96.06 135 GLU B O 1
ATOM 2567 N N . THR B 1 136 ? -1.216 16.156 15.562 1 96.75 136 THR B N 1
ATOM 2568 C CA . THR B 1 136 ? -0.63 14.875 15.953 1 96.75 136 THR B CA 1
ATOM 2569 C C . THR B 1 136 ? 0.85 15.039 16.297 1 96.75 136 THR B C 1
ATOM 2571 O O . THR B 1 136 ? 1.406 14.25 17.062 1 96.75 136 THR B O 1
ATOM 2574 N N . GLY B 1 137 ? 1.474 16.031 15.664 1 97.62 137 GLY B N 1
ATOM 2575 C CA . GLY B 1 137 ? 2.887 16.281 15.891 1 97.62 137 GLY B CA 1
ATOM 2576 C C . GLY B 1 137 ? 3.787 15.594 14.891 1 97.62 137 GLY B C 1
ATOM 2577 O O . GLY B 1 137 ? 4.965 15.352 15.164 1 97.62 137 GLY B O 1
ATOM 2578 N N . ILE B 1 138 ? 3.299 15.172 13.742 1 98.31 138 ILE B N 1
ATOM 2579 C CA . ILE B 1 138 ? 4.133 14.594 12.695 1 98.31 138 ILE B CA 1
ATOM 2580 C C . ILE B 1 138 ? 5.094 15.656 12.156 1 98.31 138 ILE B C 1
ATOM 2582 O O . ILE B 1 138 ? 4.664 16.719 11.703 1 98.31 138 ILE B O 1
ATOM 2586 N N . PRO B 1 139 ? 6.336 15.438 12.125 1 98.69 139 PRO B N 1
ATOM 2587 C CA . PRO B 1 139 ? 7.32 16.484 11.852 1 98.69 139 PRO B CA 1
ATOM 2588 C C . PRO B 1 139 ? 7.168 17.094 10.453 1 98.69 139 PRO B C 1
ATOM 2590 O O . PRO B 1 139 ? 7.285 18.312 10.289 1 98.69 139 PRO B O 1
ATOM 2593 N N . VAL B 1 140 ? 6.941 16.219 9.453 1 98.69 140 VAL B N 1
ATOM 2594 C CA . VAL B 1 140 ? 6.867 16.703 8.078 1 98.69 140 VAL B CA 1
ATOM 2595 C C . VAL B 1 140 ? 5.652 16.094 7.375 1 98.69 140 VAL B C 1
ATOM 2597 O O . VAL B 1 140 ? 5.379 14.906 7.523 1 98.69 140 VAL B O 1
ATOM 2600 N N . TYR B 1 141 ? 4.875 16.859 6.715 1 98.5 141 TYR B N 1
ATOM 2601 C CA . TYR B 1 141 ? 3.832 16.438 5.785 1 98.5 141 TYR B CA 1
ATOM 2602 C C . TYR B 1 141 ? 4.156 16.875 4.363 1 98.5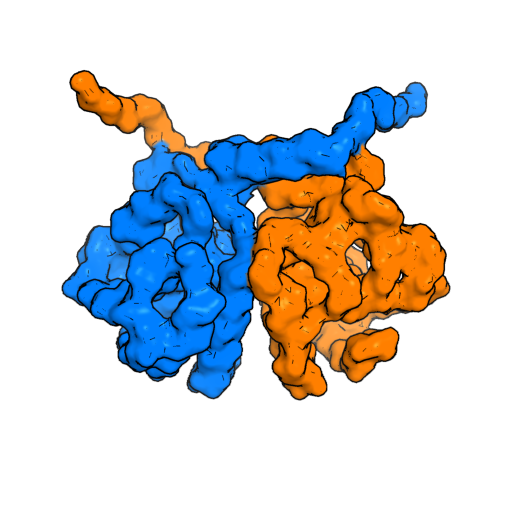 141 TYR B C 1
ATOM 2604 O O . TYR B 1 141 ? 4.363 18.062 4.105 1 98.5 141 TYR B O 1
ATOM 2612 N N . LEU B 1 142 ? 4.234 15.906 3.439 1 98.44 142 LEU B N 1
ATOM 2613 C CA . LEU B 1 142 ? 4.531 16.141 2.029 1 98.44 142 LEU B CA 1
ATOM 2614 C C . LEU B 1 142 ? 3.299 15.891 1.167 1 98.44 142 LEU B C 1
ATOM 2616 O O . LEU B 1 142 ? 2.785 14.773 1.122 1 98.44 142 LEU B O 1
ATOM 2620 N N . LEU B 1 143 ? 2.811 16.938 0.544 1 96.75 143 LEU B N 1
ATOM 2621 C CA . LEU B 1 143 ? 1.735 16.797 -0.431 1 96.75 143 LEU B CA 1
ATOM 2622 C C . LEU B 1 143 ? 2.277 16.875 -1.854 1 96.75 143 LEU B C 1
ATOM 2624 O O . LEU B 1 143 ? 2.852 17.906 -2.242 1 96.75 143 LEU B O 1
ATOM 2628 N N . ILE B 1 144 ? 2.203 15.812 -2.547 1 95.81 144 ILE B N 1
ATOM 2629 C CA . ILE B 1 144 ? 2.465 15.797 -3.98 1 95.81 144 ILE B CA 1
ATOM 2630 C C . ILE B 1 144 ? 1.165 16.031 -4.746 1 95.81 144 ILE B C 1
ATOM 2632 O O . ILE B 1 144 ? 0.342 15.125 -4.879 1 95.81 144 ILE B O 1
ATOM 2636 N N . ASP B 1 145 ? 1.003 17.234 -5.227 1 92.69 145 ASP B N 1
ATOM 2637 C CA . ASP B 1 145 ? -0.237 17.688 -5.848 1 92.69 145 ASP B CA 1
ATOM 2638 C C . ASP B 1 145 ? -0.154 17.594 -7.371 1 92.69 145 ASP B C 1
ATOM 2640 O O . ASP B 1 145 ? 0.371 18.5 -8.023 1 92.69 145 ASP B O 1
ATOM 2644 N N . ARG B 1 146 ? -0.688 16.562 -7.871 1 90.69 146 ARG B N 1
ATOM 2645 C CA . ARG B 1 146 ? -0.607 16.312 -9.305 1 90.69 146 ARG B CA 1
ATOM 2646 C C . ARG B 1 146 ? -1.582 17.203 -10.07 1 90.69 146 ARG B C 1
ATOM 2648 O O . ARG B 1 146 ? -1.477 17.344 -11.297 1 90.69 146 ARG B O 1
ATOM 2655 N N . ASP B 1 147 ? -2.539 17.797 -9.375 1 87.06 147 ASP B N 1
ATOM 2656 C CA . ASP B 1 147 ? -3.473 18.719 -10.008 1 87.06 147 ASP B CA 1
ATOM 2657 C C . ASP B 1 147 ? -2.791 20.047 -10.328 1 87.06 147 ASP B C 1
ATOM 2659 O O . ASP B 1 147 ? -2.932 20.578 -11.438 1 87.06 147 ASP B O 1
ATOM 2663 N N . THR B 1 148 ? -2.094 20.562 -9.359 1 90.12 148 THR B N 1
ATOM 2664 C CA . THR B 1 148 ? -1.436 21.859 -9.539 1 90.12 148 THR B CA 1
ATOM 2665 C C . THR B 1 148 ? 0 21.672 -10.023 1 90.12 148 THR B C 1
ATOM 2667 O O . THR B 1 148 ? 0.688 22.641 -10.336 1 90.12 148 THR B O 1
ATOM 2670 N N . CYS B 1 149 ? 0.456 20.438 -10.07 1 93.75 149 CYS B N 1
ATOM 2671 C CA . CYS B 1 149 ? 1.819 20.094 -10.453 1 93.75 149 CYS B CA 1
ATOM 2672 C C . CYS B 1 149 ? 2.832 20.75 -9.523 1 93.75 149 CYS B C 1
ATOM 2674 O O . CYS B 1 149 ? 3.787 21.375 -9.977 1 93.75 149 CYS B O 1
ATOM 2676 N N . GLU B 1 150 ? 2.545 20.594 -8.234 1 95.56 150 GLU B N 1
ATOM 2677 C CA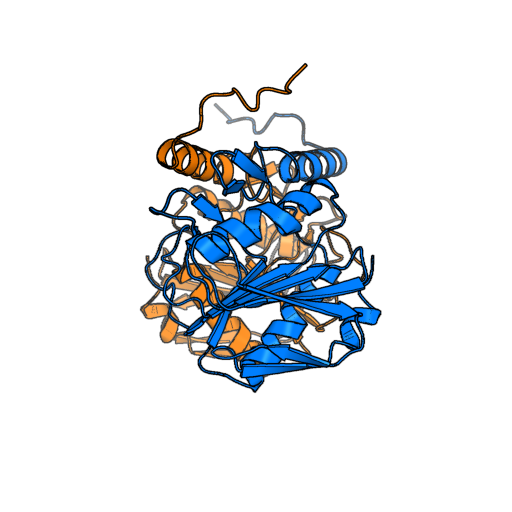 . GLU B 1 150 ? 3.391 21.156 -7.191 1 95.56 150 GLU B CA 1
ATOM 2678 C C . GLU B 1 150 ? 3.643 20.141 -6.074 1 95.56 150 GLU B C 1
ATOM 2680 O O . GLU B 1 150 ? 2.877 19.188 -5.906 1 95.56 150 GLU B O 1
ATOM 2685 N N . VAL B 1 151 ? 4.73 20.391 -5.391 1 97.06 151 VAL B N 1
ATOM 2686 C CA . VAL B 1 151 ? 5 19.75 -4.113 1 97.06 151 VAL B CA 1
ATOM 2687 C C . VAL B 1 151 ? 4.867 20.75 -2.977 1 97.06 151 VAL B C 1
ATOM 2689 O O . VAL B 1 151 ? 5.34 21.891 -3.09 1 97.06 151 VAL B O 1
ATOM 2692 N N . LYS B 1 152 ? 4.207 20.406 -1.951 1 97.62 152 LYS B N 1
ATOM 2693 C CA . LYS B 1 152 ? 4.102 21.219 -0.743 1 97.62 152 LYS B CA 1
ATOM 2694 C C . LYS B 1 152 ? 4.715 20.5 0.457 1 97.62 152 LYS B C 1
ATOM 2696 O O . LYS B 1 152 ? 4.344 19.359 0.763 1 97.62 152 LYS B O 1
ATOM 2701 N N . VAL B 1 153 ? 5.66 21.156 1.062 1 98.5 153 VAL B N 1
ATOM 2702 C CA . VAL B 1 153 ? 6.328 20.609 2.238 1 98.5 153 VAL B CA 1
ATOM 2703 C C . VAL B 1 153 ? 5.879 21.359 3.486 1 98.5 153 VAL B C 1
ATOM 2705 O O . VAL B 1 153 ? 6.184 22.547 3.65 1 98.5 153 VAL B O 1
ATOM 2708 N N . HIS B 1 154 ? 5.129 20.703 4.344 1 98.44 154 HIS B N 1
ATOM 2709 C CA . HIS B 1 154 ? 4.703 21.25 5.633 1 98.44 154 HIS B CA 1
ATOM 2710 C C . HIS B 1 154 ? 5.648 20.797 6.75 1 98.44 154 HIS B C 1
ATOM 2712 O O . HIS B 1 154 ? 5.969 19.609 6.863 1 98.44 154 HIS B O 1
ATOM 2718 N N . SER B 1 155 ? 6.113 21.719 7.586 1 98.38 155 SER B N 1
ATOM 2719 C CA . SER B 1 155 ? 7.043 21.359 8.648 1 98.38 155 SER B CA 1
ATOM 2720 C C . SER B 1 155 ? 6.875 22.266 9.867 1 98.38 155 SER B C 1
ATOM 2722 O O . SER B 1 155 ? 6.172 23.266 9.805 1 98.38 155 SER B O 1
ATOM 2724 N N . ARG B 1 156 ? 7.465 21.812 10.977 1 98.12 156 ARG B N 1
ATOM 2725 C CA . ARG B 1 156 ? 7.434 22.516 12.25 1 98.12 156 ARG B CA 1
ATOM 2726 C C . ARG B 1 156 ? 6.008 22.609 12.789 1 98.12 156 ARG B C 1
ATOM 2728 O O . ARG B 1 156 ? 5.477 23.703 12.977 1 98.12 156 ARG B O 1
ATOM 2735 N N . PRO B 1 157 ? 5.504 21.406 13.102 1 97.75 157 PRO B N 1
ATOM 2736 C CA . PRO B 1 157 ? 4.152 21.422 13.664 1 97.75 157 PRO B CA 1
ATOM 2737 C C . PRO B 1 157 ? 4.062 22.188 14.984 1 97.75 157 PRO B C 1
ATOM 2739 O O . PRO B 1 157 ? 4.949 22.062 15.836 1 97.75 157 PRO B O 1
ATOM 2742 N N . ASP B 1 158 ? 3.072 22.953 15.117 1 95.94 158 ASP B N 1
ATOM 2743 C CA . ASP B 1 158 ? 2.754 23.719 16.312 1 95.94 158 ASP B CA 1
ATOM 2744 C C . ASP B 1 158 ? 1.25 23.734 16.562 1 95.94 158 ASP B C 1
ATOM 2746 O O . ASP B 1 158 ? 0.524 24.562 15.992 1 95.94 158 ASP B O 1
ATOM 2750 N N . GLY B 1 159 ? 0.868 22.844 17.391 1 89.56 159 GLY B N 1
ATOM 2751 C CA . GLY B 1 159 ? -0.559 22.719 17.641 1 89.56 159 GLY B CA 1
ATOM 2752 C C . GLY B 1 159 ? -1.336 22.266 16.406 1 89.56 159 GLY B C 1
ATOM 2753 O O . GLY B 1 159 ? -1.004 21.234 15.805 1 89.56 159 GLY B O 1
ATOM 2754 N N . GLY B 1 160 ? -2.182 23.078 15.867 1 90.31 160 GLY B N 1
ATOM 2755 C CA . GLY B 1 160 ? -3.084 22.672 14.797 1 90.31 160 GLY B CA 1
ATOM 2756 C C . GLY B 1 160 ? -2.631 23.141 13.43 1 90.31 160 GLY B C 1
ATOM 2757 O O . GLY B 1 160 ? -3.418 23.156 12.477 1 90.31 160 GLY B O 1
ATOM 2758 N N . ARG B 1 161 ? -1.312 23.531 13.406 1 95 161 ARG B N 1
ATOM 2759 C CA . ARG B 1 161 ? -0.825 23.969 12.102 1 95 161 ARG B CA 1
ATOM 2760 C C . ARG B 1 161 ? 0.669 23.703 11.961 1 95 161 ARG B C 1
ATOM 2762 O O . ARG B 1 161 ? 1.393 23.625 12.953 1 95 161 ARG B O 1
ATOM 2769 N N . TYR B 1 162 ? 1.091 23.516 10.719 1 98 162 TYR B N 1
ATOM 2770 C CA . TYR B 1 162 ? 2.518 23.578 10.422 1 98 162 TYR B CA 1
ATOM 2771 C C . TYR B 1 162 ? 2.982 25.016 10.258 1 98 162 TYR B C 1
ATOM 2773 O O . TYR B 1 162 ? 2.371 25.797 9.516 1 98 162 TYR B O 1
ATOM 2781 N N . GLU B 1 163 ? 4.008 25.406 10.859 1 97.88 163 GLU B N 1
ATOM 2782 C CA . GLU B 1 163 ? 4.5 26.781 10.836 1 97.88 163 GLU B CA 1
ATOM 2783 C C . GLU B 1 163 ? 5.125 27.125 9.484 1 97.88 163 GLU B C 1
ATOM 2785 O O . GLU B 1 163 ? 5.242 28.297 9.125 1 97.88 163 GLU B O 1
ATOM 2790 N N . THR B 1 164 ? 5.566 26.125 8.805 1 97.81 164 THR B N 1
ATOM 2791 C CA . THR B 1 164 ? 6.211 26.359 7.516 1 97.81 164 THR B CA 1
ATOM 2792 C C . THR B 1 164 ? 5.57 25.484 6.434 1 97.81 164 THR B C 1
ATOM 2794 O O . THR B 1 164 ? 5.34 24.297 6.637 1 97.81 164 THR B O 1
ATOM 2797 N N . VAL B 1 165 ? 5.219 26.125 5.344 1 97.56 165 VAL B N 1
ATOM 2798 C CA . VAL B 1 165 ? 4.781 25.453 4.133 1 97.56 165 VAL B CA 1
ATOM 2799 C C . VAL B 1 165 ? 5.566 25.969 2.932 1 97.56 165 VAL B C 1
ATOM 2801 O O . VAL B 1 165 ? 5.527 27.156 2.627 1 97.56 165 VAL B O 1
ATOM 2804 N N . GLN B 1 166 ? 6.332 25.156 2.322 1 98.12 166 GLN B N 1
ATOM 2805 C CA . GLN B 1 166 ? 7.039 25.469 1.086 1 98.12 166 GLN B CA 1
ATOM 2806 C C . GLN B 1 166 ? 6.352 24.828 -0.119 1 98.12 166 GLN B C 1
ATOM 2808 O O . GLN B 1 166 ? 6.043 23.641 -0.103 1 98.12 166 GLN B O 1
ATOM 2813 N N . THR B 1 167 ? 6.047 25.609 -1.112 1 97.69 167 THR B N 1
ATOM 2814 C CA . THR B 1 167 ? 5.43 25.125 -2.346 1 97.69 167 THR B CA 1
ATOM 2815 C C . THR B 1 167 ? 6.383 25.297 -3.525 1 97.69 167 THR B C 1
ATOM 2817 O O . THR B 1 167 ? 6.883 26.391 -3.777 1 97.69 167 THR B O 1
ATOM 2820 N N . LEU B 1 168 ? 6.688 24.234 -4.195 1 98.06 168 LEU B N 1
ATOM 2821 C CA . LEU B 1 168 ? 7.57 24.234 -5.359 1 98.06 168 LEU B CA 1
ATOM 2822 C C . LEU B 1 168 ? 6.934 23.5 -6.531 1 98.06 168 LEU B C 1
ATOM 2824 O O . LEU B 1 168 ? 6.27 22.484 -6.336 1 98.06 168 LEU B O 1
ATOM 2828 N N . PRO B 1 169 ? 7.137 24.031 -7.742 1 97.25 169 PRO B N 1
ATOM 2829 C CA . PRO B 1 169 ? 6.652 23.266 -8.891 1 97.25 169 PRO B CA 1
ATOM 2830 C C . PRO B 1 169 ? 7.426 21.953 -9.094 1 97.25 169 PRO B C 1
ATOM 2832 O O . PRO B 1 169 ? 8.578 21.844 -8.672 1 97.25 169 PRO B O 1
ATOM 2835 N N . PHE B 1 170 ? 6.77 21.047 -9.719 1 96.81 170 PHE B N 1
ATOM 2836 C CA . PHE B 1 170 ? 7.496 19.859 -10.148 1 96.81 170 PHE B CA 1
ATOM 2837 C C . PHE B 1 170 ? 8.734 20.25 -10.953 1 96.81 170 PHE B C 1
ATOM 2839 O O . PHE B 1 170 ? 8.711 21.219 -11.703 1 96.81 170 PHE B O 1
ATOM 2846 N N . GLY B 1 171 ? 9.797 19.5 -10.875 1 96.75 171 GLY B N 1
ATOM 2847 C CA . GLY B 1 171 ? 11.023 19.781 -11.609 1 96.75 171 GLY B CA 1
ATOM 2848 C C . GLY B 1 171 ? 12.078 20.453 -10.766 1 96.75 171 GLY B C 1
ATOM 2849 O O . GLY B 1 171 ? 13.266 20.438 -11.109 1 96.75 171 GLY B O 1
ATOM 2850 N N . LYS B 1 172 ? 11.672 21 -9.688 1 97.25 172 LYS B N 1
ATOM 2851 C CA . LYS B 1 172 ? 12.617 21.641 -8.781 1 97.25 172 LYS B CA 1
ATOM 2852 C C . LYS B 1 172 ? 13.102 20.656 -7.715 1 97.25 172 LYS B C 1
ATOM 2854 O O . LYS B 1 172 ? 12.398 19.703 -7.371 1 97.25 172 LYS B O 1
ATOM 2859 N N . GLU B 1 173 ? 14.219 20.969 -7.223 1 97.56 173 GLU B N 1
ATOM 2860 C CA . GLU B 1 173 ? 14.711 20.203 -6.082 1 97.56 173 GLU B CA 1
ATOM 2861 C C . GLU B 1 173 ? 14.016 20.625 -4.789 1 97.56 173 GLU B C 1
ATOM 2863 O O . GLU B 1 173 ? 13.906 21.828 -4.516 1 97.56 173 GLU B O 1
ATOM 2868 N N . VAL B 1 174 ? 13.609 19.656 -4.043 1 97.31 174 VAL B N 1
ATOM 2869 C CA . VAL B 1 174 ? 12.898 19.922 -2.797 1 97.31 174 VAL B CA 1
ATOM 2870 C C . VAL B 1 174 ? 13.688 19.359 -1.619 1 97.31 174 VAL B C 1
ATOM 2872 O O . VAL B 1 174 ? 13.984 18.156 -1.583 1 97.31 174 VAL B O 1
ATOM 2875 N N . ALA B 1 175 ? 14 20.188 -0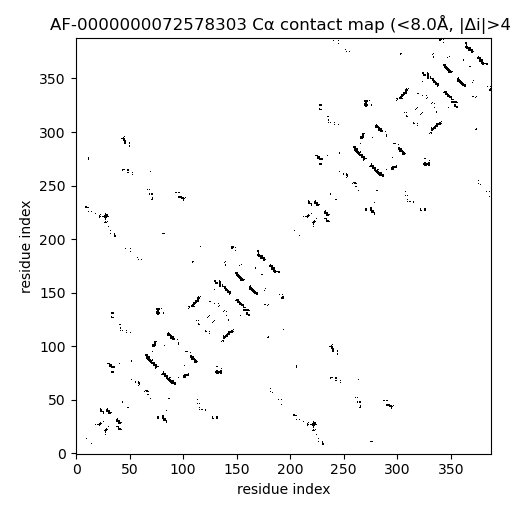.714 1 96.81 175 ALA B N 1
ATOM 2876 C CA . ALA B 1 175 ? 14.664 19.734 0.505 1 96.81 175 ALA B CA 1
ATOM 2877 C C . ALA B 1 175 ? 13.648 19.406 1.592 1 96.81 175 ALA B C 1
ATOM 2879 O O . ALA B 1 175 ? 12.875 20.266 2.018 1 96.81 175 ALA B O 1
ATOM 2880 N N . LEU B 1 176 ? 13.602 18.141 2.002 1 97.88 176 LEU B N 1
ATOM 2881 C CA . LEU B 1 176 ? 12.812 17.781 3.174 1 97.88 176 LEU B CA 1
ATOM 2882 C C . LEU B 1 176 ? 13.586 18.062 4.461 1 97.88 176 LEU B C 1
ATOM 2884 O O . LEU B 1 176 ? 14.719 17.609 4.629 1 97.88 176 LEU B O 1
ATOM 2888 N N . PRO B 1 177 ? 13.039 18.812 5.297 1 97.75 177 PRO B N 1
ATOM 2889 C CA . PRO B 1 177 ? 13.773 19.219 6.5 1 97.75 177 PRO B CA 1
ATOM 2890 C C . PRO B 1 177 ? 14.016 18.047 7.453 1 97.75 177 PRO B C 1
ATOM 2892 O O . PRO B 1 177 ? 13.508 16.953 7.234 1 97.75 177 PRO B O 1
ATOM 2895 N N . GLU B 1 178 ? 14.867 18.328 8.414 1 96.56 178 GLU B N 1
ATOM 2896 C CA . GLU B 1 178 ? 15.023 17.375 9.508 1 96.56 178 GLU B CA 1
ATOM 2897 C C . GLU B 1 178 ? 13.695 17.125 10.211 1 96.56 178 GLU B C 1
ATOM 2899 O O . GLU B 1 178 ? 12.859 18.016 10.328 1 96.56 178 GLU B O 1
ATOM 2904 N N . PRO B 1 179 ? 13.406 15.898 10.625 1 97.31 179 PRO B N 1
ATOM 2905 C CA . PRO B 1 179 ? 14.344 14.781 10.766 1 97.31 179 PRO B CA 1
ATOM 2906 C C . PRO B 1 179 ? 14.414 13.898 9.523 1 97.31 179 PRO B C 1
ATOM 2908 O O . PRO B 1 179 ? 15.094 12.875 9.523 1 97.31 179 PRO B O 1
ATOM 2911 N N . VAL B 1 180 ? 13.711 14.203 8.5 1 96.62 180 VAL B N 1
ATOM 2912 C CA . VAL B 1 180 ? 13.797 13.422 7.273 1 96.62 180 VAL B CA 1
ATOM 2913 C C . VAL B 1 180 ? 15.148 13.672 6.598 1 96.62 180 VAL B C 1
ATOM 2915 O O . VAL B 1 180 ? 15.93 12.742 6.406 1 96.62 180 VAL B O 1
ATOM 2918 N N . GLY B 1 181 ? 15.461 14.914 6.367 1 95.94 181 GLY B N 1
ATOM 2919 C CA . GLY B 1 181 ? 16.797 15.312 5.945 1 95.94 181 GLY B CA 1
ATOM 2920 C C . GLY B 1 181 ? 17.172 14.773 4.574 1 95.94 181 GLY B C 1
ATOM 2921 O O . GLY B 1 181 ? 18.281 14.289 4.379 1 95.94 181 GLY B O 1
ATOM 2922 N N . THR B 1 182 ? 16.312 14.797 3.588 1 95.06 182 THR B N 1
ATOM 2923 C CA . THR B 1 182 ? 16.562 14.273 2.25 1 95.06 182 THR B CA 1
ATOM 2924 C C . THR B 1 182 ? 16.156 15.289 1.186 1 95.06 182 THR B C 1
ATOM 2926 O O . THR B 1 182 ? 15.188 16.016 1.361 1 95.06 182 THR B O 1
ATOM 2929 N N . ALA B 1 183 ? 16.969 15.32 0.144 1 95.62 183 ALA B N 1
ATOM 2930 C CA . ALA B 1 183 ? 16.594 16.125 -1.013 1 95.62 183 ALA B CA 1
ATOM 2931 C C . ALA B 1 183 ? 15.906 15.281 -2.08 1 95.62 183 ALA B C 1
ATOM 2933 O O . ALA B 1 183 ? 16.328 14.148 -2.344 1 95.62 183 ALA B O 1
ATOM 2934 N N . LEU B 1 184 ? 14.859 15.867 -2.67 1 96.81 184 LEU B N 1
ATOM 2935 C CA . LEU B 1 184 ? 14.109 15.188 -3.723 1 96.81 184 LEU B CA 1
ATOM 2936 C C . LEU B 1 184 ? 14.281 15.906 -5.059 1 96.81 184 LEU B C 1
ATOM 2938 O O . LEU B 1 184 ? 13.953 17.078 -5.184 1 96.81 184 LEU B O 1
ATOM 2942 N N . ASP B 1 185 ? 14.891 15.258 -6.012 1 96.38 185 ASP B N 1
ATOM 2943 C CA . ASP B 1 185 ? 14.766 15.703 -7.395 1 96.38 185 ASP B CA 1
ATOM 2944 C C . ASP B 1 185 ? 13.391 15.344 -7.965 1 96.38 185 ASP B C 1
ATOM 2946 O O . ASP B 1 185 ? 13.125 14.18 -8.266 1 96.38 185 ASP B O 1
ATOM 2950 N N . THR B 1 186 ? 12.516 16.359 -8.18 1 97.06 186 THR B N 1
ATOM 2951 C CA . THR B 1 186 ? 11.125 16.062 -8.523 1 97.06 186 THR B CA 1
ATOM 2952 C C . THR B 1 186 ? 10.938 16.062 -10.039 1 97.06 186 THR B C 1
ATOM 2954 O O . THR B 1 186 ? 9.805 16.094 -10.523 1 97.06 186 THR B O 1
ATOM 2957 N N . GLU B 1 187 ? 11.969 16.031 -10.859 1 95.62 187 GLU B N 1
ATOM 2958 C CA . GLU B 1 187 ? 11.875 15.953 -12.312 1 95.62 187 GLU B CA 1
ATOM 2959 C C . GLU B 1 187 ? 11.031 14.758 -12.742 1 95.62 187 GLU B C 1
ATOM 2961 O O . GLU B 1 187 ? 10.203 14.867 -13.648 1 95.62 187 GLU B O 1
ATOM 2966 N N . PRO B 1 188 ? 11.148 13.648 -12.141 1 93.69 188 PRO B N 1
ATOM 2967 C CA . PRO B 1 188 ? 10.352 12.492 -12.555 1 93.69 188 PRO B CA 1
ATOM 2968 C C . PRO B 1 188 ? 8.852 12.719 -12.375 1 93.69 188 PRO B C 1
ATOM 2970 O O . PRO B 1 188 ? 8.039 12.023 -13 1 93.69 188 PRO B O 1
ATOM 2973 N N . LEU B 1 189 ? 8.445 13.609 -11.484 1 94.69 189 LEU B N 1
ATOM 2974 C CA . LEU B 1 189 ? 7.031 13.859 -11.234 1 94.69 189 LEU B CA 1
ATOM 2975 C C . LEU B 1 189 ? 6.398 14.633 -12.391 1 94.69 189 LEU B C 1
ATOM 2977 O O . LEU B 1 189 ? 5.176 14.672 -12.516 1 94.69 189 LEU B O 1
ATOM 2981 N N . THR B 1 190 ? 7.242 15.289 -13.219 1 91.25 190 THR B N 1
ATOM 2982 C CA . THR B 1 190 ? 6.715 16.094 -14.305 1 91.25 190 THR B CA 1
ATOM 2983 C C . THR B 1 190 ? 5.977 15.234 -15.32 1 91.25 190 THR B C 1
ATOM 2985 O O . THR B 1 190 ? 5.078 15.711 -16.016 1 91.25 190 THR B O 1
ATOM 2988 N N . ASN B 1 191 ? 6.285 14.016 -15.375 1 83.19 191 ASN B N 1
ATOM 2989 C CA . ASN B 1 191 ? 5.621 13.078 -16.281 1 83.19 191 ASN B CA 1
ATOM 2990 C C . ASN B 1 191 ? 4.473 12.352 -15.594 1 83.19 191 ASN B C 1
ATOM 2992 O O . ASN B 1 191 ? 3.887 11.43 -16.172 1 83.19 191 ASN B O 1
ATOM 2996 N N . ARG B 1 192 ? 4.18 12.727 -14.461 1 78.06 192 ARG B N 1
ATOM 2997 C CA . ARG B 1 192 ? 3.16 12.055 -13.672 1 78.06 192 ARG B CA 1
ATOM 2998 C C . ARG B 1 192 ? 2.021 13.008 -13.312 1 78.06 192 ARG B C 1
ATOM 3000 O O . ARG B 1 192 ? 1.56 13.031 -12.172 1 78.06 192 ARG B O 1
ATOM 3007 N N . VAL B 1 193 ? 1.778 13.82 -14.266 1 71.88 193 VAL B N 1
ATOM 3008 C CA . VAL B 1 193 ? 0.775 14.859 -14.078 1 71.88 193 VAL B CA 1
ATOM 3009 C C . VAL B 1 193 ? -0.582 14.375 -14.578 1 71.88 193 VAL B C 1
ATOM 3011 O O . VAL B 1 193 ? -0.655 13.43 -15.367 1 71.88 193 VAL B O 1
ATOM 3014 N N . ARG B 1 194 ? -1.528 14.789 -13.977 1 67 194 ARG B N 1
ATOM 3015 C CA . ARG B 1 194 ? -2.875 14.492 -14.453 1 67 194 ARG B CA 1
ATOM 3016 C C . ARG B 1 194 ? -3.271 15.406 -15.602 1 67 194 ARG B C 1
ATOM 3018 O O . ARG B 1 194 ? -2.855 16.562 -15.648 1 67 194 ARG B O 1
#

Foldseek 3Di:
DPPPPPDPPDDVVNVVVVQQVLQFDLHNACWWAFPNDIGHHHDDDPLLVVVLVVVQVQLCVVPVQKGWDQQAWEQWAAPSRIIDRFRTFIFGPCQCPPHPRYGYCVRTQETEHEDDPDCVVVCCLPPGVQQGRLQRPRAWYWYCYLAVQKIWIFGDRDHRHGPDIDIDHAQDWDAHDPPSGGIDRRVVCVVSHD/DPPPPPDPPDDVVNVVVVVQVLQADLHNACWWAFPNDIGHHHDDDPLLVVVLVVVQVQLCVVPVQKGWDQQAWEQWAAPSRIIDRFRTFIFGPCQCPPHPRYGYCVRTQETEHEDDPDCVVVCCLPPGVQQGRLRRPRAWYWYCYLAVQKIWIFGDRDHRHGPDIDIDHAQDWDAHDPPSGGIDRRVVCVVSHD

InterPro domains:
  IPR008538 Putative restriction endonuclease [PF05685] (19-183)
  IPR008538 Putative restriction endonuclease [cd06260] (30-178)
  IPR011335 Restriction endonuclease type II-like [SSF52980] (27-167)
  IPR012296 Nuclease, putative, TT1808 [G3DSA:3.90.1570.10] (6-178)